Protein 8PIH (pdb70)

Organism: Apis mellifera (NCBI:txid7460)

Solvent-accessible surface area: 17097 Å² total; per-residue (Å²): 62,120,45,16,84,152,151,104,0,27,54,3,0,118,94,6,6,100,6,109,27,2,0,0,19,39,1,56,46,71,86,26,66,0,124,19,95,34,13,18,1,18,2,84,17,0,20,132,5,22,56,50,2,99,118,12,72,36,84,152,34,1,132,128,19,0,98,116,8,0,46,80,150,86,1,59,0,0,54,86,11,31,34,59,89,33,54,26,23,147,56,142,53,11,16,39,3,8,48,24,42,126,104,112,110,102,75,66,32,68,8,19,0,30,82,33,187,19,122,20,102,24,59,33,29,31,134,25,110,39,57,24,72,36,150,0,24,0,44,16,69,38,67,78,13,45,171,44,0,2,0,0,5,16,59,24,112,91,140,134,57,84,24,0,0,0,6,0,8,79,30,68,29,53,34,42,24,123,71,0,112,83,30,5,61,7,52,32,48,56,104,138,38,13,0,30,0,116,0,22,60,3,85,60,119,0,32,2,41,0,31,0,0,2,2,1,25,48,0,1,2,7,19,3,31,22,124,55,10,8,72,75,79,8,171,17,20,86,0,46,8,43,118,181,41,103,13,78,16,76,34,30,31,128,26,136,47,60,28,58,31,117,0,28,0,50,15,30,51,107,16,2,64,52,0,3,0,0,0,9,23,65,20,100,91,127,155,118,88,17,2,0,4,4,14,32,91,32,98,62,23,36,20,126,69,1,114,88,37,5,72,5,41,36,53,65,97,110,21,15,0,42,0,44,0,64,62,1,90,58,121,1,25,2,35,0,35,0,1,1,4,32,8,8,34,47,44,49,75,85,5,190,14,17,91,0,52,7,39,88,115

Secondary structure (DSSP, 8-state):
-TTT---HHHHHHHHHHT-S-EE-TT-EETTEE--SSS-EEBHHHHHHHHHHHHH-S-HHHHHHHHHHHHSSTT-EEEEEESPEEEEEEEETTEEEEEEE-TTS--EEEEEEBPP-/--EEEEE--EEEETT--EEEEEEEESS-GGGS-EEEEEE-TTS--EEEEEE-TTS--EEE-GGGTTTEEEEEETTTTEEEEEE-S--GGG-EEEEEEEEPP-SB-B-TT-GGGEEEE---EEEEEE-/---EEEE--EEEETT--EEEEEEE-TTTGGGSEEEEEEE-TTS--EEEEEE-TT--EEE-GGGTTTEEEEEEGGGTEEEEEE-S--GGG-EEEEEEEEETTTTEEEE---EEEEEE--

B-factor: mean 43.08, std 15.69, range [18.57, 119.97]

Foldseek 3Di:
DVQLCPPQLSVLSVQLVVQPAKAADQGDDQNDGHPDNGMAGAVVSVVSSLVSLVPGPVVVVSVVSQQVQQVPPPHKHKDWDAAWDAAPDDDPRFGPGTDHDPPHGTGMDMHHGDHD/DKAKDKDWADEEAAQAKIKMKIAMDDDQLLQWKKFKWWDAPPGDIFGAKIAHSPRPDIDGDPVQPPFWDWGDDSVRRMIMIIGGNHDQVPWTWMKMFIADDDDDDDDGRDPVRTDDIHPTHTHGYHD/DKAWAKDFADEAAAQAKTKIKIAMDLVCQLQWWKFKWWAAPPGDIGGAKTAGSVGDIDGDPVQPPFWDWGDDSVRNMIMIIGGRHDQRPFTWMKMWTARDPVRDIDIHPTGTHGYHHD

Nearest PDB structures (foldseek):
  8pih-assembly1_A  TM=1.009E+00  e=5.259E-27  Apis mellifera
  8pkc-assembly2_B  TM=9.851E-01  e=8.348E-22  Apis mellifera
  8pih-assembly1_C  TM=1.009E+00  e=1.546E-23  Lama glama
  6xc3-assembly1_B  TM=9.428E-01  e=6.110E-16  Homo sapiens
  4dvb-assembly2_H  TM=9.385E-01  e=1.041E-15  Mus musculus

GO terms:
  GO:0005509 calcium ion binding (F, IDA)

InterPro domains:
  IPR016090 Phospholipase A2-like, central domain [PF05826] (35-131)
  IPR016090 Phospholipase A2-like, central domain [SM00085] (17-147)
  IPR033113 Phospholipase A2, histidine active site [PS00118] (63-70)
  IPR036444 Phospholipase A2 domain superfamily [G3DSA:1.20.90.10] (34-167)
  IPR036444 Phospholipase A2 domain superfamily [SSF48619] (35-165)

Sequence (361 aa):
TLWCGFKHTDACCRTHDMCPDVMSAGESKHGLTNTASHTRLSCDCDDKFYDDCLKNSADTISSYFVGKMYFNLIDTKCYKLEHPVTGCGERTEGRCLHYTVDKSKPKVYQWFDLRKYQVQQLVESGGGLVQAGGSLRLSCCAASGRTFSRYAMGWFRQAPGKEREFVSAISGSGGFTDYADSVKGRFTISRDNAKSTVYLRMSSSLKPEDTAVYYCCAAEGSRGSSTRLDARGTYDYWGQGTQVTVSSQVQLVETGGGLVQAGGSLRLSCATSGTIFSRATMAWYRQTPGKQREWVTTITTSSGNTNYADSVKGRFTISRDNAESTLYLQMNSLKPEDTAVYYCNAQFLSSRTNYWGKGTQVTVSSG

Radius of gyration: 26.0 Å; Cα contacts (8 Å, |Δi|>4): 904; chains: 3; bounding box: 38×44×88 Å

Structure (mmCIF, N/CA/C/O backbone):
data_8PIH
#
_entry.id   8PIH
#
_cell.length_a   133.960
_cell.length_b   51.330
_cell.length_c   73.250
_cell.angle_alpha   90.000
_cell.angle_beta   120.780
_cell.angle_gamma   90.000
#
_symmetry.space_group_name_H-M   'C 1 2 1'
#
loop_
_entity.id
_entity.type
_entity.pdbx_description
1 polymer 'Phospholipase A2'
2 polymer 'nanobody AM1-4'
3 polymer 'nanobdoy AM1-1'
4 non-polymer 'CHLORIDE ION'
5 water water
#
loop_
_atom_site.group_PDB
_atom_site.id
_atom_site.type_symbol
_atom_site.label_atom_id
_atom_site.label_alt_id
_atom_site.label_comp_id
_atom_site.label_asym_id
_atom_site.label_entity_id
_atom_site.label_seq_id
_atom_site.pdbx_PDB_ins_code
_atom_site.Cartn_x
_atom_site.Cartn_y
_atom_site.Cartn_z
_atom_site.occupancy
_atom_site.B_iso_or_equiv
_atom_site.auth_seq_id
_atom_site.auth_comp_id
_atom_site.auth_asym_id
_atom_site.auth_atom_id
_atom_site.pdbx_PDB_model_num
ATOM 1 N N . THR A 1 5 ? -14.77945 -48.18469 6.82922 1.000 70.30912 6 THR A N 1
ATOM 2 C CA . THR A 1 5 ? -16.22979 -48.36224 6.85066 1.000 80.07481 6 THR A CA 1
ATOM 3 C C . THR A 1 5 ? -16.90027 -47.36390 5.88649 1.000 72.01970 6 THR A C 1
ATOM 4 O O . THR A 1 5 ? -16.21647 -46.60336 5.19667 1.000 66.68821 6 THR A O 1
ATOM 14 N N . LEU A 1 6 ? -18.23946 -47.38236 5.84262 1.000 65.86723 7 LEU A N 1
ATOM 15 C CA . LEU A 1 6 ? -18.99383 -46.51858 4.93963 1.000 69.70398 7 LEU A CA 1
ATOM 16 C C . LEU A 1 6 ? -18.71297 -45.03609 5.17393 1.000 72.21440 7 LEU A C 1
ATOM 17 O O . LEU A 1 6 ? -18.74926 -44.24367 4.22405 1.000 74.99814 7 LEU A O 1
ATOM 33 N N . TRP A 1 7 ? -18.41834 -44.64632 6.41560 1.000 66.01371 8 TRP A N 1
ATOM 34 C CA . TRP A 1 7 ? -18.19245 -43.26092 6.79213 1.000 58.41174 8 TRP A CA 1
ATOM 35 C C . TRP A 1 7 ? -16.72741 -42.93776 7.05301 1.000 60.73155 8 TRP A C 1
ATOM 36 O O . TRP A 1 7 ? -16.33594 -41.77145 6.93430 1.000 58.36500 8 TRP A O 1
ATOM 57 N N . CYS A 1 8 ? -15.91559 -43.94166 7.40017 1.000 58.72789 9 CYS A N 1
ATOM 58 C CA . CYS A 1 8 ? -14.48358 -43.77335 7.60831 1.000 52.75133 9 CYS A CA 1
ATOM 59 C C . CYS A 1 8 ? -13.63973 -44.14041 6.38969 1.000 63.52571 9 CYS A C 1
ATOM 60 O O . CYS A 1 8 ? -12.41015 -44.06920 6.47372 1.000 62.15662 9 CYS A O 1
ATOM 67 N N . GLY A 1 9 ? -14.25515 -44.55437 5.28237 1.000 66.45763 10 GLY A N 1
ATOM 68 C CA . GLY A 1 9 ? -13.52301 -44.85619 4.06150 1.000 66.69667 10 GLY A CA 1
ATOM 69 C C . GLY A 1 9 ? -13.13451 -46.31604 3.93403 1.000 68.83665 10 GLY A C 1
ATOM 70 O O . GLY A 1 9 ? -12.88071 -46.80623 2.83281 1.000 75.92760 10 GLY A O 1
ATOM 74 N N . PHE A 1 23 ? -17.43774 -51.87592 13.95956 1.000 76.71835 24 PHE A N 1
ATOM 75 C CA . PHE A 1 23 ? -18.01574 -51.69132 12.63435 1.000 82.24800 24 PHE A CA 1
ATOM 76 C C . PHE A 1 23 ? -19.12040 -50.63102 12.63793 1.000 85.45343 24 PHE A C 1
ATOM 77 O O . PHE A 1 23 ? -19.21024 -49.86304 11.69138 1.000 91.01521 24 PHE A O 1
ATOM 93 N N . LYS A 1 24 ? -19.94342 -50.57886 13.69093 1.000 80.07552 25 LYS A N 1
ATOM 94 C CA . LYS A 1 24 ? -21.04004 -49.61596 13.78466 1.000 71.45046 25 LYS A CA 1
ATOM 95 C C . LYS A 1 24 ? -20.68604 -48.38286 14.60835 1.000 60.32224 25 LYS A C 1
ATOM 96 O O . LYS A 1 24 ? -20.96611 -47.25676 14.18704 1.000 60.66144 25 LYS A O 1
ATOM 115 N N . HIS A 1 25 ? -20.09943 -48.57682 15.79075 1.000 62.86153 26 HIS A N 1
ATOM 116 C CA . HIS A 1 25 ? -19.78722 -47.44577 16.65694 1.000 61.11267 26 HIS A CA 1
ATOM 117 C C . HIS A 1 25 ? -18.70835 -46.56701 16.04025 1.000 57.25153 26 HIS A C 1
ATOM 118 O O . HIS A 1 25 ? -18.82136 -45.33467 16.04188 1.000 52.85033 26 HIS A O 1
ATOM 132 N N . THR A 1 26 ? -17.65510 -47.18822 15.50461 1.000 54.35626 27 THR A N 1
ATOM 133 C CA . THR A 1 26 ? -16.58543 -46.42942 14.86863 1.000 48.25205 27 THR A CA 1
ATOM 134 C C . THR A 1 26 ? -17.11450 -45.68912 13.65043 1.000 50.44934 27 THR A C 1
ATOM 135 O O . THR A 1 26 ? -16.77510 -44.52322 13.41825 1.000 45.53522 27 THR A O 1
ATOM 146 N N . ASP A 1 27 ? -17.97014 -46.35781 12.87699 1.000 53.67772 28 ASP A N 1
ATOM 147 C CA . ASP A 1 27 ? -18.56926 -45.75859 11.69032 1.000 52.47493 28 ASP A CA 1
ATOM 148 C C . ASP A 1 27 ? -19.38338 -44.52099 12.04673 1.000 49.96622 28 ASP A C 1
ATOM 149 O O . ASP A 1 27 ? -19.38831 -43.53529 11.30151 1.000 49.39665 28 ASP A O 1
ATOM 158 N N . ALA A 1 28 ? -20.04978 -44.53681 13.20767 1.000 50.03505 29 ALA A N 1
ATOM 159 C CA . ALA A 1 28 ? -20.84868 -43.38702 13.62008 1.000 51.01781 29 ALA A CA 1
ATOM 160 C C . ALA A 1 28 ? -19.97342 -42.22496 14.06994 1.000 44.47987 29 ALA A C 1
ATOM 161 O O . ALA A 1 28 ? -20.36156 -41.06078 13.91330 1.000 44.34795 29 ALA A O 1
ATOM 168 N N . CYS A 1 29 ? -18.80122 -42.51274 14.63749 1.000 43.69296 30 CYS A N 1
ATOM 169 C CA . CYS A 1 29 ? -17.86227 -41.43904 14.93726 1.000 44.09477 30 CYS A CA 1
ATOM 170 C C . CYS A 1 29 ? -17.46567 -40.69720 13.66748 1.000 36.33346 30 CYS A C 1
ATOM 171 O O . CYS A 1 29 ? -17.43346 -39.46095 13.64590 1.000 33.91349 30 CYS A O 1
ATOM 178 N N . CYS A 1 30 ? -17.17828 -41.43585 12.59200 1.000 36.46299 31 CYS A N 1
ATOM 179 C CA . CYS A 1 30 ? -16.75185 -40.78413 11.36055 1.000 36.62692 31 CYS A CA 1
ATOM 180 C C . CYS A 1 30 ? -17.89476 -40.02221 10.71488 1.000 36.95298 31 CYS A C 1
ATOM 181 O O . CYS A 1 30 ? -17.66264 -38.96482 10.11464 1.000 36.63210 31 CYS A O 1
ATOM 188 N N . ARG A 1 31 ? -19.12307 -40.53899 10.83983 1.000 38.25267 32 ARG A N 1
ATOM 189 C CA . ARG A 1 31 ? -20.29206 -39.84643 10.30737 1.000 38.61595 32 ARG A CA 1
ATOM 190 C C . ARG A 1 31 ? -20.38705 -38.44113 10.87607 1.000 38.52935 32 ARG A C 1
ATOM 191 O O . ARG A 1 31 ? -20.48556 -37.46866 10.12689 1.000 37.06659 32 ARG A O 1
ATOM 212 N N . THR A 1 32 ? -20.42990 -38.34012 12.20119 1.000 36.52367 33 THR A N 1
ATOM 213 C CA . THR A 1 32 ? -20.55812 -37.04481 12.85042 1.000 36.29442 33 THR A CA 1
ATOM 214 C C . THR A 1 32 ? -19.39610 -36.13897 12.48148 1.000 31.69583 33 THR A C 1
ATOM 215 O O . THR A 1 32 ? -19.59330 -34.95555 12.17727 1.000 30.24630 33 THR A O 1
ATOM 226 N N . HIS A 1 33 ? -18.18442 -36.68929 12.48150 1.000 31.52844 34 HIS A N 1
ATOM 227 C CA . HIS A 1 33 ? -17.00249 -35.92226 12.11398 1.000 29.55246 34 HIS A CA 1
ATOM 228 C C . HIS A 1 33 ? -17.13265 -35.36924 10.70301 1.000 30.42632 34 HIS A C 1
ATOM 229 O O . HIS A 1 33 ? -16.80540 -34.20320 10.44977 1.000 31.66186 34 HIS A O 1
ATOM 243 N N . ASP A 1 34 ? -17.67996 -36.16641 9.78813 1.000 30.97934 35 ASP A N 1
ATOM 244 C CA . ASP A 1 34 ? -17.84072 -35.70303 8.41917 1.000 31.50189 35 ASP A CA 1
ATOM 245 C C . ASP A 1 34 ? -18.88373 -34.59895 8.28586 1.000 37.27207 35 ASP A C 1
ATOM 246 O O . ASP A 1 34 ? -18.91093 -33.93233 7.24607 1.000 34.60525 35 ASP A O 1
ATOM 255 N N . MET A 1 35 ? -19.72632 -34.38351 9.30001 1.000 37.10285 36 MET A N 1
ATOM 256 C CA . MET A 1 35 ? -20.71041 -33.30584 9.28351 1.000 36.19296 36 MET A CA 1
ATOM 257 C C . MET A 1 35 ? -20.27710 -32.11607 10.13807 1.000 35.17644 36 MET A C 1
ATOM 258 O O . MET A 1 35 ? -21.13040 -31.33969 10.58065 1.000 36.77605 36 MET A O 1
ATOM 272 N N . CYS A 1 36 ? -18.97272 -31.96005 10.34966 1.000 31.53997 37 CYS A N 1
ATOM 273 C CA . CYS A 1 36 ? -18.42952 -30.81584 11.06909 1.000 30.49640 37 CYS A CA 1
ATOM 274 C C . CYS A 1 36 ? -18.92122 -29.51799 10.43445 1.000 31.45683 37 CYS A C 1
ATOM 275 O O . CYS A 1 36 ? -18.84218 -29.37333 9.20970 1.000 32.33104 37 CYS A O 1
ATOM 282 N N . PRO A 1 37 ? -19.46357 -28.56889 11.21145 1.000 33.59078 38 PRO A N 1
ATOM 283 C CA . PRO A 1 37 ? -20.03586 -27.37862 10.56846 1.000 36.04816 38 PRO A CA 1
ATOM 284 C C . PRO A 1 37 ? -19.00716 -26.44344 9.96051 1.000 36.71419 38 PRO A C 1
ATOM 285 O O . PRO A 1 37 ? -19.38836 -25.61724 9.12255 1.000 45.12729 38 PRO A O 1
ATOM 296 N N . ASP A 1 38 ? -17.72992 -26.55118 10.31041 1.000 26.62600 39 ASP A N 1
ATOM 297 C CA . ASP A 1 38 ? -16.75422 -25.52848 9.92873 1.000 28.75810 39 ASP A CA 1
ATOM 298 C C . ASP A 1 38 ? -15.51146 -26.25790 9.42861 1.000 28.60801 39 ASP A C 1
ATOM 299 O O . ASP A 1 38 ? -14.73729 -26.78719 10.23350 1.000 28.33857 39 ASP A O 1
ATOM 308 N N . VAL A 1 39 ? -15.33084 -26.28123 8.10597 1.000 29.00101 40 VAL A N 1
ATOM 309 C CA . VAL A 1 39 ? -14.19997 -26.94497 7.47645 1.000 26.85692 40 VAL A CA 1
ATOM 310 C C . VAL A 1 39 ? -13.54231 -25.97539 6.50734 1.000 24.30097 40 VAL A C 1
ATOM 311 O O . VAL A 1 39 ? -14.15135 -25.00823 6.04267 1.000 27.28837 40 VAL A O 1
ATOM 324 N N . MET A 1 40 ? -12.28561 -26.26242 6.19459 1.000 24.53172 41 MET A N 1
ATOM 325 C CA . MET A 1 40 ? -11.48491 -25.42605 5.31073 1.000 21.78049 41 MET A CA 1
ATOM 326 C C . MET A 1 40 ? -10.72518 -26.34408 4.36608 1.000 23.54402 41 MET A C 1
ATOM 327 O O . MET A 1 40 ? -9.83585 -27.08788 4.78988 1.000 22.74475 41 MET A O 1
ATOM 341 N N . SER A 1 41 ? -11.10648 -26.33310 3.09455 1.000 21.26414 42 SER A N 1
ATOM 342 C CA . SER A 1 41 ? -10.45904 -27.19208 2.12148 1.000 22.14051 42 SER A CA 1
ATOM 343 C C . SER A 1 41 ? -9.00712 -26.76028 1.90576 1.000 20.11337 42 SER A C 1
ATOM 344 O O . SER A 1 41 ? -8.57883 -25.67593 2.31279 1.000 21.14380 42 SER A O 1
ATOM 352 N N . ALA A 1 42 ? -8.25016 -27.63220 1.24319 1.000 25.95632 43 ALA A N 1
ATOM 353 C CA . ALA A 1 42 ? -6.89423 -27.29654 0.82892 1.000 24.44244 43 ALA A CA 1
ATOM 354 C C . ALA A 1 42 ? -6.87908 -26.01689 0.00579 1.000 23.19138 43 ALA A C 1
ATOM 355 O O . ALA A 1 42 ? -7.58159 -25.90417 -1.00135 1.000 25.48410 43 ALA A O 1
ATOM 362 N N . GLY A 1 43 ? -6.04727 -25.06820 0.42573 1.000 22.84777 44 GLY A N 1
ATOM 363 C CA . GLY A 1 43 ? -5.90921 -23.81116 -0.26808 1.000 24.08114 44 GLY A CA 1
ATOM 364 C C . GLY A 1 43 ? -7.01280 -22.81801 0.00325 1.000 24.84352 44 GLY A C 1
ATOM 365 O O . GLY A 1 43 ? -6.99727 -21.72938 -0.58396 1.000 25.82615 44 GLY A O 1
ATOM 369 N N . GLU A 1 44 ? -7.96983 -23.1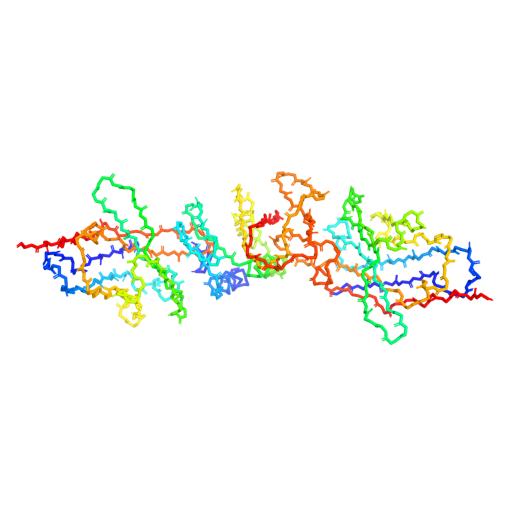5431 0.87084 1.000 23.84149 45 GLU A N 1
ATOM 370 C CA . GLU A 1 44 ? -9.09446 -22.27012 1.15097 1.000 22.79927 45 GLU A CA 1
ATOM 371 C C . GLU A 1 44 ? -8.69902 -21.21694 2.17666 1.000 25.45672 45 GLU A C 1
ATOM 372 O O . GLU A 1 44 ? -7.97348 -21.50635 3.13234 1.000 28.61878 45 GLU A O 1
ATOM 384 N N . SER A 1 45 ? -9.20624 -19.99724 1.97364 1.000 28.30631 46 SER A N 1
ATOM 385 C CA . SER A 1 45 ? -9.08187 -18.91415 2.94264 1.000 26.30986 46 SER A CA 1
ATOM 386 C C . SER A 1 45 ? -10.41271 -18.68612 3.64756 1.000 26.90960 46 SER A C 1
ATOM 387 O O . SER A 1 45 ? -11.45827 -18.56992 2.99903 1.000 26.83798 46 SER A O 1
ATOM 395 N N . LYS A 1 46 ? -10.36471 -18.58684 4.96909 1.000 24.98666 47 LYS A N 1
ATOM 396 C CA . LYS A 1 46 ? -11.56354 -18.43760 5.78018 1.000 26.07928 47 LYS A CA 1
ATOM 397 C C . LYS A 1 46 ? -11.09110 -17.99751 7.14835 1.000 25.23333 47 LYS A C 1
ATOM 398 O O . LYS A 1 46 ? -10.02145 -18.41976 7.58434 1.000 24.77748 47 LYS A O 1
ATOM 417 N N . HIS A 1 47 ? -11.83944 -17.11301 7.79707 1.000 26.64869 48 HIS A N 1
ATOM 418 C CA . HIS A 1 47 ? -11.50937 -16.62816 9.13691 1.000 29.10616 48 HIS A CA 1
ATOM 419 C C . HIS A 1 47 ? -10.15639 -15.91980 9.22364 1.000 33.19015 48 HIS A C 1
ATOM 420 O O . HIS A 1 47 ? -9.55265 -15.86051 10.30231 1.000 30.39073 48 HIS A O 1
ATOM 434 N N . GLY A 1 48 ? -9.65969 -15.36082 8.12890 1.000 28.19127 49 GLY A N 1
ATOM 435 C CA . GLY A 1 48 ? -8.34515 -14.75791 8.13819 1.000 29.07172 49 GLY A CA 1
ATOM 436 C C . GLY A 1 48 ? -7.18857 -15.73040 8.04206 1.000 31.68657 49 GLY A C 1
ATOM 437 O O . GLY A 1 48 ? -6.03277 -15.29396 8.09227 1.000 32.44348 49 GLY A O 1
ATOM 441 N N . LEU A 1 49 ? -7.45817 -17.02232 7.90294 1.000 25.51351 50 LEU A N 1
ATOM 442 C CA . LEU A 1 49 ? -6.46023 -18.05953 7.71379 1.000 27.27264 50 LEU A CA 1
ATOM 443 C C . LEU A 1 49 ? -6.49163 -18.53859 6.27712 1.000 26.12784 50 LEU A C 1
ATOM 444 O O . LEU A 1 49 ? -7.43848 -18.26335 5.54783 1.000 26.71972 50 LEU A O 1
ATOM 460 N N . THR A 1 50 ? -5.47748 -19.31810 5.90719 1.000 25.05562 51 THR A N 1
ATOM 461 C CA . THR A 1 50 ? -5.44244 -20.02104 4.62818 1.000 25.42549 51 THR A CA 1
ATOM 462 C C . THR A 1 50 ? -4.85426 -21.39858 4.88993 1.000 28.44386 51 THR A C 1
ATOM 463 O O . THR A 1 50 ? -3.74361 -21.49672 5.41795 1.000 29.53497 51 THR A O 1
ATOM 474 N N . ASN A 1 51 ? -5.57594 -22.45540 4.52423 1.000 23.70942 52 ASN A N 1
ATOM 475 C CA . ASN A 1 51 ? -5.08951 -23.81933 4.72892 1.000 24.83533 52 ASN A CA 1
ATOM 476 C C . ASN A 1 51 ? -4.06721 -24.15651 3.64785 1.000 23.33743 52 ASN A C 1
ATOM 477 O O . ASN A 1 51 ? -4.41093 -24.32406 2.47082 1.000 24.47300 52 ASN A O 1
ATOM 488 N N . THR A 1 52 ? -2.80712 -24.27310 4.05108 1.000 24.83510 53 THR A N 1
ATOM 489 C CA . THR A 1 52 ? -1.73517 -24.58901 3.12266 1.000 26.52379 53 THR A CA 1
ATOM 490 C C . THR A 1 52 ? -1.46225 -26.08421 3.00173 1.000 29.26627 53 THR A C 1
ATOM 491 O O . THR A 1 52 ? -0.56422 -26.46842 2.24828 1.000 29.73376 53 THR A O 1
ATOM 502 N N . ALA A 1 53 ? -2.18785 -26.92819 3.73283 1.000 24.94425 54 ALA A N 1
ATOM 503 C CA . ALA A 1 53 ? -2.07509 -28.37030 3.56618 1.000 27.69141 54 ALA A CA 1
ATOM 504 C C . ALA A 1 53 ? -2.77158 -28.80571 2.27912 1.000 30.48348 54 ALA A C 1
ATOM 505 O O . ALA A 1 53 ? -3.51436 -28.04080 1.65981 1.000 28.41924 54 ALA A O 1
ATOM 512 N N . SER A 1 54 ? -2.54153 -30.06008 1.88435 1.000 27.90501 55 SER A N 1
ATOM 513 C CA . SER A 1 54 ? -3.14847 -30.62536 0.68329 1.000 29.64399 55 SER A CA 1
ATOM 514 C C . SER A 1 54 ? -4.47758 -31.33654 0.95619 1.000 30.17127 55 SER A C 1
ATOM 515 O O . SER A 1 54 ? -5.01885 -31.99202 0.05614 1.000 27.39823 55 SER A O 1
ATOM 523 N N . HIS A 1 55 ? -5.01996 -31.20277 2.16204 1.000 30.02290 56 HIS A N 1
ATOM 524 C CA . HIS A 1 55 ? -6.29466 -31.81536 2.50064 1.000 31.18125 56 HIS A CA 1
ATOM 525 C C . HIS A 1 55 ? -7.03570 -30.89800 3.46223 1.000 25.73734 56 HIS A C 1
ATOM 526 O O . HIS A 1 55 ? -6.46555 -29.96840 4.03843 1.000 26.53159 56 HIS A O 1
ATOM 540 N N . THR A 1 56 ? -8.31335 -31.19537 3.65007 1.000 25.82193 57 THR A N 1
ATOM 541 C CA . THR A 1 56 ? -9.18469 -30.34532 4.44661 1.000 23.16342 57 THR A CA 1
ATOM 542 C C . THR A 1 56 ? -8.79887 -30.40465 5.91487 1.000 27.46177 57 THR A C 1
ATOM 543 O O . THR A 1 56 ? -8.42669 -31.45525 6.44172 1.000 28.81241 57 THR A O 1
ATOM 554 N N . ARG A 1 57 ? -8.86431 -29.25335 6.57227 1.000 23.30976 58 ARG A N 1
ATOM 555 C CA . ARG A 1 57 ? -8.72402 -29.15592 8.01156 1.000 23.70364 58 ARG A CA 1
ATOM 556 C C . ARG A 1 57 ? -10.03788 -28.68717 8.62002 1.000 24.43977 58 ARG A C 1
ATOM 557 O O . ARG A 1 57 ? -10.85693 -28.05080 7.94778 1.000 23.70710 58 ARG A O 1
ATOM 578 N N . LEU A 1 58 ? -10.23251 -29.03208 9.88870 1.000 19.92108 59 LEU A N 1
ATOM 579 C CA . LEU A 1 58 ? -11.50033 -28.82814 10.56595 1.000 22.32977 59 LEU A CA 1
ATOM 580 C C . LEU A 1 58 ? -11.31730 -27.96683 11.81084 1.000 23.65591 59 LEU A C 1
ATOM 581 O O . LEU A 1 58 ? -10.20123 -27.73961 12.29504 1.000 24.98855 59 LEU A O 1
ATOM 597 N N . SER A 1 59 ? -12.44854 -27.47862 12.31703 1.000 25.67393 60 SER A N 1
ATOM 598 C CA . SER A 1 59 ? -12.46290 -26.81730 13.61392 1.000 23.40240 60 SER A CA 1
ATOM 599 C C . SER A 1 59 ? -12.00351 -27.79334 14.69488 1.000 26.29903 60 SER A C 1
ATOM 600 O O . SER A 1 59 ? -12.30311 -28.98957 14.64366 1.000 28.89205 60 SER A O 1
ATOM 608 N N . CYS A 1 60 ? -11.24446 -27.27882 15.66520 1.000 26.91413 61 CYS A N 1
ATOM 609 C CA . CYS A 1 60 ? -10.74449 -28.12455 16.74689 1.000 25.32858 61 CYS A CA 1
ATOM 610 C C . CYS A 1 60 ? -11.86525 -28.82365 17.51916 1.000 26.18632 61 CYS A C 1
ATOM 611 O O . CYS A 1 60 ? -11.68425 -29.96513 17.96190 1.000 28.16871 61 CYS A O 1
ATOM 618 N N . ASP A 1 61 ? -13.03265 -28.19082 17.67521 1.000 27.68128 62 ASP A N 1
ATOM 619 C CA . ASP A 1 61 ? -14.08379 -28.84069 18.45488 1.000 32.33778 62 ASP A CA 1
ATOM 620 C C . ASP A 1 61 ? -14.56620 -30.11779 17.77142 1.000 31.78464 62 ASP A C 1
ATOM 621 O O . ASP A 1 61 ? -14.82269 -31.12250 18.44201 1.000 31.89634 62 ASP A O 1
ATOM 630 N N . CYS A 1 62 ? -14.63863 -30.11887 16.43635 1.000 30.44134 63 CYS A N 1
ATOM 631 C CA . CYS A 1 62 ? -14.98888 -31.34247 15.71685 1.000 24.46634 63 CYS A CA 1
ATOM 632 C C . CYS A 1 62 ? -13.92079 -32.41522 15.89385 1.000 25.88010 63 CYS A C 1
ATOM 633 O O . CYS A 1 62 ? -14.24212 -33.59025 16.10291 1.000 29.76032 63 CYS A O 1
ATOM 640 N N . ASP A 1 63 ? -12.64179 -32.04186 15.76014 1.000 25.49482 64 ASP A N 1
ATOM 641 C CA . ASP A 1 63 ? -11.57080 -33.01991 15.93635 1.000 24.83916 64 ASP A CA 1
ATOM 642 C C . ASP A 1 63 ? -11.52822 -33.53350 17.37549 1.000 30.08364 64 ASP A C 1
ATOM 643 O O . ASP A 1 63 ? -11.26807 -34.72004 17.61227 1.000 24.90721 64 ASP A O 1
ATOM 652 N N . ASP A 1 64 ? -11.79617 -32.65260 18.35148 1.000 25.83137 65 ASP A N 1
ATOM 653 C CA . ASP A 1 64 ? -11.85462 -33.05534 19.75698 1.000 28.08191 65 ASP A CA 1
ATOM 654 C C . ASP A 1 64 ? -12.95212 -34.09058 19.98682 1.000 27.85005 65 ASP A C 1
ATOM 655 O O . ASP A 1 64 ? -12.73436 -35.12591 20.62691 1.000 30.74477 65 ASP A O 1
ATOM 664 N N . LYS A 1 65 ? -14.15090 -33.81678 19.47419 1.000 28.81783 66 LYS A N 1
ATOM 665 C CA . LYS A 1 65 ? -15.26172 -34.74547 19.64566 1.000 29.40464 66 LYS A CA 1
ATOM 666 C C . LYS A 1 65 ? -15.02436 -36.05937 18.90716 1.000 31.34032 66 LYS A C 1
ATOM 667 O O . LYS A 1 65 ? -15.46049 -37.11562 19.37786 1.000 30.83475 66 LYS A O 1
ATOM 686 N N . PHE A 1 66 ? -14.32999 -36.01915 17.77141 1.000 27.87213 67 PHE A N 1
ATOM 687 C CA . PHE A 1 66 ? -13.99950 -37.23857 17.03365 1.000 26.51280 67 PHE A CA 1
ATOM 688 C C . PHE A 1 66 ? -13.03544 -38.10016 17.83025 1.000 27.67985 67 PHE A C 1
ATOM 689 O O . PHE A 1 66 ? -13.22111 -39.31771 17.94401 1.000 30.59339 67 PHE A O 1
ATOM 706 N N . TYR A 1 67 ? -11.99972 -37.46630 18.39269 1.000 31.09145 68 TYR A N 1
ATOM 707 C CA . TYR A 1 67 ? -11.00556 -38.15797 19.20611 1.000 29.12414 68 TYR A CA 1
ATOM 708 C C . TYR A 1 67 ? -11.66999 -38.85503 20.38167 1.000 34.26843 68 TYR A C 1
ATOM 709 O O . TYR A 1 67 ? -11.43797 -40.04370 20.63424 1.000 35.47680 68 TYR A O 1
ATOM 727 N N A ASP A 1 68 ? -12.52419 -38.12470 21.10404 0.530 32.81250 69 ASP A N 1
ATOM 728 N N B ASP A 1 68 ? -12.52286 -38.12920 21.10675 0.470 32.83153 69 ASP A N 1
ATOM 729 C CA A ASP A 1 68 ? -13.20424 -38.68028 22.27114 0.530 36.93209 69 ASP A CA 1
ATOM 730 C CA B ASP A 1 68 ? -13.19561 -38.70968 22.26292 0.470 36.92784 69 ASP A CA 1
ATOM 731 C C A ASP A 1 68 ? -14.17347 -39.79204 21.87591 0.530 38.63899 69 ASP A C 1
ATOM 732 C C B ASP A 1 68 ? -14.14621 -39.82401 21.85222 0.470 38.62752 69 ASP A C 1
ATOM 733 O O A ASP A 1 68 ? -14.27785 -40.80635 22.57614 0.530 41.88823 69 ASP A O 1
ATOM 734 O O B ASP A 1 68 ? -14.22907 -40.85615 22.52897 0.470 41.84978 69 ASP A O 1
ATOM 751 N N . CYS A 1 69 ? -14.87745 -39.62622 20.75031 1.000 36.31091 70 CYS A N 1
ATOM 752 C CA . CYS A 1 69 ? -15.81576 -40.64660 20.28278 1.000 40.23398 70 CYS A CA 1
ATOM 753 C C . CYS A 1 69 ? -15.10253 -41.95157 19.95308 1.000 41.57167 70 CYS A C 1
ATOM 754 O O . CYS A 1 69 ? -15.59767 -43.03927 20.27319 1.000 41.15593 70 CYS A O 1
ATOM 762 N N . LEU A 1 70 ? -13.95023 -41.86450 19.28661 1.000 37.17685 71 LEU A N 1
ATOM 763 C CA . LEU A 1 70 ? -13.20898 -43.07497 18.95592 1.000 37.84010 71 LEU A CA 1
ATOM 764 C C . LEU A 1 70 ? -12.67451 -43.74225 20.21458 1.000 36.94799 71 LEU A C 1
ATOM 765 O O . LEU A 1 70 ? -12.70269 -44.97293 20.32962 1.000 43.00577 71 LEU A O 1
ATOM 781 N N . LYS A 1 71 ? -12.17523 -42.94286 21.16464 1.000 36.04414 72 LYS A N 1
ATOM 782 C CA . LYS A 1 71 ? -11.59454 -43.50557 22.37837 1.000 44.86608 72 LYS A CA 1
ATOM 783 C C . LYS A 1 71 ? -12.63437 -44.25698 23.19135 1.000 43.40152 72 LYS A C 1
ATOM 784 O O . LYS A 1 71 ? -12.30426 -45.24405 23.85733 1.000 45.14829 72 LYS A O 1
ATOM 803 N N . ASN A 1 72 ? -13.88881 -43.81139 23.13404 1.000 45.91183 73 ASN A N 1
ATOM 804 C CA . ASN A 1 72 ? -14.99200 -44.39721 23.87912 1.000 46.98501 73 ASN A CA 1
ATOM 805 C C . ASN A 1 72 ? -15.79976 -45.40910 23.07227 1.000 51.04757 73 ASN A C 1
ATOM 806 O O . ASN A 1 72 ? -16.73899 -45.99843 23.61226 1.000 47.17479 73 ASN A O 1
ATOM 817 N N . SER A 1 73 ? -15.46333 -45.63005 21.80519 1.000 52.81699 74 SER A N 1
ATOM 818 C CA . SER A 1 73 ? -16.22707 -46.56193 20.98463 1.000 50.70372 74 SER A CA 1
ATOM 819 C C . SER A 1 73 ? -16.00585 -47.99870 21.44312 1.000 59.61853 74 SER A C 1
ATOM 820 O O . SER A 1 73 ? -14.90828 -48.3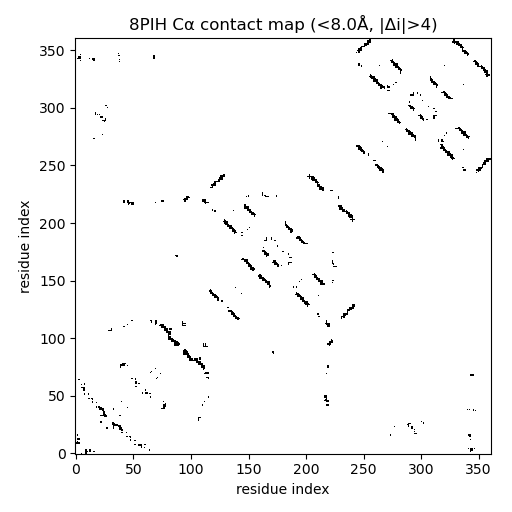7016 21.86794 1.000 63.72447 74 SER A O 1
ATOM 828 N N . ALA A 1 74 ? -17.06363 -48.81285 21.34624 1.000 64.40862 75 ALA A N 1
ATOM 829 C CA . ALA A 1 74 ? -16.97115 -50.21662 21.73525 1.000 66.96701 75 ALA A CA 1
ATOM 830 C C . ALA A 1 74 ? -16.26304 -51.06979 20.68596 1.000 71.81220 75 ALA A C 1
ATOM 831 O O . ALA A 1 74 ? -15.68814 -52.10795 21.03241 1.000 74.53967 75 ALA A O 1
ATOM 838 N N . ASP A 1 75 ? -16.29541 -50.66748 19.41088 1.000 66.10011 76 ASP A N 1
ATOM 839 C CA . ASP A 1 75 ? -15.56206 -51.37161 18.35355 1.000 67.20220 76 ASP A CA 1
ATOM 840 C C . ASP A 1 75 ? -14.10547 -50.91957 18.43012 1.000 66.26601 76 ASP A C 1
ATOM 841 O O . ASP A 1 75 ? -13.61765 -50.10875 17.63800 1.000 60.83055 76 ASP A O 1
ATOM 850 N N . THR A 1 76 ? -13.39452 -51.48357 19.40767 1.000 62.63582 77 THR A N 1
ATOM 851 C CA . THR A 1 76 ? -12.12824 -50.90048 19.83016 1.000 59.45856 77 THR A CA 1
ATOM 852 C C . THR A 1 76 ? -11.03091 -51.07649 18.78885 1.000 58.07867 77 THR A C 1
ATOM 853 O O . THR A 1 76 ? -10.11743 -50.24721 18.71634 1.000 59.79664 77 THR A O 1
ATOM 864 N N . ILE A 1 77 ? -11.09394 -52.13319 17.98083 1.000 57.95161 78 ILE A N 1
ATOM 865 C CA . ILE A 1 77 ? -10.01730 -52.37523 17.02505 1.000 60.92212 78 ILE A CA 1
ATOM 866 C C . ILE A 1 77 ? -10.15453 -51.44003 15.82738 1.000 57.23205 78 ILE A C 1
ATOM 867 O O . ILE A 1 77 ? -9.16560 -50.85641 15.36915 1.000 56.16159 78 ILE A O 1
ATOM 883 N N . SER A 1 78 ? -11.37499 -51.27802 15.30615 1.000 53.76508 79 SER A N 1
ATOM 884 C CA . SER A 1 78 ? -11.58751 -50.34368 14.20490 1.000 53.92180 79 SER A CA 1
ATOM 885 C C . SER A 1 78 ? -11.29432 -48.91543 14.63745 1.000 53.20069 79 SER A C 1
ATOM 886 O O . SER A 1 78 ? -10.69240 -48.14082 13.88521 1.000 48.06380 79 SER A O 1
ATOM 894 N N . SER A 1 79 ? -11.72282 -48.54826 15.84832 1.000 46.64494 80 SER A N 1
ATOM 895 C CA . SER A 1 79 ? -11.49068 -47.19546 16.34261 1.000 48.10264 80 SER A CA 1
ATOM 896 C C . SER A 1 79 ? -10.00484 -46.91643 16.49695 1.000 46.40353 80 SER A C 1
ATOM 897 O O . SER A 1 79 ? -9.53942 -45.80096 16.23537 1.000 39.65284 80 SER A O 1
ATOM 905 N N . TYR A 1 80 ? -9.24583 -47.92334 16.92163 1.000 45.02600 81 TYR A N 1
ATOM 906 C CA . TYR A 1 80 ? -7.80853 -47.75369 17.08113 1.000 47.05003 81 TYR A CA 1
ATOM 907 C C . TYR A 1 80 ? -7.13633 -47.46542 15.74339 1.000 43.92084 81 TYR A C 1
ATOM 908 O O . TYR A 1 80 ? -6.30659 -46.55334 15.64439 1.000 41.15162 81 TYR A O 1
ATOM 926 N N . PHE A 1 81 ? -7.50137 -48.21498 14.69842 1.000 43.40392 82 PHE A N 1
ATOM 927 C CA . PHE A 1 81 ? -6.93951 -47.97835 13.36679 1.000 47.43922 82 PHE A CA 1
ATOM 928 C C . PHE A 1 81 ? -7.33186 -46.59150 12.86487 1.000 42.84439 82 PHE A C 1
ATOM 929 O O . PHE A 1 81 ? -6.48752 -45.84811 12.35009 1.000 40.37672 82 PHE A O 1
ATOM 946 N N . VAL A 1 82 ? -8.60983 -46.22929 12.99905 1.000 45.38947 83 VAL A N 1
ATOM 947 C CA . VAL A 1 82 ? -9.08262 -44.95329 12.46754 1.000 39.28979 83 VAL A CA 1
ATOM 948 C C . VAL A 1 82 ? -8.42706 -43.79359 13.20672 1.000 37.30655 83 VAL A C 1
ATOM 949 O O . VAL A 1 82 ? -7.99005 -42.81582 12.58765 1.000 35.08684 83 VAL A O 1
ATOM 962 N N . GLY A 1 83 ? -8.39095 -43.86906 14.54078 1.000 34.51148 84 GLY A N 1
ATOM 963 C CA . GLY A 1 83 ? -7.79151 -42.79807 15.32305 1.000 33.30378 84 GLY A CA 1
ATOM 964 C C . GLY A 1 83 ? -6.32613 -42.58942 14.99852 1.000 34.92180 84 GLY A C 1
ATOM 965 O O . GLY A 1 83 ? -5.88553 -41.46278 14.75815 1.000 32.62592 84 GLY A O 1
ATOM 969 N N . LYS A 1 84 ? -5.55293 -43.67800 14.97595 1.000 36.63341 85 LYS A N 1
ATOM 970 C CA . LYS A 1 84 ? -4.13687 -43.58772 14.63889 1.000 37.51352 85 LYS A CA 1
ATOM 971 C C . LYS A 1 84 ? -3.93057 -42.96758 13.26559 1.000 37.49314 85 LYS A C 1
ATOM 972 O O . LYS A 1 84 ? -3.13005 -42.04214 13.10093 1.000 34.55325 85 LYS A O 1
ATOM 991 N N . MET A 1 85 ? -4.65472 -43.47981 12.26863 1.000 35.22288 86 MET A N 1
ATOM 992 C CA . MET A 1 85 ? -4.57349 -42.96572 10.90901 1.000 36.66653 86 MET A CA 1
ATOM 993 C C . MET A 1 85 ? -4.85530 -41.47419 10.82906 1.000 34.50810 86 MET A C 1
ATOM 994 O O . MET A 1 85 ? -4.16467 -40.73980 10.11690 1.000 35.35786 86 MET A O 1
ATOM 1008 N N . TYR A 1 86 ? -5.91304 -41.02173 11.49750 1.000 28.18081 87 TYR A N 1
ATOM 1009 C CA . TYR A 1 86 ? -6.29443 -39.62193 11.36837 1.000 26.90158 87 TYR A CA 1
ATOM 1010 C C . TYR A 1 86 ? -5.35107 -38.71898 12.14397 1.000 28.12334 87 TYR A C 1
ATOM 1011 O O . TYR A 1 86 ? -4.85768 -37.71386 11.61813 1.000 30.93415 87 TYR A O 1
ATOM 1029 N N . PHE A 1 87 ? -5.09683 -39.05451 13.40303 1.000 29.60312 88 PHE A N 1
ATOM 1030 C CA . PHE A 1 87 ? -4.45537 -38.12634 14.31927 1.000 28.32071 88 PHE A CA 1
ATOM 1031 C C . PHE A 1 87 ? -2.93991 -38.17994 14.27499 1.000 27.70444 88 PHE A C 1
ATOM 1032 O O . PHE A 1 87 ? -2.29256 -37.15619 14.52214 1.000 32.08728 88 PHE A O 1
ATOM 1049 N N . ASN A 1 88 ? -2.35166 -39.32969 13.96874 1.000 30.92916 89 ASN A N 1
ATOM 1050 C CA . ASN A 1 88 ? -0.90587 -39.48030 14.06881 1.000 32.50191 89 ASN A CA 1
ATOM 1051 C C . ASN A 1 88 ? -0.18286 -39.20217 12.75725 1.000 35.16542 89 ASN A C 1
ATOM 1052 O O . ASN A 1 88 ? 1.04388 -39.32035 12.70554 1.000 37.49941 89 ASN A O 1
ATOM 1063 N N . LEU A 1 89 ? -0.90502 -38.82059 11.71083 1.000 36.06819 90 LEU A N 1
ATOM 1064 C CA . LEU A 1 89 ? -0.27037 -38.31869 10.50052 1.000 38.92866 90 LEU A CA 1
ATOM 1065 C C . LEU A 1 89 ? 0.53062 -37.06537 10.83011 1.000 37.68959 90 LEU A C 1
ATOM 1066 O O . LEU A 1 89 ? 0.12452 -36.25181 11.66480 1.000 36.81971 90 LEU A O 1
ATOM 1082 N N . ILE A 1 90 ? 1.70199 -36.94085 10.20184 1.000 36.77163 91 ILE A N 1
ATOM 1083 C CA . ILE A 1 90 ? 2.58029 -35.80617 10.46351 1.000 38.05879 91 ILE A CA 1
ATOM 1084 C C . ILE A 1 90 ? 1.86730 -34.50200 10.11152 1.000 34.54315 91 ILE A C 1
ATOM 1085 O O . ILE A 1 90 ? 1.08812 -34.43595 9.15159 1.000 36.55428 91 ILE A O 1
ATOM 1101 N N . ASP A 1 91 ? 2.10567 -33.46325 10.92633 1.000 32.43495 92 ASP A N 1
ATOM 1102 C CA . ASP A 1 91 ? 1.71129 -32.07734 10.63688 1.000 33.34692 92 ASP A CA 1
ATOM 1103 C C . ASP A 1 91 ? 0.19207 -31.87554 10.70830 1.000 36.62211 92 ASP A C 1
ATOM 1104 O O . ASP A 1 91 ? -0.35819 -30.95238 10.10248 1.000 39.55464 92 ASP A O 1
ATOM 1113 N N . THR A 1 92 ? -0.52026 -32.68308 11.48482 1.000 27.71563 93 THR A N 1
ATOM 1114 C CA . THR A 1 92 ? -1.96857 -32.51982 11.53528 1.000 26.14781 93 THR A CA 1
ATOM 1115 C C . THR A 1 92 ? -2.34367 -31.33815 12.42202 1.000 32.19552 93 THR A C 1
ATOM 1116 O O . THR A 1 92 ? -1.75065 -31.11950 13.48335 1.000 31.22429 93 THR A O 1
ATOM 1127 N N . LYS A 1 93 ? -3.34020 -30.56917 11.96435 1.000 25.37605 94 LYS A N 1
ATOM 1128 C CA . LYS A 1 93 ? -3.74301 -29.34209 12.64019 1.000 21.44071 94 LYS A CA 1
ATOM 1129 C C . LYS A 1 93 ? -5.23777 -29.09674 12.51930 1.000 25.24304 94 LYS A C 1
ATOM 1130 O O . LYS A 1 93 ? -5.90403 -29.61739 11.62289 1.000 26.31114 94 LYS A O 1
ATOM 1149 N N . CYS A 1 94 ? -5.75093 -28.28549 13.44748 1.000 22.00684 95 CYS A N 1
ATOM 1150 C CA . CYS A 1 94 ? -7.12276 -27.79219 13.44416 1.000 19.57444 95 CYS A CA 1
ATOM 1151 C C . CYS A 1 94 ? -7.06519 -26.29783 13.70981 1.000 20.10441 95 CYS A C 1
ATOM 1152 O O . CYS A 1 94 ? -5.99977 -25.76698 14.03131 1.000 25.33624 95 CYS A O 1
ATOM 1159 N N . TYR A 1 95 ? -8.19688 -25.61235 13.53453 1.000 21.78152 96 TYR A N 1
ATOM 1160 C CA . TYR A 1 95 ? -8.27136 -24.18593 13.81491 1.000 23.75741 96 TYR A CA 1
ATOM 1161 C C . TYR A 1 95 ? -9.39596 -23.86416 14.78839 1.000 25.19527 96 TYR A C 1
ATOM 1162 O O . TYR A 1 95 ? -10.40415 -24.56875 14.87730 1.000 24.54151 96 TYR A O 1
ATOM 1180 N N . LYS A 1 96 ? -9.20736 -22.76979 15.51630 1.000 25.06593 97 LYS A N 1
ATOM 1181 C CA . LYS A 1 96 ? -10.22262 -22.29816 16.44067 1.000 28.76919 97 LYS A CA 1
ATOM 1182 C C . LYS A 1 96 ? -9.91133 -20.85993 16.82362 1.000 25.02894 97 LYS A C 1
ATOM 1183 O O . LYS A 1 96 ? -8.79568 -20.36980 16.63613 1.000 23.82257 97 LYS A O 1
ATOM 1202 N N . LEU A 1 97 ? -10.91545 -20.22073 17.40165 1.000 25.85339 98 LEU A N 1
ATOM 1203 C CA . LEU A 1 97 ? -10.79970 -18.87137 17.92591 1.000 26.89155 98 LEU A CA 1
ATOM 1204 C C . LEU A 1 97 ? -10.17359 -18.91252 19.31006 1.000 28.98784 98 LEU A C 1
ATOM 1205 O O . LEU A 1 97 ? -10.67367 -19.60227 20.20269 1.000 32.03485 98 LEU A O 1
ATOM 122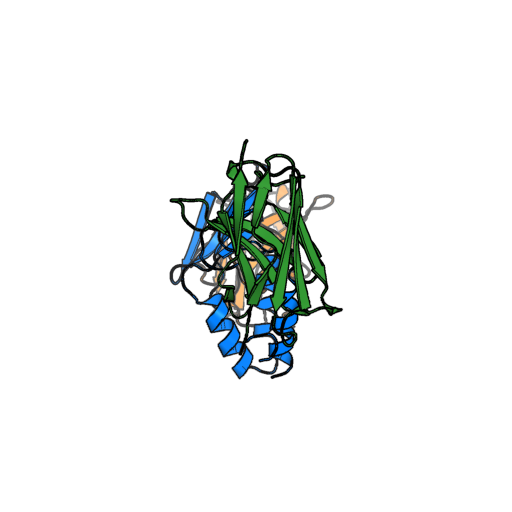1 N N . GLU A 1 98 ? -9.10362 -18.14591 19.49942 1.000 28.36445 99 GLU A N 1
ATOM 1222 C CA . GLU A 1 98 ? -8.35859 -18.16422 20.75238 1.000 27.72291 99 GLU A CA 1
ATOM 1223 C C . GLU A 1 98 ? -7.58525 -16.85572 20.85809 1.000 28.34836 99 GLU A C 1
ATOM 1224 O O . GLU A 1 98 ? -7.32025 -16.19212 19.85346 1.000 28.86552 99 GLU A O 1
ATOM 1236 N N . HIS A 1 99 ? -7.24522 -16.47534 22.09517 1.000 30.18999 100 HIS A N 1
ATOM 1237 C CA . HIS A 1 99 ? -6.33906 -15.35052 22.29625 1.000 28.07516 100 HIS A CA 1
ATOM 1238 C C . HIS A 1 99 ? -5.01220 -15.63128 21.58292 1.000 28.41261 100 HIS A C 1
ATOM 1239 O O . HIS A 1 99 ? -4.67310 -16.79027 21.34302 1.000 28.89015 100 HIS A O 1
ATOM 1253 N N . PRO A 1 100 ? -4.24821 -14.59107 21.21913 1.000 29.57386 101 PRO A N 1
ATOM 1254 C CA . PRO A 1 100 ? -3.01600 -14.82296 20.44943 1.000 32.51293 101 PRO A CA 1
ATOM 1255 C C . PRO A 1 100 ? -2.04307 -15.75414 21.16142 1.000 32.12251 101 PRO A C 1
ATOM 1256 O O . PRO A 1 100 ? -1.70377 -15.55086 22.32657 1.000 31.32245 101 PRO A O 1
ATOM 1267 N N . VAL A 1 101 ? -1.64857 -16.81653 20.46391 1.000 28.06360 102 VAL A N 1
ATOM 1268 C CA . VAL A 1 101 ? -0.77515 -17.82399 21.05368 1.000 27.36283 102 VAL A CA 1
ATOM 1269 C C . VAL A 1 101 ? 0.62982 -17.25465 21.18957 1.000 30.30909 102 VAL A C 1
ATOM 1270 O O . VAL A 1 101 ? 1.15675 -16.63990 20.25286 1.000 31.65975 102 VAL A O 1
ATOM 1283 N N . THR A 1 102 ? 1.25081 -17.47156 22.35406 1.000 35.32824 103 THR A N 1
ATOM 1284 C CA . THR A 1 102 ? 2.57128 -16.93508 22.64719 1.000 34.43083 103 THR A CA 1
ATOM 1285 C C . THR A 1 102 ? 3.67217 -17.98675 22.73097 1.000 44.57529 103 THR A C 1
ATOM 1286 O O . THR A 1 102 ? 4.84824 -17.62629 22.62272 1.000 47.58886 103 THR A O 1
ATOM 1297 N N . GLY A 1 103 ? 3.33303 -19.26100 22.90547 1.000 37.12033 104 GLY A N 1
ATOM 1298 C CA . GLY A 1 103 ? 4.35307 -20.28847 23.04014 1.000 44.99346 104 GLY A CA 1
ATOM 1299 C C . GLY A 1 103 ? 3.73000 -21.64930 23.27158 1.000 40.49927 104 GLY A C 1
ATOM 1300 O O . GLY A 1 103 ? 2.50504 -21.79141 23.35204 1.000 36.02397 104 GLY A O 1
ATOM 1304 N N . CYS A 1 104 ? 4.59992 -22.65821 23.36155 1.000 38.51304 105 CYS A N 1
ATOM 1305 C CA . CYS A 1 104 ? 4.21468 -23.99768 23.78780 1.000 39.76517 105 CYS A CA 1
ATOM 1306 C C . CYS A 1 104 ? 4.83704 -24.26937 25.14685 1.000 42.25800 105 CYS A C 1
ATOM 1307 O O . CYS A 1 104 ? 6.03816 -24.05106 25.33992 1.000 38.87102 105 CYS A O 1
ATOM 1314 N N . GLY A 1 105 ? 4.01705 -24.74010 26.07558 1.000 35.11828 106 GLY A N 1
ATOM 1315 C CA . GLY A 1 105 ? 4.48922 -25.07046 27.40036 1.000 35.56421 106 GLY A CA 1
ATOM 1316 C C . GLY A 1 105 ? 5.03485 -26.47891 27.48187 1.000 37.15185 106 GLY A C 1
ATOM 1317 O O . GLY A 1 105 ? 5.88948 -26.75843 28.32592 1.000 35.02437 106 GLY A O 1
ATOM 1321 N N . GLU A 1 106 ? 4.54941 -27.37799 26.62868 1.000 32.64683 107 GLU A N 1
ATOM 1322 C CA . GLU A 1 106 ? 5.04563 -28.74705 26.62286 1.000 35.46774 107 GLU A CA 1
ATOM 1323 C C . GLU A 1 106 ? 4.86261 -29.33154 25.23628 1.000 32.80218 107 GLU A C 1
ATOM 1324 O O . GLU A 1 106 ? 3.75518 -29.28643 24.69016 1.000 32.08380 107 GLU A O 1
ATOM 1336 N N . ARG A 1 107 ? 5.94689 -29.86486 24.67884 1.000 32.25039 108 ARG A N 1
ATOM 1337 C CA . ARG A 1 107 ? 5.91971 -30.59693 23.42246 1.000 34.88714 108 ARG A CA 1
ATOM 1338 C C . ARG A 1 107 ? 6.40078 -32.01280 23.67938 1.000 43.59468 108 ARG A C 1
ATOM 1339 O O . ARG A 1 107 ? 7.33335 -32.22006 24.45835 1.000 41.76947 108 ARG A O 1
ATOM 1360 N N . THR A 1 108 ? 5.75251 -32.98758 23.04903 1.000 37.09703 109 THR A N 1
ATOM 1361 C CA . THR A 1 108 ? 6.18447 -34.37664 23.11824 1.000 42.76558 109 THR A CA 1
ATOM 1362 C C . THR A 1 108 ? 5.92252 -35.03054 21.76842 1.000 40.20864 109 THR A C 1
ATOM 1363 O O . THR A 1 108 ? 4.86440 -34.81045 21.17044 1.000 39.94248 109 THR A O 1
ATOM 1374 N N . GLU A 1 109 ? 6.89264 -35.81917 21.29289 1.000 43.04618 110 GLU A N 1
ATOM 1375 C CA . GLU A 1 109 ? 6.80388 -36.51561 20.00370 1.000 46.06055 110 GLU A CA 1
ATOM 1376 C C . GLU A 1 109 ? 6.43194 -35.56088 18.86945 1.000 42.69827 110 GLU A C 1
ATOM 1377 O O . GLU A 1 109 ? 5.60228 -35.86451 18.01085 1.000 44.75868 110 GLU A O 1
ATOM 1389 N N . GLY A 1 110 ? 7.02671 -34.37621 18.88541 1.000 39.00075 111 GLY A N 1
ATOM 1390 C CA . GLY A 1 110 ? 6.81822 -33.44953 17.79657 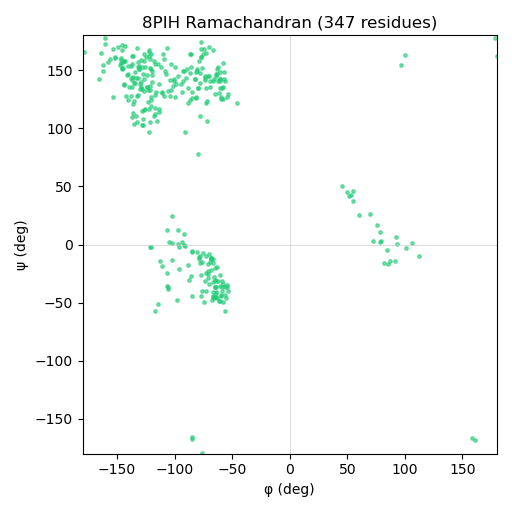1.000 37.65452 111 GLY A CA 1
ATOM 1391 C C . GLY A 1 110 ? 5.48845 -32.73550 17.78268 1.000 43.09520 111 GLY A C 1
ATOM 1392 O O . GLY A 1 110 ? 5.12619 -32.17838 16.74066 1.000 43.35026 111 GLY A O 1
ATOM 1396 N N . ARG A 1 111 ? 4.75059 -32.72468 18.89946 1.000 35.74163 112 ARG A N 1
ATOM 1397 C CA . ARG A 1 111 ? 3.44103 -32.08853 18.95970 1.000 36.69031 112 ARG A CA 1
ATOM 1398 C C . ARG A 1 111 ? 3.31110 -31.25035 20.22098 1.000 37.84714 112 ARG A C 1
ATOM 1399 O O . ARG A 1 111 ? 3.71509 -31.68495 21.30249 1.000 37.19290 112 ARG A O 1
ATOM 1420 N N . CYS A 1 112 ? 2.70082 -30.07292 20.08203 1.000 31.76193 113 CYS A N 1
ATOM 1421 C CA . CYS A 1 112 ? 2.36720 -29.23804 21.22955 1.000 31.60899 113 CYS A CA 1
ATOM 1422 C C . CYS A 1 112 ? 1.19955 -29.83745 22.00202 1.000 35.19462 113 CYS A C 1
ATOM 1423 O O . CYS A 1 112 ? 0.10828 -30.01809 21.45139 1.000 32.55283 113 CYS A O 1
ATOM 1430 N N . LEU A 1 113 ? 1.42881 -30.12436 23.27900 1.000 29.70479 114 LEU A N 1
ATOM 1431 C CA . LEU A 1 113 ? 0.37885 -30.56294 24.18072 1.000 27.12945 114 LEU A CA 1
ATOM 1432 C C . LEU A 1 113 ? -0.36525 -29.38696 24.77560 1.000 28.89362 114 LEU A C 1
ATOM 1433 O O . LEU A 1 113 ? -1.59660 -29.41439 24.86333 1.000 30.67011 114 LEU A O 1
ATOM 1449 N N . HIS A 1 114 ? 0.38293 -28.36973 25.20350 1.000 30.01791 115 HIS A N 1
ATOM 1450 C CA . HIS A 1 114 ? -0.17519 -27.22362 25.90631 1.000 26.30408 115 HIS A CA 1
ATOM 1451 C C . HIS A 1 114 ? 0.48674 -25.94839 25.41910 1.000 34.59757 115 HIS A C 1
ATOM 1452 O O . HIS A 1 114 ? 1.71470 -25.88924 25.28282 1.000 33.51521 115 HIS A O 1
ATOM 1467 N N . TYR A 1 115 ? -0.33699 -24.93609 25.17270 1.000 32.05697 116 TYR A N 1
ATOM 1468 C CA . TYR A 1 115 ? 0.10787 -23.64457 24.68436 1.000 31.54239 116 TYR A CA 1
ATOM 1469 C C . TYR A 1 115 ? -0.29681 -22.55718 25.67384 1.000 29.41874 116 TYR A C 1
ATOM 1470 O O . TYR A 1 115 ? -1.14693 -22.75759 26.54869 1.000 27.92605 116 TYR A O 1
ATOM 1488 N N . THR A 1 116 ? 0.33784 -21.40142 25.51728 1.000 29.76298 117 THR A N 1
ATOM 1489 C CA . THR A 1 116 ? 0.06495 -20.21640 26.31213 1.000 32.21080 117 THR A CA 1
ATOM 1490 C C . THR A 1 116 ? -0.42485 -19.11791 25.38080 1.000 31.82333 117 THR A C 1
ATOM 1491 O O . THR A 1 116 ? -0.16955 -19.15429 24.17351 1.000 31.63447 117 THR A O 1
ATOM 1502 N N . VAL A 1 117 ? -1.13954 -18.14440 25.95456 1.000 33.05378 118 VAL A N 1
ATOM 1503 C CA . VAL A 1 117 ? -1.73258 -17.05488 25.18946 1.000 33.65837 118 VAL A CA 1
ATOM 1504 C C . VAL A 1 117 ? -1.53115 -15.72829 25.90917 1.000 35.38159 118 VAL A C 1
ATOM 1505 O O . VAL A 1 117 ? -1.25349 -15.67371 27.10996 1.000 37.50518 118 VAL A O 1
ATOM 1518 N N . ASP A 1 118 ? -1.69230 -14.65251 25.14315 1.000 37.17845 119 ASP A N 1
ATOM 1519 C CA . ASP A 1 118 ? -1.78509 -13.29669 25.67524 1.000 38.74926 119 ASP A CA 1
ATOM 1520 C C . ASP A 1 118 ? -3.26631 -13.04467 25.90582 1.000 42.36284 119 ASP A C 1
ATOM 1521 O O . ASP A 1 118 ? -3.99884 -12.66392 24.98938 1.000 38.57349 119 ASP A O 1
ATOM 1530 N N . LYS A 1 119 ? -3.70253 -13.23896 27.14646 1.000 39.63591 120 LYS A N 1
ATOM 1531 C CA . LYS A 1 119 ? -5.11036 -13.13754 27.50076 1.000 40.09264 120 LYS A CA 1
ATOM 1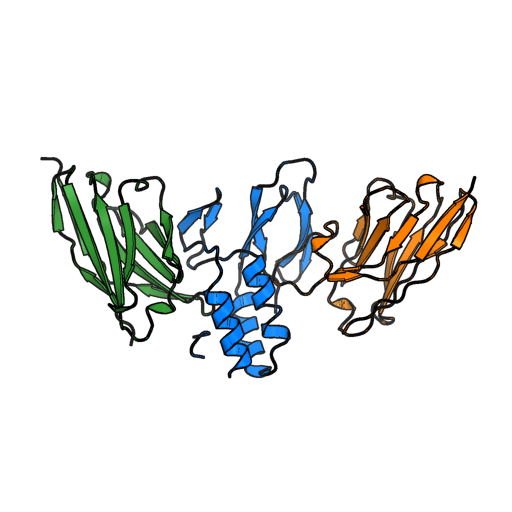532 C C . LYS A 1 119 ? -5.65834 -11.71939 27.37480 1.000 45.78452 120 LYS A C 1
ATOM 1533 O O . LYS A 1 119 ? -6.88114 -11.54303 27.40929 1.000 46.60387 120 LYS A O 1
ATOM 1552 N N . SER A 1 120 ? -4.79385 -10.71733 27.22703 1.000 45.54468 121 SER A N 1
ATOM 1553 C CA . SER A 1 120 ? -5.18823 -9.31861 27.16312 1.000 47.00372 121 SER A CA 1
ATOM 1554 C C . SER A 1 120 ? -5.44706 -8.81296 25.75020 1.000 45.81107 121 SER A C 1
ATOM 1555 O O . SER A 1 120 ? -5.76973 -7.62912 25.60035 1.000 54.88141 121 SER A O 1
ATOM 1563 N N . LYS A 1 121 ? -5.27904 -9.66295 24.70589 1.000 43.01075 122 LYS A N 1
ATOM 1564 C CA . LYS A 1 121 ? -5.54648 -9.25392 23.32806 1.000 44.19982 122 LYS A CA 1
ATOM 1565 C C . LYS A 1 121 ? -6.76722 -9.98978 22.78123 1.000 45.73572 122 LYS A C 1
ATOM 1566 O O . LYS A 1 121 ? -7.06411 -11.10392 23.22573 1.000 41.39108 122 LYS A O 1
ATOM 1585 N N . PRO A 1 122 ? -7.49730 -9.40124 21.82065 1.000 40.89443 123 PRO A N 1
ATOM 1586 C CA . PRO A 1 122 ? -8.72289 -10.04971 21.33954 1.000 43.76464 123 PRO A CA 1
ATOM 1587 C C . PRO A 1 122 ? -8.44147 -11.39410 20.69237 1.000 35.81616 123 PRO A C 1
ATOM 1588 O O . PRO A 1 122 ? -7.35860 -11.64095 20.15842 1.000 39.83132 123 PRO A O 1
ATOM 1599 N N . LYS A 1 123 ? -9.43944 -12.26361 20.73955 1.000 36.01957 124 LYS A N 1
ATOM 1600 C CA . LYS A 1 123 ? -9.28191 -13.59362 20.17595 1.000 32.72149 124 LYS A CA 1
ATOM 1601 C C . LYS A 1 123 ? -9.30890 -13.51490 18.65946 1.000 38.17020 124 LYS A C 1
ATOM 1602 O O . LYS A 1 123 ? -10.02296 -12.69310 18.07664 1.000 35.08728 124 LYS A O 1
ATOM 1621 N N . VAL A 1 124 ? -8.51417 -14.37498 18.02698 1.000 31.28465 125 VAL A N 1
ATOM 1622 C CA . VAL A 1 124 ? -8.43090 -14.47887 16.57873 1.000 30.74261 125 VAL A CA 1
ATOM 1623 C C . VAL A 1 124 ? -8.31593 -15.95415 16.22684 1.000 28.30214 125 VAL A C 1
ATOM 1624 O O . VAL A 1 124 ? -7.81659 -16.75889 17.01954 1.000 27.17678 125 VAL A O 1
ATOM 1637 N N . TYR A 1 125 ? -8.76113 -16.30669 15.02951 1.000 27.13307 126 TYR A N 1
ATOM 1638 C CA . TYR A 1 125 ? -8.62394 -17.68451 14.58622 1.000 23.93235 126 TYR A CA 1
ATOM 1639 C C . TYR A 1 125 ? -7.16135 -18.01388 14.33524 1.000 26.18199 126 TYR A C 1
ATOM 1640 O O . TYR A 1 125 ? -6.41917 -17.21328 13.75766 1.000 27.07772 126 TYR A O 1
ATOM 1658 N N . GLN A 1 126 ? -6.74235 -19.18495 14.81754 1.000 25.05896 127 GLN A N 1
ATOM 1659 C CA . GLN A 1 126 ? -5.35323 -19.61623 14.74618 1.000 24.81166 127 GLN A CA 1
ATOM 1660 C C . GLN A 1 126 ? -5.32965 -21.12366 14.54561 1.000 20.37980 127 GLN A C 1
ATOM 1661 O O . GLN A 1 126 ? -6.35502 -21.79492 14.66705 1.000 21.81229 127 GLN A O 1
ATOM 1675 N N . TRP A 1 127 ? -4.12972 -21.64959 14.29230 1.000 23.61409 128 TRP A N 1
ATOM 1676 C CA . TRP A 1 127 ? -3.90206 -23.06687 14.04501 1.000 24.03371 128 TRP A CA 1
ATOM 1677 C C . TRP A 1 127 ? -3.29511 -23.74016 15.26481 1.000 24.78649 128 TRP A C 1
ATOM 1678 O O . TRP A 1 127 ? -2.39620 -23.18200 15.90143 1.000 23.90309 128 TRP A O 1
ATOM 1699 N N . PHE A 1 128 ? -3.72940 -24.98269 15.52557 1.000 23.81022 129 PHE A N 1
ATOM 1700 C CA . PHE A 1 128 ? -3.31736 -25.76889 16.68374 1.000 25.24329 129 PHE A CA 1
ATOM 1701 C C . PHE A 1 128 ? -3.01833 -27.20647 16.27723 1.000 26.16767 129 PHE A C 1
ATOM 1702 O O . PHE A 1 128 ? -3.67494 -27.76929 15.39852 1.000 27.88989 129 PHE A O 1
ATOM 1719 N N . ASP A 1 129 ? -2.01176 -27.78433 16.92934 1.000 24.85888 130 ASP A N 1
ATOM 1720 C CA . ASP A 1 129 ? -1.64807 -29.17602 16.72088 1.000 23.26278 130 ASP A CA 1
ATOM 1721 C C . ASP A 1 129 ? -2.75868 -30.11284 17.18763 1.000 24.93144 130 ASP A C 1
ATOM 1722 O O . ASP A 1 129 ? -3.37648 -29.88622 18.23393 1.000 25.97532 130 ASP A O 1
ATOM 1731 N N . LEU A 1 130 ? -2.96646 -31.19777 16.44026 1.000 24.77859 131 LEU A N 1
ATOM 1732 C CA . LEU A 1 130 ? -3.77510 -32.29820 16.94324 1.000 26.37655 131 LEU A CA 1
ATOM 1733 C C . LEU A 1 130 ? -2.94823 -33.14165 17.90829 1.000 29.92608 131 LEU A C 1
ATOM 1734 O O . LEU A 1 130 ? -1.71824 -33.13589 17.86989 1.000 31.09291 131 LEU A O 1
ATOM 1750 N N . ARG A 1 131 ? -3.63968 -33.87919 18.77061 1.000 28.90641 132 ARG A N 1
ATOM 1751 C CA . ARG A 1 131 ? -2.97768 -34.77303 19.71073 1.000 34.46146 132 ARG A CA 1
ATOM 1752 C C . ARG A 1 131 ? -2.78853 -36.13967 19.08396 1.000 40.38955 132 ARG A C 1
ATOM 1753 O O . ARG A 1 131 ? -3.58263 -36.56461 18.24600 1.000 37.79283 132 ARG A O 1
ATOM 1774 N N . LYS A 1 132 ? -1.74616 -36.83733 19.51840 1.000 32.82284 133 LYS A N 1
ATOM 1775 C CA . LYS A 1 132 ? -1.57076 -38.21929 19.09309 1.000 36.57825 133 LYS A CA 1
ATOM 1776 C C . LYS A 1 132 ? -2.62586 -39.10344 19.74958 1.000 33.95007 133 LYS A C 1
ATOM 1777 O O . LYS A 1 132 ? -3.02492 -38.88577 20.89655 1.000 36.46964 133 LYS A O 1
ATOM 1796 N N . TYR A 1 133 ? -3.07530 -40.10318 19.00407 1.000 31.95118 134 TYR A N 1
ATOM 1797 C CA . TYR A 1 133 ? -4.10401 -41.03321 19.44479 1.000 33.71263 134 TYR A CA 1
ATOM 1798 C C . TYR A 1 133 ? -3.47040 -42.22878 20.13667 1.000 42.12986 134 TYR A C 1
ATOM 1799 O O . TYR A 1 133 ? -2.73042 -42.97526 19.49538 1.000 56.11549 134 TYR A O 1
ATOM 1817 N N . GLN B 2 1 ? -16.95358 -41.42729 34.21388 1.000 66.78486 2 GLN B N 1
ATOM 1818 C CA . GLN B 2 1 ? -17.07705 -42.09730 35.50700 1.000 56.45534 2 GLN B CA 1
ATOM 1819 C C . GLN B 2 1 ? -16.05043 -41.61001 36.52981 1.000 62.89713 2 GLN B C 1
ATOM 1820 O O . GLN B 2 1 ? -15.88534 -42.23649 37.58273 1.000 59.45381 2 GLN B O 1
ATOM 1833 N N . VAL B 2 2 ? -15.32893 -40.55703 36.21960 1.000 49.23629 3 VAL B N 1
ATOM 1834 C CA . VAL B 2 2 ? -14.18025 -40.20914 37.04422 1.000 56.42843 3 VAL B CA 1
ATOM 1835 C C . VAL B 2 2 ? -14.70323 -39.46613 38.26552 1.000 52.18251 3 VAL B C 1
ATOM 1836 O O . VAL B 2 2 ? -15.68204 -38.70867 38.17564 1.000 52.65336 3 VAL B O 1
ATOM 1849 N N . GLN B 2 3 ? -13.99514 -39.61667 39.37119 1.000 40.71080 4 GLN B N 1
ATOM 1850 C CA A GLN B 2 3 ? -14.33291 -38.93727 40.60913 0.560 42.82363 4 GLN B CA 1
ATOM 1851 C CA B GLN B 2 3 ? -14.32431 -38.97052 40.63131 0.440 42.85252 4 GLN B CA 1
ATOM 1852 C C . GLN B 2 3 ? -13.08150 -38.27680 41.15533 1.000 40.84586 4 GLN B C 1
ATOM 1853 O O . GLN B 2 3 ? -11.98303 -38.83097 41.07317 1.000 37.16042 4 GLN B O 1
ATOM 1880 N N . LEU B 2 4 ? -13.26915 -37.06880 41.66992 1.000 33.06481 5 LEU B N 1
ATOM 1881 C CA . LEU B 2 4 ? -12.22952 -36.25138 42.26956 1.000 36.65326 5 LEU B CA 1
ATOM 1882 C C . LEU B 2 4 ? -12.58169 -36.05893 43.73652 1.000 38.80833 5 LEU B C 1
ATOM 1883 O O . LEU B 2 4 ? -13.72694 -35.73044 44.06275 1.000 38.99398 5 LEU B O 1
ATOM 1899 N N . VAL B 2 5 ? -11.60936 -36.29436 44.61329 1.000 30.73922 6 VAL B N 1
ATOM 1900 C CA . VAL B 2 5 ? -11.78815 -36.20319 46.05931 1.000 33.66437 6 VAL B CA 1
ATOM 1901 C C . VAL B 2 5 ? -10.72463 -35.25138 46.57355 1.000 37.59753 6 VAL B C 1
ATOM 1902 O O . VAL B 2 5 ? -9.53416 -35.56816 46.48647 1.000 38.39152 6 VAL B O 1
ATOM 1915 N N . GLU B 2 6 ? -11.15057 -34.12691 47.14696 1.000 32.90700 7 GLU B N 1
ATOM 1916 C CA . GLU B 2 6 ? -10.24699 -33.09887 47.63729 1.000 33.37796 7 GLU B CA 1
ATOM 1917 C C . GLU B 2 6 ? -10.12818 -33.15373 49.14830 1.000 36.55887 7 GLU B C 1
ATOM 1918 O O . GLU B 2 6 ? -11.05994 -33.55867 49.84537 1.000 35.97226 7 GLU B O 1
ATOM 1930 N N . SER B 2 7 ? -9.00758 -32.66153 49.65776 1.000 34.53338 8 SER B N 1
ATOM 1931 C CA . SER B 2 7 ? -8.90177 -32.46805 51.09442 1.000 37.14491 8 SER B CA 1
ATOM 1932 C C . SER B 2 7 ? -7.77863 -31.48585 51.37315 1.000 32.63682 8 SER B C 1
ATOM 1933 O O . SER B 2 7 ? -7.04851 -31.07258 50.46885 1.000 31.66573 8 SER B O 1
ATOM 1941 N N . GLY B 2 8 ? -7.67318 -31.09277 52.64141 1.000 31.28386 9 GLY B N 1
ATOM 1942 C CA . GLY B 2 8 ? -6.58843 -30.25143 53.10176 1.000 36.02980 9 GLY B CA 1
ATOM 1943 C C . GLY B 2 8 ? -6.96028 -28.81261 53.38251 1.000 39.00419 9 GLY B C 1
ATOM 1944 O O . GLY B 2 8 ? -6.08502 -28.03166 53.77834 1.000 37.51701 9 GLY B O 1
ATOM 1948 N N . GLY B 2 9 ? -8.22491 -28.43703 53.21951 1.000 35.50397 10 GLY B N 1
ATOM 1949 C CA . GLY B 2 9 ? -8.64941 -27.09260 53.52736 1.000 32.22149 10 GLY B CA 1
ATOM 1950 C C . GLY B 2 9 ? -8.76925 -26.89212 55.01756 1.000 32.74244 10 GLY B C 1
ATOM 1951 O O . GLY B 2 9 ? -8.51349 -27.79034 55.81946 1.000 35.20861 10 GLY B O 1
ATOM 1955 N N . GLY B 2 10 ? -9.16318 -25.68448 55.39139 1.000 35.09187 11 GLY B N 1
ATOM 1956 C CA . GLY B 2 10 ? -9.35004 -25.36884 56.78947 1.000 36.93059 11 GLY B CA 1
ATOM 1957 C C . GLY B 2 10 ? -9.28181 -23.87343 57.02833 1.000 34.65018 11 GLY B C 1
ATOM 1958 O O . GLY B 2 10 ? -9.34358 -23.06789 56.10178 1.000 35.01411 11 GLY B O 1
ATOM 1962 N N . LEU B 2 11 ? -9.15774 -23.53497 58.30451 1.000 31.32925 12 LEU B N 1
ATOM 1963 C CA . LEU B 2 11 ? -9.11303 -22.16233 58.78705 1.000 33.22769 12 LEU B CA 1
ATOM 1964 C C . LEU B 2 11 ? -7.72199 -21.92661 59.34659 1.000 36.26937 12 LEU B C 1
ATOM 1965 O O . LEU B 2 11 ? -7.34441 -22.55787 60.33908 1.000 39.98420 12 LEU B O 1
ATOM 1981 N N . VAL B 2 12 ? -6.97472 -21.01109 58.73430 1.000 35.80562 13 VAL B N 1
ATOM 1982 C CA . VAL B 2 12 ? -5.57008 -20.80098 59.05787 1.000 38.23826 13 VAL B CA 1
ATOM 1983 C C . VAL B 2 12 ? -5.32492 -19.31487 59.27643 1.000 41.72254 13 VAL B C 1
ATOM 1984 O O . VAL B 2 12 ? -6.02409 -18.46792 58.71837 1.000 36.66450 13 VAL B O 1
ATOM 1997 N N . GLN B 2 13 ? -4.35007 -18.99139 60.11554 1.000 41.94541 14 GLN B N 1
ATOM 1998 C CA . GLN B 2 13 ? -4.01776 -17.58773 60.30583 1.000 36.88131 14 GLN B CA 1
ATOM 1999 C C . GLN B 2 13 ? -3.18733 -17.09452 59.12368 1.000 43.23099 14 GLN B C 1
ATOM 2000 O O . GLN B 2 13 ? -2.43496 -17.85224 58.50332 1.000 40.34011 14 GLN B O 1
ATOM 2014 N N . ALA B 2 14 ? -3.36596 -15.81539 58.79324 1.000 41.45615 15 ALA B N 1
ATOM 2015 C CA . ALA B 2 14 ? -2.60183 -15.18352 57.73175 1.000 42.16509 15 ALA B CA 1
ATOM 2016 C C . ALA B 2 14 ? -1.10484 -15.30522 57.99180 1.000 39.25701 15 ALA B C 1
ATOM 2017 O O . ALA B 2 14 ? -0.63986 -15.17588 59.12840 1.000 41.94830 15 ALA B O 1
ATOM 2024 N N . GLY B 2 15 ? -0.35533 -15.55341 56.91758 1.000 36.32053 16 GLY B N 1
ATOM 2025 C CA . GLY B 2 15 ? 1.03797 -15.92077 57.00231 1.000 44.73020 16 GLY B CA 1
ATOM 2026 C C . GLY B 2 15 ? 1.28761 -17.40984 57.06002 1.000 43.06364 16 GLY B C 1
ATOM 2027 O O . GLY B 2 15 ? 2.42977 -17.83945 56.85598 1.000 45.09222 16 GLY B O 1
ATOM 2031 N N . GLY B 2 16 ? 0.25679 -18.21071 57.32101 1.000 41.05284 17 GLY B N 1
ATOM 2032 C CA . GLY B 2 16 ? 0.41257 -19.63553 57.50124 1.000 44.99766 17 GLY B CA 1
ATOM 2033 C C . GLY B 2 16 ? 0.40024 -20.38081 56.18490 1.000 44.05082 17 GLY B C 1
ATOM 2034 O O . GLY B 2 16 ? 0.51600 -19.80075 55.10236 1.000 36.72112 17 GLY B O 1
ATOM 2038 N N . SER B 2 17 ? 0.23505 -21.69539 56.29221 1.000 39.61424 18 SER B N 1
ATOM 2039 C CA . SER B 2 17 ? 0.34893 -22.55803 55.12918 1.000 38.55336 18 SER B CA 1
ATOM 2040 C C . SER B 2 17 ? -0.60627 -23.73748 55.25016 1.000 41.53440 18 SER B C 1
ATOM 2041 O O . SER B 2 17 ? -1.03710 -24.11485 56.34313 1.000 42.48205 18 SER B O 1
ATOM 2049 N N . LEU B 2 18 ? -0.94461 -24.29669 54.08771 1.000 35.20300 19 LEU B N 1
ATOM 2050 C CA . LEU B 2 18 ? -1.80236 -25.46460 53.95457 1.000 34.30889 19 LEU B CA 1
ATOM 2051 C C . LEU B 2 18 ? -1.31478 -26.26081 52.75332 1.000 39.24745 19 LEU B C 1
ATOM 2052 O O . LEU B 2 18 ? -0.63272 -25.71645 51.88092 1.000 37.72316 19 LEU B O 1
ATOM 2068 N N . ARG B 2 19 ? -1.68963 -27.53885 52.68964 1.000 34.32299 20 ARG B N 1
ATOM 2069 C CA . ARG B 2 19 ? -1.45923 -28.35092 51.49660 1.000 36.02725 20 ARG B CA 1
ATOM 2070 C C . ARG B 2 19 ? -2.77725 -28.99595 51.09938 1.000 31.77110 20 ARG B C 1
ATOM 2071 O O . ARG B 2 19 ? -3.30215 -29.84028 51.83166 1.000 34.26846 20 ARG B O 1
ATOM 2092 N N . LEU B 2 20 ? -3.28786 -28.62374 49.93631 1.000 27.59947 21 LEU B N 1
ATOM 2093 C CA . LEU B 2 20 ? -4.44787 -29.28148 49.36896 1.000 28.15208 21 LEU B CA 1
ATOM 2094 C C . LEU B 2 20 ? -4.00470 -30.48163 48.56574 1.000 34.02323 21 LEU B C 1
ATOM 2095 O O . LEU B 2 20 ? -2.92897 -30.47968 47.96373 1.000 31.79342 21 LEU B O 1
ATOM 2111 N N . SER B 2 21 ? -4.84386 -31.50210 48.56614 1.000 28.42931 22 SER B N 1
ATOM 2112 C CA . SER B 2 21 ? -4.64556 -32.66824 47.73358 1.000 26.74023 22 SER B CA 1
ATOM 2113 C C . SER B 2 21 ? -5.95196 -32.97785 47.02921 1.000 34.46157 22 SER B C 1
ATOM 2114 O O . SER B 2 21 ? -7.03630 -32.64299 47.51054 1.000 32.52656 22 SER B O 1
ATOM 2122 N N . CYS B 2 22 ? -5.81903 -33.59421 45.86600 1.000 29.86774 23 CYS B N 1
ATOM 2123 C CA A CYS B 2 22 ? -6.95287 -34.02080 45.05853 0.210 30.87357 23 CYS B CA 1
ATOM 2124 C CA B CYS B 2 22 ? -6.96588 -34.03716 45.08572 0.790 30.74537 23 CYS B CA 1
ATOM 2125 C C . CYS B 2 22 ? -6.57874 -35.35437 44.43921 1.000 32.75875 23 CYS B C 1
ATOM 2126 O O . CYS B 2 22 ? -5.61278 -35.41736 43.67858 1.000 32.36914 23 CYS B O 1
ATOM 2139 N N . ALA B 2 23 ? -7.30388 -36.40698 44.79960 1.000 33.52555 24 ALA B N 1
ATOM 2140 C CA . ALA B 2 23 ? -7.11957 -37.73839 44.24529 1.000 34.27815 24 ALA B CA 1
ATOM 2141 C C . ALA B 2 23 ? -8.19982 -38.00787 43.21102 1.000 40.05459 24 ALA B C 1
ATOM 2142 O O . ALA B 2 23 ? -9.37811 -37.72769 43.44921 1.000 38.19289 24 ALA B O 1
ATOM 2149 N N . ALA B 2 24 ? -7.79458 -38.58872 42.08085 1.000 38.04806 25 ALA B N 1
ATOM 2150 C CA . ALA B 2 24 ? -8.67309 -38.78462 40.93678 1.000 37.32158 25 ALA B CA 1
ATOM 2151 C C . ALA B 2 24 ? -8.66342 -40.24651 40.52554 1.000 44.56238 25 ALA B C 1
ATOM 2152 O O . ALA B 2 24 ? -7.59440 -40.84635 40.38509 1.000 47.40007 25 ALA B O 1
ATOM 2159 N N . SER B 2 25 ? -9.84925 -40.80714 40.32555 1.000 37.89809 26 SER B N 1
ATOM 2160 C CA . SER B 2 25 ? -10.01416 -42.18383 39.89909 1.000 37.10686 26 SER B CA 1
ATOM 2161 C C . SER B 2 25 ? -10.85268 -42.20216 38.63406 1.000 44.29808 26 SER B C 1
ATOM 2162 O O . SER B 2 25 ? -11.55535 -41.23819 38.33358 1.000 41.10223 26 SER B O 1
ATOM 2170 N N . GLY B 2 26 ? -10.77083 -43.31280 37.90426 1.000 40.00217 27 GLY B N 1
ATOM 2171 C CA . GLY B 2 26 ? -11.64927 -43.59000 36.78586 1.000 48.79573 27 GLY B CA 1
ATOM 2172 C C . GLY B 2 26 ? -10.98176 -43.58550 35.42965 1.000 47.51815 27 GLY B C 1
ATOM 2173 O O . GLY B 2 26 ? -11.61607 -43.98576 34.44677 1.000 48.66582 27 GLY B O 1
ATOM 2177 N N . ARG B 2 27 ? -9.73596 -43.14309 35.33329 1.000 42.10667 28 ARG B N 1
ATOM 2178 C CA . ARG B 2 27 ? -9.01094 -43.18872 34.07032 1.000 47.85523 28 ARG B CA 1
ATOM 2179 C C . ARG B 2 27 ? -7.52483 -43.09250 34.39352 1.000 44.32979 28 ARG B C 1
ATOM 2180 O O . ARG B 2 27 ? -7.13223 -42.97986 35.55810 1.000 39.37183 28 ARG B O 1
ATOM 2201 N N . THR B 2 28 ? -6.69627 -43.16277 33.35207 1.000 38.36126 29 THR B N 1
ATOM 2202 C CA . THR B 2 28 ? -5.24696 -43.12764 33.52963 1.000 38.77437 29 THR B CA 1
ATOM 2203 C C . THR B 2 28 ? -4.83400 -41.71782 33.93083 1.000 40.78540 29 THR B C 1
ATOM 2204 O O . THR B 2 28 ? -4.82169 -40.80416 33.10029 1.000 37.41709 29 THR B O 1
ATOM 2215 N N . PHE B 2 29 ? -4.48602 -41.55474 35.20857 1.000 36.23400 30 PHE B N 1
ATOM 2216 C CA . PHE B 2 29 ? -4.24566 -40.23466 35.78597 1.000 35.11504 30 PHE B CA 1
ATOM 2217 C C . PHE B 2 29 ? -3.17260 -39.44526 35.04040 1.000 31.67916 30 PHE B C 1
ATOM 2218 O O . PHE B 2 29 ? -3.34224 -38.24844 34.78350 1.000 31.92322 30 PHE B O 1
ATOM 2235 N N . SER B 2 30 ? -2.06711 -40.09382 34.67402 1.000 32.28677 31 SER B N 1
ATOM 2236 C CA . SER B 2 30 ? -0.93645 -39.39344 34.06865 1.000 36.75142 31 SER B CA 1
ATOM 2237 C C . SER B 2 30 ? -1.20154 -38.85071 32.66237 1.000 34.38228 31 SER B C 1
ATOM 2238 O O . SER B 2 30 ? -0.37433 -38.08482 32.15332 1.000 34.30134 31 SER B O 1
ATOM 2246 N N . ARG B 2 31 ? -2.29852 -39.23393 32.01214 1.000 34.33394 32 ARG B N 1
ATOM 2247 C CA . ARG B 2 31 ? -2.58290 -38.74254 30.66981 1.000 36.65831 32 ARG B CA 1
ATOM 2248 C C . ARG B 2 31 ? -3.15745 -37.32982 30.64025 1.000 33.97200 32 ARG B C 1
ATOM 2249 O O . ARG B 2 31 ? -3.23418 -36.74486 29.55413 1.000 32.24235 32 ARG B O 1
ATOM 2270 N N . TYR B 2 32 ? -3.54530 -36.77100 31.78985 1.000 27.99533 33 TYR B N 1
ATOM 2271 C CA . TYR B 2 32 ? -4.34681 -35.55738 31.83884 1.000 28.64724 33 TYR B CA 1
ATOM 2272 C C . TYR B 2 32 ? -3.76806 -34.51423 32.77419 1.000 30.22773 33 TYR B C 1
ATOM 2273 O O . TYR B 2 32 ? -3.34471 -34.81890 33.89384 1.000 29.60000 33 TYR B O 1
ATOM 2291 N N . ALA B 2 33 ? -3.80658 -33.27336 32.30290 1.000 28.44392 34 ALA B N 1
ATOM 2292 C CA . ALA B 2 33 ? -3.48662 -32.13798 33.14803 1.000 25.02714 34 ALA B CA 1
ATOM 2293 C C . ALA B 2 33 ? -4.48025 -32.03262 34.29920 1.000 28.77975 34 ALA B C 1
ATOM 2294 O O . ALA B 2 33 ? -5.63873 -32.44459 34.19868 1.000 26.69607 34 ALA B O 1
ATOM 2301 N N . MET B 2 34 ? -4.00069 -31.48307 35.41363 1.000 28.85747 35 MET B N 1
ATOM 2302 C CA . MET B 2 34 ? -4.80868 -31.21657 36.59358 1.000 25.04327 35 MET B CA 1
ATOM 2303 C C . MET B 2 34 ? -4.63559 -29.75632 36.97763 1.000 25.67822 35 MET B C 1
ATOM 2304 O O . MET B 2 34 ? -3.54031 -29.20206 36.85375 1.000 26.12765 35 MET B O 1
ATOM 2318 N N . GLY B 2 35 ? -5.72233 -29.14469 37.43112 1.000 28.05753 36 GLY B N 1
ATOM 2319 C CA . GLY B 2 35 ? -5.70623 -27.74011 37.75724 1.000 32.69640 36 GLY B CA 1
ATOM 2320 C C . GLY B 2 35 ? -6.41857 -27.48065 39.06644 1.000 33.74461 36 GLY B C 1
ATOM 2321 O O . GLY B 2 35 ? -7.18223 -28.30851 39.57536 1.000 29.19286 36 GLY B O 1
ATOM 2325 N N . TRP B 2 36 ? -6.12294 -26.30529 39.60749 1.000 24.96437 37 TRP B N 1
ATOM 2326 C CA . TRP B 2 36 ? -6.78608 -25.75182 40.77095 1.000 28.67028 37 TRP B CA 1
ATOM 2327 C C . TRP B 2 36 ? -7.38730 -24.41324 40.38919 1.000 26.00794 37 TRP B C 1
ATOM 2328 O O . TRP B 2 36 ? -6.71142 -23.56991 39.78908 1.000 26.76484 37 TRP B O 1
ATOM 2349 N N . PHE B 2 37 ? -8.63664 -24.22327 40.77454 1.000 25.24856 38 PHE B N 1
ATOM 2350 C CA . PHE B 2 37 ? -9.36976 -22.98798 40.58908 1.000 25.11028 38 PHE B CA 1
ATOM 2351 C C . PHE B 2 37 ? -9.90066 -22.60786 41.95720 1.000 26.44878 38 PHE B C 1
ATOM 2352 O O . PHE B 2 37 ? -9.93963 -23.44793 42.85841 1.000 28.37065 38 PHE B O 1
ATOM 2369 N N . ARG B 2 38 ? -10.31590 -21.35204 42.11291 1.000 22.51791 39 ARG B N 1
ATOM 2370 C CA . ARG B 2 38 ? -10.90592 -20.92556 43.37525 1.000 27.95009 39 ARG B CA 1
ATOM 2371 C C . ARG B 2 38 ? -12.00233 -19.90340 43.11753 1.000 29.36048 39 ARG B C 1
ATOM 2372 O O . ARG B 2 38 ? -11.97907 -19.17551 42.12167 1.000 30.62692 39 ARG B O 1
ATOM 2393 N N . GLN B 2 39 ? -12.96438 -19.86989 44.03440 1.000 28.68105 40 GLN B N 1
ATOM 2394 C CA . GLN B 2 39 ? -14.07743 -18.93105 43.96442 1.000 31.58036 40 GLN B CA 1
ATOM 2395 C C . GLN B 2 39 ? -14.29229 -18.34783 45.35224 1.000 35.11269 40 GLN B C 1
ATOM 2396 O O . GLN B 2 39 ? -14.66574 -19.06998 46.28165 1.000 31.63917 40 GLN B O 1
ATOM 2410 N N . ALA B 2 40 ? -14.02942 -17.06241 45.48804 1.000 36.51514 41 ALA B N 1
ATOM 2411 C CA . ALA B 2 40 ? -14.25564 -16.32409 46.71805 1.000 46.10091 41 ALA B CA 1
ATOM 2412 C C . ALA B 2 40 ? -15.69875 -15.84764 46.75917 1.000 44.89113 41 ALA B C 1
ATOM 2413 O O . ALA B 2 40 ? -16.38481 -15.86807 45.73281 1.000 46.83767 41 ALA B O 1
ATOM 2420 N N . PRO B 2 41 ? -16.20412 -15.43111 47.92607 1.000 50.28431 42 PRO B N 1
ATOM 2421 C CA . PRO B 2 41 ? -17.61658 -15.02321 48.00629 1.000 50.59595 42 PRO B CA 1
ATOM 2422 C C . PRO B 2 41 ? -17.92045 -13.83807 47.10046 1.000 53.58620 42 PRO B C 1
ATOM 2423 O O . PRO B 2 41 ? -17.19942 -12.83823 47.09226 1.000 54.86582 42 PRO B O 1
ATOM 2434 N N . GLY B 2 42 ? -18.98150 -13.97781 46.30658 1.000 56.19240 43 GLY B N 1
ATOM 2435 C CA . GLY B 2 42 ? -19.42805 -12.92787 45.41567 1.000 62.40913 43 GLY B CA 1
ATOM 2436 C C . GLY B 2 42 ? -18.56473 -12.67482 44.19846 1.000 64.30309 43 GLY B C 1
ATOM 2437 O O . GLY B 2 42 ? -18.87897 -11.75879 43.42878 1.000 65.62691 43 GLY B O 1
ATOM 2441 N N . LYS B 2 43 ? -17.50240 -13.45121 43.99147 1.000 59.14595 44 LYS B N 1
ATOM 2442 C CA . LYS B 2 43 ? -16.58744 -13.28501 42.87259 1.000 52.65402 44 LYS B CA 1
ATOM 2443 C C . LYS B 2 43 ? -16.73486 -14.44213 41.89180 1.000 47.84977 44 LYS B C 1
ATOM 2444 O O . LYS B 2 43 ? -17.31461 -15.48613 42.20550 1.000 51.08932 44 LYS B O 1
ATOM 2463 N N . GLU B 2 44 ? -16.20341 -14.23983 40.69106 1.000 48.38423 45 GLU B N 1
ATOM 2464 C CA . GLU B 2 44 ? -16.16545 -15.29975 39.69690 1.000 44.19763 45 GLU B CA 1
ATOM 2465 C C . GLU B 2 44 ? -15.05888 -16.29325 40.03506 1.000 44.34425 45 GLU B C 1
ATOM 2466 O O . GLU B 2 44 ? -14.06183 -15.95968 40.68115 1.000 39.53140 45 GLU B O 1
ATOM 2478 N N . ARG B 2 45 ? -15.26148 -17.53004 39.60994 1.000 42.84362 46 ARG B N 1
ATOM 2479 C CA . ARG B 2 45 ? -14.24798 -18.55892 39.78120 1.000 42.39741 46 ARG B CA 1
ATOM 2480 C C . ARG B 2 45 ? -13.04344 -18.19785 38.92462 1.000 41.30070 46 ARG B C 1
ATOM 2481 O O . ARG B 2 45 ? -13.20354 -17.67994 37.81618 1.000 42.29649 46 ARG B O 1
ATOM 2502 N N . GLU B 2 46 ? -11.83763 -18.43057 39.45168 1.000 31.72873 47 GLU B N 1
ATOM 2503 C CA . GLU B 2 46 ? -10.62079 -17.99145 38.78592 1.000 33.97516 47 GLU B CA 1
ATOM 2504 C C . GLU B 2 46 ? -9.56055 -19.07660 38.86164 1.000 31.56773 47 GLU B C 1
ATOM 2505 O O . GLU B 2 46 ? -9.53757 -19.89452 39.78713 1.000 28.82012 47 GLU B O 1
ATOM 2517 N N . PHE B 2 47 ? -8.66552 -19.04431 37.88753 1.000 27.19910 48 PHE B N 1
ATOM 2518 C CA . PHE B 2 47 ? -7.59046 -20.01899 37.82583 1.000 23.72748 48 PHE B CA 1
ATOM 2519 C C . PHE B 2 47 ? -6.54790 -19.71656 38.89618 1.000 30.86984 48 PHE B C 1
ATOM 2520 O O . PHE B 2 47 ? -6.27360 -18.55328 39.21196 1.000 29.06166 48 PHE B O 1
ATOM 2537 N N . VAL B 2 48 ? -5.98741 -20.78284 39.47298 1.000 26.48874 49 VAL B N 1
ATOM 2538 C CA . VAL B 2 48 ? -4.94570 -20.67432 40.48705 1.000 28.05039 49 VAL B CA 1
ATOM 2539 C C . VAL B 2 48 ? -3.66772 -21.31782 39.96178 1.000 25.05771 49 VAL B C 1
ATOM 2540 O O . VAL B 2 48 ? -2.60945 -20.68118 39.92952 1.000 26.08637 49 VAL B O 1
ATOM 2553 N N . SER B 2 49 ? -3.73918 -22.59260 39.58337 1.000 25.58717 50 SER B N 1
ATOM 2554 C CA . SER B 2 49 ? -2.53008 -23.28922 39.16471 1.000 26.07744 50 SER B CA 1
ATOM 2555 C C . SER B 2 49 ? -2.89470 -24.53663 38.37289 1.000 25.54998 50 SER B C 1
ATOM 2556 O O . SER B 2 49 ? -3.97285 -25.10116 38.56249 1.000 28.05798 50 SER B O 1
ATOM 2564 N N . ALA B 2 50 ? -1.98574 -24.98238 37.50458 1.000 24.58831 51 ALA B N 1
ATOM 2565 C CA . ALA B 2 50 ? -2.22429 -26.23807 36.80250 1.000 24.75025 51 ALA B CA 1
ATOM 2566 C C . ALA B 2 50 ? -0.90843 -26.90528 36.44518 1.000 26.37450 51 ALA B C 1
ATOM 2567 O O . ALA B 2 50 ? 0.14988 -26.27664 36.44753 1.000 25.89959 51 ALA B O 1
ATOM 2574 N N . ILE B 2 51 ? -0.99336 -28.20487 36.17366 1.000 24.30979 52 ILE B N 1
ATOM 2575 C CA . ILE B 2 51 ? 0.18185 -29.03616 35.93625 1.000 25.10550 52 ILE B CA 1
ATOM 2576 C C . ILE B 2 51 ? -0.14945 -30.07183 34.86510 1.000 30.13630 52 ILE B C 1
ATOM 2577 O O . ILE B 2 51 ? -1.23367 -30.66413 34.86889 1.000 27.65805 52 ILE B O 1
ATOM 2593 N N . SER B 2 52 ? 0.79149 -30.28779 33.94681 1.000 27.61502 53 SER B N 1
ATOM 2594 C CA . SER B 2 52 ? 0.56887 -31.21636 32.84986 1.000 26.57155 53 SER B CA 1
ATOM 2595 C C . SER B 2 52 ? 0.60467 -32.65036 33.36485 1.000 31.67510 53 SER B C 1
ATOM 2596 O O . SER B 2 52 ? 1.06593 -32.92254 34.47828 1.000 30.55537 53 SER B O 1
ATOM 2604 N N . GLY B 2 53 ? 0.10376 -33.56799 32.52560 1.000 28.81560 54 GLY B N 1
ATOM 2605 C CA . GLY B 2 53 ? 0.07257 -34.98012 32.89002 1.000 33.84612 54 GLY B CA 1
ATOM 2606 C C . GLY B 2 53 ? 1.42410 -35.52974 33.30408 1.000 37.17592 54 GLY B C 1
ATOM 2607 O O . GLY B 2 53 ? 1.52665 -36.29540 34.26519 1.000 37.18893 54 GLY B O 1
ATOM 2611 N N . SER B 2 54 ? 2.48069 -35.12744 32.60311 1.000 36.19697 55 SER B N 1
ATOM 2612 C CA . SER B 2 54 ? 3.83405 -35.56731 32.91505 1.000 33.53151 55 SER B CA 1
ATOM 2613 C C . SER B 2 54 ? 4.44639 -34.84871 34.11198 1.000 37.67703 55 SER B C 1
ATOM 2614 O O . SER B 2 54 ? 5.45896 -35.31614 34.64677 1.000 40.96556 55 SER B O 1
ATOM 2622 N N . GLY B 2 55 ? 3.87215 -33.72307 34.52809 1.000 33.63342 56 GLY B N 1
ATOM 2623 C CA . GLY B 2 55 ? 4.47334 -32.88771 35.54154 1.000 35.08507 56 GLY B CA 1
ATOM 2624 C C . GLY B 2 55 ? 5.50212 -31.90569 35.03016 1.000 36.11093 56 GLY B C 1
ATOM 2625 O O . GLY B 2 55 ? 5.99544 -31.09049 35.81983 1.000 40.34026 56 GLY B O 1
ATOM 2629 N N . GLY B 2 56 ? 5.83786 -31.95249 33.74056 1.000 35.41429 57 GLY B N 1
ATOM 2630 C CA . GLY B 2 56 ? 6.90578 -31.13399 33.20997 1.000 38.71936 57 GLY B CA 1
ATOM 2631 C C . GLY B 2 56 ? 6.55770 -29.69161 32.95596 1.000 38.98181 57 GLY B C 1
ATOM 2632 O O . GLY B 2 56 ? 7.46799 -28.89425 32.71468 1.000 38.81257 5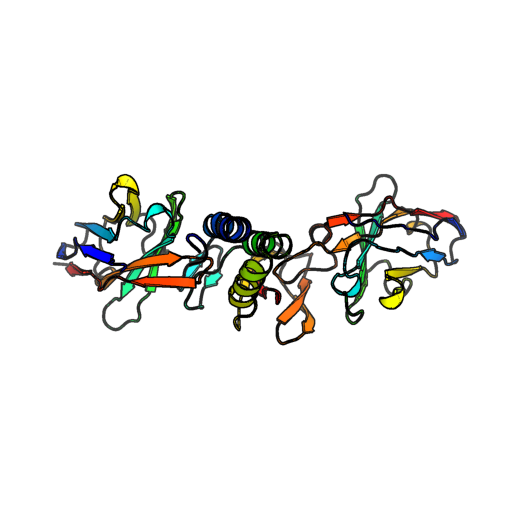7 GLY B O 1
ATOM 2636 N N . PHE B 2 57 ? 5.27805 -29.33921 32.98636 1.000 30.32170 58 PHE B N 1
ATOM 2637 C CA . PHE B 2 57 ? 4.83008 -27.98700 32.69558 1.000 31.02775 58 PHE B CA 1
ATOM 2638 C C . PHE B 2 57 ? 3.84816 -27.56930 33.77071 1.000 30.98543 58 PHE B C 1
ATOM 2639 O O . PHE B 2 57 ? 2.88368 -28.29521 34.04321 1.000 29.42483 58 PHE B O 1
ATOM 2656 N N . THR B 2 58 ? 4.09320 -26.40762 34.37451 1.000 30.75365 59 THR B N 1
ATOM 2657 C CA . THR B 2 58 ? 3.21608 -25.85686 35.39514 1.000 28.13154 59 THR B CA 1
ATOM 2658 C C . THR B 2 58 ? 2.91019 -24.40331 35.06229 1.000 35.06145 59 THR B C 1
ATOM 2659 O O . THR B 2 58 ? 3.67630 -23.73270 34.36586 1.000 34.30493 59 THR B O 1
ATOM 2670 N N . ASP B 2 59 ? 1.76025 -23.94082 35.53501 1.000 30.13580 60 ASP B N 1
ATOM 2671 C CA . ASP B 2 59 ? 1.32846 -22.56905 35.32104 1.000 28.72784 60 ASP B CA 1
ATOM 2672 C C . ASP B 2 59 ? 0.68214 -22.07245 36.60292 1.000 31.77447 60 ASP B C 1
ATOM 2673 O O . ASP B 2 59 ? 0.07895 -22.85198 37.34289 1.000 30.07535 60 ASP B O 1
ATOM 2682 N N . TYR B 2 60 ? 0.84210 -20.77247 36.87072 1.000 31.59324 61 TYR B N 1
ATOM 2683 C CA . TYR B 2 60 ? 0.31985 -20.14682 38.07659 1.000 32.54443 61 TYR B CA 1
ATOM 2684 C C . TYR B 2 60 ? -0.31697 -18.80567 37.73970 1.000 32.59025 61 TYR B C 1
ATOM 2685 O O . TYR B 2 60 ? 0.19242 -18.06878 36.89191 1.000 34.65751 61 TYR B O 1
ATOM 2703 N N . ALA B 2 61 ? -1.42800 -18.49621 38.40352 1.000 31.39932 62 ALA B N 1
ATOM 2704 C CA . ALA B 2 61 ? -1.94768 -17.13593 38.38976 1.000 31.67067 62 ALA B CA 1
ATOM 2705 C C . ALA B 2 61 ? -0.90655 -16.19222 38.97727 1.000 33.57667 62 ALA B C 1
ATOM 2706 O O . ALA B 2 61 ? -0.13811 -16.57386 39.85999 1.000 34.66558 62 ALA B O 1
ATOM 2713 N N . ASP B 2 62 ? -0.89453 -14.94794 38.48149 1.000 33.38210 63 ASP B N 1
ATOM 2714 C CA . ASP B 2 62 ? 0.10071 -13.97106 38.92058 1.000 35.72047 63 ASP B CA 1
ATOM 2715 C C . ASP B 2 62 ? 0.03659 -13.73380 40.42301 1.000 37.73811 63 ASP B C 1
ATOM 2716 O O . ASP B 2 62 ? 1.07123 -13.53458 41.06980 1.000 35.81616 63 ASP B O 1
ATOM 2725 N N . SER B 2 63 ? -1.16597 -13.74939 40.99950 1.000 36.37982 64 SER B N 1
ATOM 2726 C CA . SER B 2 63 ? -1.32169 -13.39531 42.40161 1.000 36.97094 64 SER B CA 1
ATOM 2727 C C . SER B 2 63 ? -0.85028 -14.47675 43.36632 1.000 41.04731 64 SER B C 1
ATOM 2728 O O . SER B 2 63 ? -0.82861 -14.21016 44.57352 1.000 37.17735 64 SER B O 1
ATOM 2736 N N . VAL B 2 64 ? -0.49288 -15.66965 42.88027 1.000 32.55178 65 VAL B N 1
ATOM 2737 C CA . VAL B 2 64 ? 0.01313 -16.73959 43.73140 1.000 31.93600 65 VAL B CA 1
ATOM 2738 C C . VAL B 2 64 ? 1.41569 -17.20586 43.35737 1.000 37.94948 65 VAL B C 1
ATOM 2739 O O . VAL B 2 64 ? 1.95346 -18.08694 44.03787 1.000 31.65167 65 VAL B O 1
ATOM 2752 N N . LYS B 2 65 ? 2.02562 -16.65709 42.30198 1.000 36.11596 66 LYS B N 1
ATOM 2753 C CA . LYS B 2 65 ? 3.39168 -17.04642 41.95764 1.000 40.37585 66 LYS B CA 1
ATOM 2754 C C . LYS B 2 65 ? 4.34637 -16.79038 43.11469 1.000 37.57961 66 LYS B C 1
ATOM 2755 O O . LYS B 2 65 ? 4.28618 -15.75403 43.78074 1.000 45.70639 66 LYS B O 1
ATOM 2774 N N . GLY B 2 66 ? 5.20988 -17.76571 43.36555 1.000 43.42141 67 GLY B N 1
ATOM 2775 C CA . GLY B 2 66 ? 6.18697 -17.66629 44.41220 1.000 45.86866 67 GLY B CA 1
ATOM 2776 C C . GLY B 2 66 ? 5.69197 -18.07044 45.78154 1.000 42.47574 67 GLY B C 1
ATOM 2777 O O . GLY B 2 66 ? 6.51808 -18.31338 46.66476 1.000 44.50287 67 GLY B O 1
ATOM 2781 N N . ARG B 2 67 ? 4.37531 -18.13996 45.98479 1.000 35.99822 68 ARG B N 1
ATOM 2782 C CA . ARG B 2 67 ? 3.78342 -18.57568 47.24459 1.000 36.24280 68 ARG B CA 1
ATOM 2783 C C . ARG B 2 67 ? 3.18229 -19.96423 47.16107 1.000 35.70415 68 ARG B C 1
ATOM 2784 O O . ARG B 2 67 ? 3.21526 -20.70191 48.14637 1.000 33.11795 68 ARG B O 1
ATOM 2805 N N . PHE B 2 68 ? 2.60367 -20.32079 46.01985 1.000 35.25780 69 PHE B N 1
ATOM 2806 C CA . PHE B 2 68 ? 1.93989 -21.60140 45.84793 1.000 30.64816 69 PHE B CA 1
ATOM 2807 C C . PHE B 2 68 ? 2.81231 -22.47401 44.95078 1.000 32.44611 69 PHE B C 1
ATOM 2808 O O . PHE B 2 68 ? 3.49011 -21.97166 44.04816 1.000 34.91699 69 PHE B O 1
ATOM 2825 N N . THR B 2 69 ? 2.78949 -23.78244 45.19787 1.000 29.09444 70 THR B N 1
ATOM 2826 C CA . THR B 2 69 ? 3.52156 -24.74178 44.37725 1.000 34.84176 70 THR B CA 1
ATOM 2827 C C . THR B 2 69 ? 2.60369 -25.91406 44.09519 1.000 32.22720 70 THR B C 1
ATOM 2828 O O . THR B 2 69 ? 2.10537 -26.54455 45.03280 1.000 29.06536 70 THR B O 1
ATOM 2839 N N . ILE B 2 70 ? 2.40082 -26.21052 42.82563 1.000 31.20848 71 ILE B N 1
ATOM 2840 C CA . ILE B 2 70 ? 1.62143 -27.36714 42.41680 1.000 28.85723 71 ILE B CA 1
ATOM 2841 C C . ILE B 2 70 ? 2.57154 -28.51120 42.09691 1.000 32.95137 71 ILE B C 1
ATOM 2842 O O . ILE B 2 70 ? 3.68275 -28.31504 41.58989 1.000 32.20523 71 ILE B O 1
ATOM 2858 N N . SER B 2 71 ? 2.12713 -29.72259 42.40487 1.000 28.45910 72 SER B N 1
ATOM 2859 C CA . SER B 2 71 ? 2.89413 -30.91902 42.10286 1.000 26.93826 72 SER B CA 1
ATOM 2860 C C . SER B 2 71 ? 1.90786 -32.06121 41.94567 1.000 27.37108 72 SER B C 1
ATOM 2861 O O . SER B 2 71 ? 0.73021 -31.93530 42.28639 1.000 30.16406 72 SER B O 1
ATOM 2869 N N . ARG B 2 72 ? 2.39771 -33.18420 41.43185 1.000 29.37518 73 ARG B N 1
ATOM 2870 C CA . ARG B 2 72 ? 1.54728 -34.34963 41.27489 1.000 25.95233 73 ARG B CA 1
ATOM 2871 C C . ARG B 2 72 ? 2.37731 -35.60600 41.46215 1.000 33.50215 73 ARG B C 1
ATOM 2872 O O . ARG B 2 72 ? 3.59303 -35.60857 41.25314 1.000 34.23016 73 ARG B O 1
ATOM 2893 N N . ASP B 2 73 ? 1.69612 -36.66856 41.86197 1.000 31.91918 74 ASP B N 1
ATOM 2894 C CA . ASP B 2 73 ? 2.29395 -37.98362 42.04199 1.000 33.74593 74 ASP B CA 1
ATOM 2895 C C . ASP B 2 73 ? 1.43407 -38.94138 41.23148 1.000 37.33884 74 ASP B C 1
ATOM 2896 O O . ASP B 2 73 ? 0.35649 -39.34636 41.67891 1.000 34.65399 74 ASP B O 1
ATOM 2905 N N . ASN B 2 74 ? 1.92923 -39.34102 40.06621 1.000 34.43408 75 ASN B N 1
ATOM 2906 C CA . ASN B 2 74 ? 1.11523 -40.17054 39.19235 1.000 36.20329 75 ASN B CA 1
ATOM 2907 C C . ASN B 2 74 ? 0.93764 -41.58083 39.74159 1.000 38.23367 75 ASN B C 1
ATOM 2908 O O . ASN B 2 74 ? -0.05870 -42.23197 39.41475 1.000 41.10113 75 ASN B O 1
ATOM 2919 N N . ALA B 2 75 ? 1.84463 -42.04742 40.60685 1.000 36.41797 76 ALA B N 1
ATOM 2920 C CA . ALA B 2 75 ? 1.67405 -43.36508 41.21485 1.000 40.48277 76 ALA B CA 1
ATOM 2921 C C . ALA B 2 75 ? 0.54413 -43.39641 42.24137 1.000 42.61635 76 ALA B C 1
ATOM 2922 O O . ALA B 2 75 ? -0.00796 -44.47100 42.51034 1.000 43.08254 76 ALA B O 1
ATOM 2929 N N . LYS B 2 76 ? 0.21088 -42.25250 42.84313 1.000 38.96505 77 LYS B N 1
ATOM 2930 C CA . LYS B 2 76 ? -0.89285 -42.14865 43.79186 1.000 33.66003 77 LYS B CA 1
ATOM 2931 C C . LYS B 2 76 ? -2.14760 -41.52599 43.19231 1.000 36.97831 77 LYS B C 1
ATOM 2932 O O . LYS B 2 76 ? -3.14171 -41.36563 43.90548 1.000 32.10067 77 LYS B O 1
ATOM 2951 N N . SER B 2 77 ? -2.12308 -41.17718 41.90974 1.000 34.46409 78 SER B N 1
ATOM 2952 C CA . SER B 2 77 ? -3.25064 -40.52027 41.24559 1.000 33.11222 78 SER B CA 1
ATOM 2953 C C . SER B 2 77 ? -3.69611 -39.26561 41.99502 1.000 31.76491 78 SER B C 1
ATOM 2954 O O . SER B 2 77 ? -4.89111 -39.02306 42.16848 1.000 33.08886 78 SER B O 1
ATOM 2962 N N . THR B 2 78 ? -2.72267 -38.46869 42.45271 1.000 29.39392 79 THR B N 1
ATOM 2963 C CA . THR B 2 78 ? -2.98962 -37.31868 43.30929 1.000 27.92126 79 THR B CA 1
ATOM 2964 C C . THR B 2 78 ? -2.22941 -36.09454 42.82255 1.000 30.70145 79 THR B C 1
ATOM 2965 O O . THR B 2 78 ? -1.09335 -36.19767 42.35331 1.000 30.89021 79 THR B O 1
ATOM 2976 N N . VAL B 2 79 ? -2.87645 -34.93671 42.94059 1.000 26.69288 80 VAL B N 1
ATOM 2977 C CA . VAL B 2 79 ? -2.27588 -33.63808 42.65844 1.000 26.14111 80 VAL B CA 1
ATOM 2978 C C . VAL B 2 79 ? -2.33490 -32.83862 43.95237 1.000 30.82161 80 VAL B C 1
ATOM 2979 O O . VAL B 2 79 ? -3.25375 -33.00517 44.76060 1.000 28.96374 80 VAL B O 1
ATOM 2992 N N . TYR B 2 80 ? -1.31897 -32.00472 44.16060 1.000 27.15098 81 TYR B N 1
ATOM 2993 C CA . TYR B 2 80 ? -1.14149 -31.28360 45.41009 1.000 28.13815 81 TYR B CA 1
ATOM 2994 C C . TYR B 2 80 ? -0.98980 -29.80570 45.11780 1.000 33.97612 81 TYR B C 1
ATOM 2995 O O . TYR B 2 80 ? -0.39366 -29.42992 44.10719 1.000 32.26407 81 TYR B O 1
ATOM 3013 N N . LEU B 2 81 ? -1.48539 -28.97537 46.03216 1.000 29.13679 82 LEU B N 1
ATOM 3014 C CA . LEU B 2 81 ? -1.22201 -27.54121 45.99816 1.000 25.18690 82 LEU B CA 1
ATOM 3015 C C . LEU B 2 81 ? -0.68146 -27.14779 47.36500 1.000 30.70605 82 LEU B C 1
ATOM 3016 O O . LEU B 2 81 ? -1.41154 -27.15807 48.36114 1.000 28.70927 82 LEU B O 1
ATOM 3032 N N . ARG B 2 82 ? 0.60159 -26.84452 47.42150 1.000 31.60174 83 ARG B N 1
ATOM 3033 C CA . ARG B 2 82 ? 1.21202 -26.37111 48.64895 1.000 34.27317 83 ARG B CA 1
ATOM 3034 C C . ARG B 2 82 ? 0.98927 -24.86970 48.64010 1.000 35.41719 83 ARG B C 1
ATOM 3035 O O . ARG B 2 82 ? 1.46833 -24.18961 47.72779 1.000 37.05709 83 ARG B O 1
ATOM 3056 N N . MET B 2 83 ? 0.37346 -24.35312 49.68067 1.000 30.90365 84 MET B N 1
ATOM 3057 C CA . MET B 2 83 ? -0.00379 -22.95212 49.77362 1.000 32.34162 84 MET B CA 1
ATOM 3058 C C . MET B 2 83 ? 0.77541 -22.38139 50.93939 1.000 41.67749 84 MET B C 1
ATOM 3059 O O . MET B 2 83 ? 0.50142 -22.77363 52.07418 1.000 40.24559 84 MET B O 1
ATOM 3073 N N . SER B 2 84 ? 1.73393 -21.48268 50.69369 1.000 37.94885 85 SER B N 1
ATOM 3074 C CA A SER B 2 84 ? 2.49777 -20.83487 51.75221 0.560 39.17288 85 SER B CA 1
ATOM 3075 C CA B SER B 2 84 ? 2.50886 -20.83293 51.74235 0.440 39.18919 85 SER B CA 1
ATOM 3076 C C . SER B 2 84 ? 2.19149 -19.34202 51.77892 1.000 38.70446 85 SER B C 1
ATOM 3077 O O . SER B 2 84 ? 1.60454 -18.79418 50.84009 1.000 37.27763 85 SER B O 1
ATOM 3092 N N . SER B 2 85 ? 2.59542 -18.70041 52.88453 1.000 37.43012 86 SER B N 1
ATOM 3093 C CA . SER B 2 85 ? 2.42525 -17.26019 53.13271 1.000 38.59454 86 SER B CA 1
ATOM 3094 C C . SER B 2 85 ? 1.01711 -16.79221 52.77564 1.000 37.86326 86 SER B C 1
ATOM 3095 O O . SER B 2 85 ? 0.81837 -15.83515 52.02452 1.000 38.30861 86 SER B O 1
ATOM 3103 N N . LEU B 2 86 ? 0.03215 -17.51347 53.29861 1.000 35.72090 87 LEU B N 1
ATOM 3104 C CA . LEU B 2 86 ? -1.35031 -17.27813 52.92012 1.000 35.53814 87 LEU B CA 1
ATOM 3105 C C . LEU B 2 86 ? -1.80692 -15.89324 53.35115 1.000 37.58442 87 LEU B C 1
ATOM 3106 O O . LEU B 2 86 ? -1.39361 -15.37354 54.39207 1.000 38.76422 87 LEU B O 1
ATOM 3122 N N . LYS B 2 87 ? -2.65483 -15.30100 52.52307 1.000 31.39429 88 LYS B N 1
ATOM 3123 C CA . LYS B 2 87 ? -3.18400 -13.95913 52.67749 1.000 39.35686 88 LYS B CA 1
ATOM 3124 C C . LYS B 2 87 ? -4.69287 -14.02099 52.86254 1.000 34.19159 88 LYS B C 1
ATOM 3125 O O . LYS B 2 87 ? -5.33217 -14.98626 52.42762 1.000 33.13774 88 LYS B O 1
ATOM 3144 N N . PRO B 2 88 ? -5.30268 -13.00301 53.50218 1.000 36.30816 89 PRO B N 1
ATOM 3145 C CA . PRO B 2 88 ? -6.77490 -12.96632 53.56511 1.000 40.28180 89 PRO B CA 1
ATOM 3146 C C . PRO B 2 88 ? -7.44384 -13.05273 52.20543 1.000 37.32826 89 PRO B C 1
ATOM 3147 O O . PRO B 2 88 ? -8.47129 -13.72507 52.06720 1.000 38.97343 89 PRO B O 1
ATOM 3158 N N . GLU B 2 89 ? -6.85004 -12.44065 51.17663 1.000 38.05930 90 GLU B N 1
ATOM 3159 C CA . GLU B 2 89 ? -7.40220 -12.50795 49.82772 1.000 42.53259 90 GLU B CA 1
ATOM 3160 C C . GLU B 2 89 ? -7.29255 -13.89102 49.18313 1.000 37.49043 90 GLU B C 1
ATOM 3161 O O . GLU B 2 89 ? -7.86830 -14.09207 48.10954 1.000 36.21249 90 GLU B O 1
ATOM 3173 N N . ASP B 2 90 ? -6.58179 -14.84076 49.79656 1.000 31.10982 91 ASP B N 1
ATOM 3174 C CA . ASP B 2 90 ? -6.64539 -16.23467 49.36793 1.000 28.32071 91 ASP B CA 1
ATOM 3175 C C . ASP B 2 90 ? -7.87288 -16.98285 49.89617 1.000 29.83091 91 ASP B C 1
ATOM 3176 O O . ASP B 2 90 ? -8.08002 -18.13544 49.50075 1.000 31.18189 91 ASP B O 1
ATOM 3185 N N . THR B 2 91 ? -8.68267 -16.37823 50.76634 1.000 30.31110 92 THR B N 1
ATOM 3186 C CA . THR B 2 91 ? -9.89511 -17.04217 51.24146 1.000 29.06568 92 THR B CA 1
ATOM 3187 C C . THR B 2 91 ? -10.82616 -17.36420 50.07510 1.000 32.32032 92 THR B C 1
ATOM 3188 O O . THR B 2 91 ? -11.18782 -16.47665 49.29875 1.000 31.29160 92 THR B O 1
ATOM 3199 N N . ALA B 2 92 ? -11.21325 -18.63595 49.95124 1.000 27.95772 93 ALA B N 1
ATOM 3200 C CA . ALA B 2 92 ? -12.05803 -19.08468 48.84677 1.000 29.93084 93 ALA B CA 1
ATOM 3201 C C . ALA B 2 92 ? -12.35139 -20.57150 49.00099 1.000 30.90950 93 ALA B C 1
ATOM 3202 O O . ALA B 2 92 ? -11.70139 -21.27445 49.78119 1.000 30.94382 93 ALA B O 1
ATOM 3209 N N . VAL B 2 93 ? -13.33855 -21.04029 48.23442 1.000 27.91254 94 VAL B N 1
ATOM 3210 C CA . VAL B 2 93 ? -13.47206 -22.46289 47.93893 1.000 27.15471 94 VAL B CA 1
ATOM 3211 C C . VAL B 2 93 ? -12.51932 -22.79949 46.80427 1.000 28.93380 94 VAL B C 1
ATOM 3212 O O . VAL B 2 93 ? -12.55286 -22.15059 45.75869 1.000 26.89710 94 VAL B O 1
ATOM 3225 N N . TYR B 2 94 ? -11.68219 -23.81536 47.01878 1.000 25.65473 95 TYR B N 1
ATOM 3226 C CA . TYR B 2 94 ? -10.68496 -24.26926 46.05634 1.000 27.60096 95 TYR B CA 1
ATOM 3227 C C . TYR B 2 94 ? -11.18051 -25.55602 45.42046 1.000 29.80236 95 TYR B C 1
ATOM 3228 O O . TYR B 2 94 ? -11.54601 -26.49066 46.13351 1.000 27.82757 95 TYR B O 1
ATOM 3246 N N . TYR B 2 95 ? -11.19529 -25.58969 44.09317 1.000 25.80168 96 TYR B N 1
ATOM 3247 C CA . TYR B 2 95 ? -11.71257 -26.71271 43.33212 1.000 28.22202 96 TYR B CA 1
ATOM 3248 C C . TYR B 2 95 ? -10.58515 -27.32656 42.52431 1.000 30.99119 96 TYR B C 1
ATOM 3249 O O . TYR B 2 95 ? -9.88551 -26.60668 41.80368 1.000 31.99518 96 TYR B O 1
ATOM 3267 N N . CYS B 2 96 ? -10.41808 -28.64035 42.63236 1.000 26.73422 97 CYS B N 1
ATOM 3268 C CA A CYS B 2 96 ? -9.56077 -29.40048 41.73780 0.550 29.78603 97 CYS B CA 1
ATOM 3269 C CA B CYS B 2 96 ? -9.53145 -29.32687 41.70800 0.450 29.76627 97 CYS B CA 1
ATOM 3270 C C . CYS B 2 96 ? -10.31224 -29.66875 40.44731 1.000 27.85619 97 CYS B C 1
ATOM 3271 O O . CYS B 2 96 ? -11.53524 -29.84432 40.46142 1.000 25.62173 97 CYS B O 1
ATOM 3284 N N . ALA B 2 97 ? -9.58560 -29.70927 39.33937 1.000 24.77208 98 ALA B N 1
ATOM 3285 C CA . ALA B 2 97 ? -10.18347 -29.89903 38.02948 1.000 24.88974 98 ALA B CA 1
ATOM 3286 C C . ALA B 2 97 ? -9.28198 -30.80764 37.21344 1.000 23.97895 98 ALA B C 1
ATOM 3287 O O . ALA B 2 97 ? -8.05495 -30.75502 37.34515 1.000 26.60681 98 ALA B O 1
ATOM 3294 N N . ALA B 2 98 ? -9.89748 -31.63171 36.36865 1.000 26.84969 99 ALA B N 1
ATOM 3295 C CA . ALA B 2 98 ? -9.17984 -32.62971 35.58864 1.000 24.42413 99 ALA B CA 1
ATOM 3296 C C . ALA B 2 98 ? -9.47691 -32.39528 34.12018 1.000 26.58893 99 ALA B C 1
ATOM 3297 O O . ALA B 2 98 ? -10.63717 -32.18217 33.74464 1.000 26.93121 99 ALA B O 1
ATOM 3304 N N . GLU B 2 99 ? -8.41926 -32.40312 33.30812 1.000 23.38795 100 GLU B N 1
ATOM 3305 C CA . GLU B 2 99 ? -8.51872 -32.02744 31.90667 1.000 23.29341 100 GLU B CA 1
ATOM 3306 C C . GLU B 2 99 ? -9.44515 -32.99227 31.17753 1.000 29.02044 100 GLU B C 1
ATOM 3307 O O . GLU B 2 99 ? -9.43862 -34.20030 31.42806 1.000 27.99329 100 GLU B O 1
ATOM 3319 N N . GLY B 2 100 ? -10.24644 -32.44955 30.27057 1.000 28.92352 101 GLY B N 1
ATOM 3320 C CA . GLY B 2 100 ? -11.11098 -33.28910 29.47968 1.000 27.84856 101 GLY B CA 1
ATOM 3321 C C . GLY B 2 100 ? -10.34366 -34.02038 28.39986 1.000 30.02360 101 GLY B C 1
ATOM 3322 O O . GLY B 2 100 ? -9.21156 -33.68639 28.07415 1.000 30.78501 101 GLY B O 1
ATOM 3326 N N . SER B 2 101 ? -10.96872 -35.05176 27.84677 1.000 31.23570 102 SER B N 1
ATOM 3327 C CA . SER B 2 101 ? -10.39221 -35.75099 26.70745 1.000 35.45271 102 SER B CA 1
ATOM 3328 C C . SER B 2 101 ? -10.49889 -34.85329 25.48326 1.000 37.46970 102 SER B C 1
ATOM 3329 O O . SER B 2 101 ? -11.59402 -34.39192 25.14300 1.000 36.13279 102 SER B O 1
ATOM 3337 N N . ARG B 2 102 ? -9.35923 -34.56599 24.85154 1.000 34.93143 103 ARG B N 1
ATOM 3338 C CA . ARG B 2 102 ? -9.29707 -33.63755 23.73371 1.000 31.43745 103 ARG B CA 1
ATOM 3339 C C . ARG B 2 102 ? -8.39313 -34.21634 22.65928 1.000 30.33514 103 ARG B C 1
ATOM 3340 O O . ARG B 2 102 ? -7.47974 -34.99915 22.93864 1.000 36.06097 103 ARG B O 1
ATOM 3361 N N . GLY B 2 103 ? -8.63193 -33.76391 21.42751 1.000 30.89567 104 GLY B N 1
ATOM 3362 C CA . GLY B 2 103 ? -7.86339 -34.17410 20.27226 1.000 33.49467 104 GLY B CA 1
ATOM 3363 C C . GLY B 2 103 ? -6.91312 -33.12801 19.74020 1.000 30.74609 104 GLY B C 1
ATOM 3364 O O . GLY B 2 103 ? -6.39725 -33.28950 18.62537 1.000 31.57373 104 GLY B O 1
ATOM 3368 N N . SER B 2 104 ? -6.67031 -32.05163 20.48707 1.000 30.31880 105 SER B N 1
ATOM 3369 C CA . SER B 2 104 ? -5.80075 -30.96211 20.07161 1.000 32.61099 105 SER B CA 1
ATOM 3370 C C . SER B 2 104 ? -5.15380 -30.37404 21.31889 1.000 28.88474 105 SER B C 1
ATOM 3371 O O . SER B 2 104 ? -5.51626 -30.71620 22.44923 1.000 31.57912 105 SER B O 1
ATOM 3379 N N . SER B 2 105 ? -4.17261 -29.49758 21.09498 1.000 29.01159 106 SER B N 1
ATOM 3380 C CA . SER B 2 105 ? -3.50252 -28.80467 22.18945 1.000 29.41818 106 SER B CA 1
ATOM 3381 C C . SER B 2 105 ? -4.50806 -28.04318 23.04068 1.000 28.34708 106 SER B C 1
ATOM 3382 O O . SER B 2 105 ? -5.51251 -27.53801 22.53618 1.000 29.27924 106 SER B O 1
ATOM 3390 N N . THR B 2 106 ? -4.20300 -27.93241 24.34016 1.000 27.44354 107 THR B N 1
ATOM 3391 C CA . THR B 2 106 ? -5.07010 -27.27924 25.31072 1.000 32.66080 107 THR B CA 1
ATOM 3392 C C . THR B 2 106 ? -4.31422 -26.22730 26.10828 1.000 34.27222 107 THR B C 1
ATOM 3393 O O . THR B 2 106 ? -3.12926 -26.35571 26.36077 1.000 31.82496 107 THR B O 1
ATOM 3404 N N . ARG B 2 107 ? -5.03274 -25.22208 26.57690 1.000 28.94893 108 ARG B N 1
ATOM 3405 C CA . ARG B 2 107 ? -4.45397 -24.18895 27.42115 1.000 26.08327 108 ARG B CA 1
ATOM 3406 C C . ARG B 2 107 ? -4.78513 -24.49895 28.87471 1.000 26.87610 108 ARG B C 1
ATOM 3407 O O . ARG B 2 107 ? -5.95462 -24.70430 29.21744 1.000 29.54394 108 ARG B O 1
ATOM 3428 N N . LEU B 2 108 ? -3.76044 -24.54252 29.73248 1.000 27.94008 109 LEU B N 1
ATOM 3429 C CA . LEU B 2 108 ? -3.98952 -25.02022 31.09063 1.000 30.01843 109 LEU B CA 1
ATOM 3430 C C . LEU B 2 108 ? -4.75515 -24.03127 31.96341 1.000 29.14556 109 LEU B C 1
ATOM 3431 O O . LEU B 2 108 ? -5.36461 -24.47394 32.94460 1.000 31.30667 109 LEU B O 1
ATOM 3447 N N . ASP B 2 109 ? -4.72430 -22.72594 31.66229 1.000 29.33802 110 ASP B N 1
ATOM 3448 C CA . ASP B 2 109 ? -5.42800 -21.76965 32.51118 1.000 34.51076 110 ASP B CA 1
ATOM 3449 C C . ASP B 2 109 ? -6.81341 -21.39777 31.98575 1.000 35.52752 110 ASP B C 1
ATOM 3450 O O . ASP B 2 109 ? -7.42974 -20.46968 32.51795 1.000 38.38183 110 ASP B O 1
ATOM 3459 N N . ALA B 2 110 ? -7.33392 -22.13301 31.00150 1.000 29.75480 111 ALA B N 1
ATOM 3460 C CA . ALA B 2 110 ? -8.70285 -21.96210 30.52858 1.000 28.18407 111 ALA B CA 1
ATOM 3461 C C . ALA B 2 110 ? -9.62012 -22.93352 31.25958 1.000 28.97001 111 ALA B C 1
ATOM 3462 O O . ALA B 2 110 ? -9.31749 -24.12759 31.34657 1.000 29.34974 111 ALA B O 1
ATOM 3469 N N . ARG B 2 111 ? -10.73934 -22.42710 31.78375 1.000 34.23438 112 ARG B N 1
ATOM 3470 C CA . ARG B 2 111 ? -11.67962 -23.31782 32.45708 1.000 31.12805 112 ARG B CA 1
ATOM 3471 C C . ARG B 2 111 ? -12.25001 -24.36201 31.49872 1.000 31.80966 112 ARG B C 1
ATOM 3472 O O . ARG B 2 111 ? -12.51802 -25.49520 31.91150 1.000 30.81519 112 ARG B O 1
ATOM 3493 N N . GLY B 2 112 ? -12.39387 -24.02624 30.21564 1.000 30.08123 113 GLY B N 1
ATOM 3494 C CA . GLY B 2 112 ? -12.95589 -24.96602 29.25193 1.000 34.73666 113 GLY B CA 1
ATOM 3495 C C . GLY B 2 112 ? -12.07861 -26.16773 28.94118 1.000 30.50886 113 GLY B C 1
ATOM 3496 O O . GLY B 2 112 ? -12.55512 -27.11523 28.30698 1.000 32.52291 113 GLY B O 1
ATOM 3500 N N . THR B 2 113 ? -10.81486 -26.14808 29.36042 1.000 30.50484 114 THR B N 1
ATOM 3501 C CA . THR B 2 113 ? -9.94421 -27.31202 29.22567 1.000 27.63164 114 THR B CA 1
ATOM 3502 C C . THR B 2 113 ? -10.35707 -28.46622 30.12980 1.000 30.94551 114 THR B C 1
ATOM 3503 O O . THR B 2 113 ? -10.01185 -29.61838 29.83254 1.000 26.53287 114 THR B O 1
ATOM 3514 N N . TYR B 2 114 ? -11.09557 -28.18861 31.20283 1.000 29.63929 115 TYR B N 1
ATOM 3515 C CA . TYR B 2 114 ? -11.38103 -29.15908 32.25412 1.000 28.63372 115 TYR B CA 1
ATOM 3516 C C . TYR B 2 114 ? -12.84494 -29.57255 32.21405 1.000 30.20351 115 TYR B C 1
ATOM 3517 O O . TYR B 2 114 ? -13.73944 -28.71781 32.22767 1.000 32.82264 115 TYR B O 1
ATOM 3535 N N . ASP B 2 115 ? -13.08073 -30.88836 32.17351 1.000 27.29322 116 ASP B N 1
ATOM 3536 C CA . ASP B 2 115 ? -14.42365 -31.44276 32.14736 1.000 26.63368 116 ASP B CA 1
ATOM 3537 C C . ASP B 2 115 ? -14.88525 -31.99724 33.48376 1.000 32.31872 116 ASP B C 1
ATOM 3538 O O . ASP B 2 115 ? -16.07951 -32.28168 33.61792 1.000 30.01102 116 ASP B O 1
ATOM 3547 N N . TYR B 2 116 ? -13.98691 -32.18166 34.45295 1.000 28.30983 117 TYR B N 1
ATOM 3548 C CA . TYR B 2 116 ? -14.35528 -32.79759 35.71945 1.000 31.12013 117 TYR B CA 1
ATOM 3549 C C . TYR B 2 116 ? -13.86855 -31.93116 36.86178 1.000 31.88978 117 TYR B C 1
ATOM 3550 O O . TYR B 2 116 ? -12.73755 -31.44986 36.83827 1.000 26.74425 117 TYR B O 1
ATOM 3568 N N . TRP B 2 117 ? -14.73567 -31.73651 37.84979 1.000 29.59012 118 TRP B N 1
ATOM 3569 C CA . TRP B 2 117 ? -14.53054 -30.76875 38.91473 1.000 30.50614 118 TRP B CA 1
ATOM 3570 C C . TRP B 2 117 ? -14.87394 -31.39960 40.25291 1.000 28.20180 118 TRP B C 1
ATOM 3571 O O . TRP B 2 117 ? -15.84179 -32.15754 40.36219 1.000 29.50572 118 TRP B O 1
ATOM 3592 N N . GLY B 2 118 ? -14.05896 -31.11800 41.26121 1.000 28.95111 119 GLY B N 1
ATOM 3593 C CA . GLY B 2 118 ? -14.37151 -31.54872 42.60401 1.000 33.24972 119 GLY B CA 1
ATOM 3594 C C . GLY B 2 118 ? -15.42741 -30.66434 43.22047 1.000 35.94654 119 GLY B C 1
ATOM 3595 O O . GLY B 2 118 ? -15.77085 -29.61182 42.68054 1.000 28.95977 119 GLY B O 1
ATOM 3599 N N . GLN B 2 119 ? -15.97068 -31.11016 44.35743 1.000 34.13184 120 GLN B N 1
ATOM 3600 C CA . GLN B 2 119 ? -16.95071 -30.28032 45.04878 1.000 31.22338 120 GLN B CA 1
ATOM 3601 C C . GLN B 2 119 ? -16.29794 -29.13077 45.79940 1.000 33.76062 120 GLN B C 1
ATOM 3602 O O . GLN B 2 119 ? -16.99451 -28.19269 46.19345 1.000 33.00916 120 GLN B O 1
ATOM 3616 N N . GLY B 2 120 ? -14.98864 -29.18483 45.99457 1.000 31.43501 121 GLY B N 1
ATOM 3617 C CA . GLY B 2 120 ? -14.24424 -28.07157 46.53837 1.000 32.01422 121 GLY B CA 1
ATOM 3618 C C . GLY B 2 120 ? -13.94527 -28.23667 48.01761 1.000 30.29661 121 GLY B C 1
ATOM 3619 O O . GLY B 2 120 ? -14.53229 -29.06142 48.72278 1.000 31.87932 121 GLY B O 1
ATOM 3623 N N . THR B 2 121 ? -12.98804 -27.44256 48.48307 1.000 29.78804 122 THR B N 1
ATOM 3624 C CA . THR B 2 121 ? -12.58845 -27.41041 49.87999 1.000 28.71189 122 THR B CA 1
ATOM 3625 C C . THR B 2 121 ? -12.41389 -25.95095 50.26849 1.000 27.24023 122 THR B C 1
ATOM 3626 O O . THR B 2 121 ? -11.84680 -25.15826 49.50964 1.000 31.45758 122 THR B O 1
ATOM 3637 N N . GLN B 2 122 ? -12.93481 -25.60182 51.43684 1.000 26.87879 123 GLN B N 1
ATOM 3638 C CA . GLN B 2 122 ? -12.95643 -24.22162 51.88574 1.000 30.21391 123 GLN B CA 1
ATOM 3639 C C . GLN B 2 122 ? -11.62587 -23.91457 52.55327 1.000 33.46782 123 GLN B C 1
ATOM 3640 O O . GLN B 2 122 ? -11.19586 -24.63188 53.46231 1.000 31.24420 123 GLN B O 1
ATOM 3654 N N . VAL B 2 123 ? -11.03770 -22.79636 52.14972 1.000 30.51536 124 VAL B N 1
ATOM 3655 C CA . VAL B 2 123 ? -9.82578 -22.25870 52.74072 1.000 28.23426 124 VAL B CA 1
ATOM 3656 C C . VAL B 2 123 ? -10.17430 -20.87366 53.25078 1.000 27.12235 124 VAL B C 1
ATOM 3657 O O . VAL B 2 123 ? -10.58541 -20.01484 52.46286 1.000 32.26566 124 VAL B O 1
ATOM 3670 N N . THR B 2 124 ? -10.04359 -20.66619 54.55383 1.000 30.78607 125 THR B N 1
ATOM 3671 C CA . THR B 2 124 ? -10.32170 -19.37872 55.17327 1.000 30.86468 125 THR B CA 1
ATOM 3672 C C . THR B 2 124 ? -9.05567 -18.89484 55.85152 1.000 35.69936 125 THR B C 1
ATOM 3673 O O . THR B 2 124 ? -8.50490 -19.59736 56.70745 1.000 35.52991 125 THR B O 1
ATOM 3684 N N . VAL B 2 125 ? -8.61603 -17.69347 55.49316 1.000 33.82356 126 VAL B N 1
ATOM 3685 C CA . VAL B 2 125 ? -7.41928 -17.07888 56.05154 1.000 33.76816 126 VAL B CA 1
ATOM 3686 C C . VAL B 2 125 ? -7.86200 -15.86139 56.85286 1.000 34.03111 126 VAL B C 1
ATOM 3687 O O . VAL B 2 125 ? -8.36680 -14.88467 56.28574 1.000 44.06204 126 VAL B O 1
ATOM 3700 N N . SER B 2 126 ? -7.66306 -15.91123 58.16703 1.000 41.92921 127 SER B N 1
ATOM 3701 C CA . SER B 2 126 ? -8.10055 -14.85651 59.06743 1.000 42.35550 127 SER B CA 1
ATOM 3702 C C . SER B 2 126 ? -6.93685 -13.94329 59.42431 1.000 47.68530 127 SER B C 1
ATOM 3703 O O . SER B 2 126 ? -5.77444 -14.35721 59.41082 1.000 51.24690 127 SER B O 1
ATOM 3711 N N . SER B 2 127 ? -7.27034 -12.69346 59.74616 1.000 57.73316 128 SER B N 1
ATOM 3712 C CA . SER B 2 127 ? -6.30771 -11.70399 60.22791 1.000 59.73934 128 SER B CA 1
ATOM 3713 C C . SER B 2 127 ? -6.77259 -11.12355 61.56251 1.000 57.24083 128 SER B C 1
ATOM 3714 O O . SER B 2 127 ? -6.92134 -11.84576 62.54765 1.000 70.04831 128 SER B O 1
ATOM 3722 N N . GLN C 3 1 ? -16.20660 -47.73334 -8.98781 1.000 77.03539 2 GLN C N 1
ATOM 3723 C CA . GLN C 3 1 ? -15.24114 -46.66654 -8.74095 1.000 80.03248 2 GLN C CA 1
ATOM 3724 C C . GLN C 3 1 ? -15.96934 -45.32719 -8.63833 1.000 74.57759 2 GLN C C 1
ATOM 3725 O O . GLN C 3 1 ? -17.17890 -45.25557 -8.85460 1.000 84.36104 2 GLN C O 1
ATOM 3738 N N . VAL C 3 2 ? -15.21207 -44.27019 -8.35533 1.000 70.37725 3 VAL C N 1
ATOM 3739 C CA . VAL C 3 2 ? -15.73849 -42.91433 -8.25850 1.000 63.85499 3 VAL C CA 1
ATOM 3740 C C . VAL C 3 2 ? -15.41513 -42.20488 -9.56192 1.000 65.81796 3 VAL C C 1
ATOM 3741 O O . VAL C 3 2 ? -14.33661 -42.39517 -10.13720 1.000 61.48892 3 VAL C O 1
ATOM 3754 N N . GLN C 3 3 ? -16.34437 -41.37478 -10.02038 1.000 54.75082 4 GLN C N 1
ATOM 3755 C CA . GLN C 3 3 ? -16.20166 -40.64458 -11.26879 1.000 52.08392 4 GLN C CA 1
ATOM 3756 C C . GLN C 3 3 ? -16.80735 -39.26934 -11.06751 1.000 49.42065 4 GLN C C 1
ATOM 3757 O O . GLN C 3 3 ? -17.94318 -39.16679 -10.60627 1.000 46.61766 4 GLN C O 1
ATOM 3771 N N . LEU C 3 4 ? -16.04557 -38.23083 -11.39614 1.000 38.47997 5 LEU C N 1
ATOM 3772 C CA . LEU C 3 4 ? -16.46266 -36.83689 -11.30811 1.000 32.41518 5 LEU C CA 1
ATOM 3773 C C . LEU C 3 4 ? -16.32149 -36.25243 -12.70865 1.000 39.38835 5 LEU C C 1
ATOM 3774 O O . LEU C 3 4 ? -15.20743 -36.21179 -13.23924 1.000 37.80799 5 LEU C O 1
ATOM 3790 N N . VAL C 3 5 ? -17.43784 -35.83274 -13.31957 1.000 32.96175 6 VAL C N 1
ATOM 3791 C CA . VAL C 3 5 ? -17.47536 -35.40377 -14.72479 1.000 34.94764 6 VAL C CA 1
ATOM 3792 C C . VAL C 3 5 ? -17.98053 -33.96641 -14.78928 1.000 40.11109 6 VAL C C 1
ATOM 3793 O O . VAL C 3 5 ? -19.18383 -33.71971 -14.62557 1.000 38.36721 6 VAL C O 1
ATOM 3806 N N . GLU C 3 6 ? -17.06994 -33.02189 -15.05010 1.000 35.69020 7 GLU C N 1
ATOM 3807 C CA . GLU C 3 6 ? -17.48359 -31.63631 -15.23259 1.000 38.28794 7 GLU C CA 1
ATOM 3808 C C . GLU C 3 6 ? -17.97992 -31.38677 -16.65135 1.000 46.44443 7 GLU C C 1
ATOM 3809 O O . GLU C 3 6 ? -17.41843 -31.89404 -17.62850 1.000 38.90624 7 GLU C O 1
ATOM 3821 N N . THR C 3 7 ? -19.01916 -30.56096 -16.75502 1.000 35.69961 8 THR C N 1
ATOM 3822 C CA . THR C 3 7 ? -19.49712 -30.07139 -18.03633 1.000 38.45203 8 THR C CA 1
ATOM 3823 C C . THR C 3 7 ? -19.95171 -28.62920 -17.86987 1.000 40.28367 8 THR C C 1
ATOM 3824 O O . THR C 3 7 ? -20.04415 -28.10310 -16.75365 1.000 33.79560 8 THR C O 1
ATOM 3835 N N . GLY C 3 8 ? -20.24049 -28.00064 -19.00780 1.000 35.69564 9 GLY C N 1
ATOM 3836 C CA . GLY C 3 8 ? -20.73312 -26.64736 -19.04979 1.000 38.07684 9 GLY C CA 1
ATOM 3837 C C . GLY C 3 8 ? -19.70199 -25.60266 -19.39767 1.000 41.62351 9 GLY C C 1
ATOM 3838 O O . GLY C 3 8 ? -20.05358 -24.44023 -19.50450 1.000 46.63809 9 GLY C O 1
ATOM 3842 N N . GLY C 3 9 ? -18.44547 -25.97195 -19.57297 1.000 41.39386 10 GLY C N 1
ATOM 3843 C CA . GLY C 3 9 ? -17.44998 -24.99448 -19.95552 1.000 37.62610 10 GLY C CA 1
ATOM 3844 C C . GLY C 3 9 ? -17.65194 -24.52717 -21.38316 1.000 42.96685 10 GLY C C 1
ATOM 3845 O O . GLY C 3 9 ? -18.44768 -25.07208 -22.14634 1.000 42.68319 10 GLY C O 1
ATOM 3849 N N . GLY C 3 10 ? -16.92116 -23.48475 -21.74617 1.000 40.10599 11 GLY C N 1
ATOM 3850 C CA . GLY C 3 10 ? -16.98439 -22.96386 -23.09386 1.000 46.00786 11 GLY C CA 1
ATOM 3851 C C . GLY C 3 10 ? -16.45097 -21.54586 -23.14490 1.000 44.32353 11 GLY C C 1
ATOM 3852 O O . GLY C 3 10 ? -15.83190 -21.05584 -22.20171 1.000 41.13839 11 GLY C O 1
ATOM 3856 N N . LEU C 3 11 ? -16.69413 -20.91287 -24.28475 1.000 40.22464 12 LEU C N 1
ATOM 3857 C CA . LEU C 3 11 ? -16.32747 -19.52227 -24.50731 1.000 39.18967 12 LEU C CA 1
ATOM 3858 C C . LEU C 3 11 ? -17.51515 -18.62031 -24.18561 1.000 44.87572 12 LEU C C 1
ATOM 3859 O O . LEU C 3 11 ? -18.64752 -18.90371 -24.58429 1.000 47.27650 12 LEU C O 1
ATOM 3875 N N . VAL C 3 12 ? -17.23772 -17.50226 -23.50829 1.000 41.95127 13 VAL C N 1
ATOM 3876 C CA . VAL C 3 12 ? -18.25774 -16.50248 -23.20115 1.000 38.73545 13 VAL C CA 1
ATOM 3877 C C . VAL C 3 12 ? -17.61222 -15.12497 -23.23579 1.000 42.95809 13 VAL C C 1
ATOM 3878 O O . VAL C 3 12 ? -16.41293 -14.97865 -23.01520 1.000 44.79779 13 VAL C O 1
ATOM 3891 N N . GLN C 3 13 ? -18.41152 -14.11608 -23.55840 1.000 42.40779 14 GLN C N 1
ATOM 3892 C CA . GLN C 3 13 ? -17.92347 -12.74797 -23.54819 1.000 47.25019 14 GLN C CA 1
ATOM 3893 C C . GLN C 3 13 ? -17.92567 -12.23362 -22.12071 1.000 46.17752 14 GLN C C 1
ATOM 3894 O O . GLN C 3 13 ? -18.73800 -12.66542 -21.29709 1.000 46.14329 14 GLN C O 1
ATOM 3908 N N . ALA C 3 14 ? -17.00581 -11.31312 -21.83178 1.000 46.06457 15 ALA C N 1
ATOM 3909 C CA . ALA C 3 14 ? -16.94662 -10.69596 -20.51234 1.000 49.20340 15 ALA C CA 1
ATOM 3910 C C . ALA C 3 14 ? -18.28227 -10.04450 -20.17648 1.000 47.53342 15 ALA C C 1
ATOM 3911 O O . ALA C 3 14 ? -18.95893 -9.50002 -21.05250 1.000 47.02554 15 ALA C O 1
ATOM 3918 N N . GLY C 3 15 ? -18.67653 -10.13037 -18.90472 1.000 48.68598 16 GLY C N 1
ATOM 3919 C CA . GLY C 3 15 ? -20.00092 -9.72766 -18.47711 1.000 41.79047 16 GLY C CA 1
ATOM 3920 C C . GLY C 3 15 ? -21.06301 -10.80293 -18.59134 1.000 47.09457 16 GLY C C 1
ATOM 3921 O O . GLY C 3 15 ? -22.15024 -10.64760 -18.01521 1.000 49.33515 16 GLY C O 1
ATOM 3925 N N . GLY C 3 16 ? -20.78359 -11.88249 -19.31375 1.000 43.96648 17 GLY C N 1
ATOM 3926 C CA . GLY C 3 16 ? -21.71765 -12.97363 -19.45548 1.000 42.00713 17 GLY C CA 1
ATOM 3927 C C . GLY C 3 16 ? -21.61839 -13.94857 -18.30134 1.000 40.39771 17 GLY C C 1
ATOM 3928 O O . GLY C 3 16 ? -20.98264 -13.69582 -17.27529 1.000 38.84210 17 GLY C O 1
ATOM 3932 N N . SER C 3 17 ? -22.25686 -15.10132 -18.49751 1.000 37.20128 18 SER C N 1
ATOM 3933 C CA . SER C 3 17 ? -22.42728 -16.07840 -17.43562 1.000 35.71063 18 SER C CA 1
ATOM 3934 C C . SER C 3 17 ? -22.31819 -17.48302 -17.99966 1.000 37.73338 18 SER C C 1
ATOM 3935 O O . SER C 3 17 ? -22.54826 -17.72065 -19.18507 1.000 35.67273 18 SER C O 1
ATOM 3943 N N . LEU C 3 18 ? -21.99595 -18.41405 -17.11617 1.000 35.14133 19 LEU C N 1
ATOM 3944 C CA . LEU C 3 18 ? -21.95873 -19.82906 -17.42943 1.000 33.26765 19 LEU C CA 1
ATOM 3945 C C . LEU C 3 18 ? -22.43645 -20.57767 -16.20345 1.000 37.94259 19 LEU C C 1
ATOM 3946 O O . LEU C 3 18 ? -22.33482 -20.06714 -15.08427 1.000 36.14904 19 LEU C O 1
ATOM 3962 N N . ARG C 3 19 ? -22.90754 -21.80645 -16.39778 1.000 33.14018 20 ARG C N 1
ATOM 3963 C CA . ARG C 3 19 ? -23.24714 -22.68470 -15.28474 1.000 32.66132 20 ARG C CA 1
ATOM 3964 C C . ARG C 3 19 ? -22.51301 -24.00231 -15.47682 1.000 31.57428 20 ARG C C 1
ATOM 3965 O O . ARG C 3 19 ? -22.75153 -24.70520 -16.46516 1.000 35.21775 20 ARG C O 1
ATOM 3986 N N . LEU C 3 20 ? -21.60439 -24.31768 -14.55802 1.000 26.72205 21 LEU C N 1
ATOM 3987 C CA . LEU C 3 20 ? -20.89320 -25.58265 -14.60548 1.000 27.23578 21 LEU C CA 1
ATOM 3988 C C . LEU C 3 20 ? -21.61937 -26.62411 -13.78839 1.000 29.43736 21 LEU C C 1
ATOM 3989 O O . LEU C 3 20 ? -22.24776 -26.31656 -12.77972 1.000 30.46876 21 LEU C O 1
ATOM 4005 N N . SER C 3 21 ? -21.48627 -27.86259 -14.22218 1.000 30.24214 22 SER C N 1
ATOM 4006 C CA . SER C 3 21 ? -22.12636 -29.01268 -13.61816 1.000 35.42659 22 SER C CA 1
ATOM 4007 C C . SER C 3 21 ? -21.05918 -30.05579 -13.38808 1.000 34.81450 22 SER C C 1
ATOM 4008 O O . SER C 3 21 ? -20.18564 -30.22987 -14.23442 1.000 36.50441 22 SER C O 1
ATOM 4016 N N . CYS C 3 22 ? -21.12453 -30.73977 -12.25487 1.000 30.77278 23 CYS C N 1
ATOM 4017 C CA . CYS C 3 22 ? -20.22916 -31.85379 -11.98085 1.000 33.19364 23 CYS C CA 1
ATOM 4018 C C . CYS C 3 22 ? -21.09433 -32.99495 -11.47570 1.000 39.33138 23 CYS C C 1
ATOM 4019 O O . CYS C 3 22 ? -21.60454 -32.94376 -10.35216 1.000 36.68215 23 CYS C O 1
ATOM 4026 N N . ALA C 3 23 ? -21.29838 -33.98640 -12.33350 1.000 36.07539 24 ALA C N 1
ATOM 4027 C CA . ALA C 3 23 ? -22.06184 -35.17113 -11.99002 1.000 37.52810 24 ALA C CA 1
ATOM 4028 C C . ALA C 3 23 ? -21.11595 -36.19602 -11.39008 1.000 41.01439 24 ALA C C 1
ATOM 4029 O O . ALA C 3 23 ? -20.02741 -36.43546 -11.92472 1.000 41.81143 24 ALA C O 1
ATOM 4036 N N . THR C 3 24 ? -21.54156 -36.80238 -10.29364 1.000 34.35186 25 THR C N 1
ATOM 4037 C CA . THR C 3 24 ? -20.74501 -37.77664 -9.57592 1.000 38.83422 25 THR C CA 1
ATOM 4038 C C . THR C 3 24 ? -21.50560 -39.09524 -9.51958 1.000 52.81808 25 THR C C 1
ATOM 4039 O O . THR C 3 24 ? -22.72220 -39.13604 -9.72464 1.000 53.66018 25 THR C O 1
ATOM 4050 N N . SER C 3 25 ? -20.75596 -40.17306 -9.27795 1.000 49.20733 26 SER C N 1
ATOM 4051 C CA . SER C 3 25 ? -21.33420 -41.41466 -8.77465 1.000 56.67796 26 SER C CA 1
ATOM 4052 C C . SER C 3 25 ? -22.29258 -41.11074 -7.63162 1.000 64.62867 26 SER C C 1
ATOM 4053 O O . SER C 3 25 ? -21.90648 -40.50003 -6.63040 1.000 54.56161 26 SER C O 1
ATOM 4061 N N . GLY C 3 26 ? -23.55152 -41.51827 -7.78989 1.000 64.82534 27 GLY C N 1
ATOM 4062 C CA . GLY C 3 26 ? -24.54152 -41.22916 -6.76906 1.000 63.44042 27 GLY C CA 1
ATOM 4063 C C . GLY C 3 26 ? -24.29488 -41.93907 -5.45354 1.000 67.50975 27 GLY C C 1
ATOM 4064 O O . GLY C 3 26 ? -24.87534 -41.54095 -4.43882 1.000 62.14938 27 GLY C O 1
ATOM 4068 N N . THR C 3 27 ? -23.43811 -42.97260 -5.45450 1.000 77.05798 28 THR C N 1
ATOM 4069 C CA . THR C 3 27 ? -23.13041 -43.73865 -4.24535 1.000 73.84151 28 THR C CA 1
ATOM 4070 C C . THR C 3 27 ? -22.65977 -42.84063 -3.10745 1.000 74.80895 28 THR C C 1
ATOM 4071 O O . THR C 3 27 ? -23.00537 -43.08804 -1.94116 1.000 74.37481 28 THR C O 1
ATOM 4082 N N . ILE C 3 28 ? -21.92712 -41.78082 -3.43382 1.000 63.07451 29 ILE C N 1
ATOM 4083 C CA . ILE C 3 28 ? -21.11999 -41.04840 -2.45516 1.000 63.04304 29 ILE C CA 1
ATOM 4084 C C . ILE C 3 28 ? -21.60505 -39.63478 -2.17059 1.000 62.21294 29 ILE C C 1
ATOM 4085 O O . ILE C 3 28 ? -21.14646 -39.03218 -1.18009 1.000 52.92364 29 ILE C O 1
ATOM 4101 N N . PHE C 3 29 ? -22.49117 -39.07237 -2.99542 1.000 51.64101 30 PHE C N 1
ATOM 4102 C CA . PHE C 3 29 ? -22.52139 -37.61957 -3.15520 1.000 44.69130 30 PHE C CA 1
ATOM 4103 C C . PHE C 3 29 ? -22.97581 -36.89477 -1.89348 1.000 37.63838 30 PHE C C 1
ATOM 4104 O O . PHE C 3 29 ? -22.35661 -35.90939 -1.47711 1.000 35.51148 30 PHE C O 1
ATOM 4121 N N . SER C 3 30 ? -24.06554 -37.35159 -1.28010 1.000 36.83008 31 SER C N 1
ATOM 4122 C CA . SER C 3 30 ? -24.62112 -36.63965 -0.12860 1.000 39.25786 31 SER C CA 1
ATOM 4123 C C . SER C 3 30 ? -23.66795 -36.59578 1.06557 1.000 40.49497 31 SER C C 1
ATOM 4124 O O . SER C 3 30 ? -23.80763 -35.72930 1.93783 1.000 37.98364 31 SER C O 1
ATOM 4132 N N . ARG C 3 31 ? -22.68638 -37.48852 1.09354 1.000 36.89325 32 ARG C N 1
ATOM 4133 C CA . ARG C 3 31 ? -21.71189 -37.64572 2.15729 1.000 40.24892 32 ARG C CA 1
ATOM 4134 C C . ARG C 3 31 ? -20.47787 -36.77051 1.97722 1.000 37.39522 32 ARG C C 1
ATOM 4135 O O . ARG C 3 31 ? -19.74446 -36.53545 2.94305 1.000 38.79596 32 ARG C O 1
ATOM 4156 N N . ALA C 3 32 ? -20.24060 -36.27203 0.77058 1.000 34.31713 33 ALA C N 1
ATOM 4157 C CA . ALA C 3 32 ? -18.98791 -35.61643 0.43525 1.000 34.34430 33 ALA C CA 1
ATOM 4158 C C . ALA C 3 32 ? -19.06511 -34.11338 0.65766 1.000 32.89964 33 ALA C C 1
ATOM 4159 O O . ALA C 3 32 ? -20.09185 -33.48249 0.39423 1.000 33.17145 33 ALA C O 1
ATOM 4166 N N . THR C 3 33 ? -17.97523 -33.55201 1.16907 1.000 26.37504 34 THR C N 1
ATOM 4167 C CA . THR C 3 33 ? -17.74170 -32.11719 1.08588 1.000 25.73960 34 THR C CA 1
ATOM 4168 C C . THR C 3 33 ? -17.22318 -31.83556 -0.31602 1.000 24.79265 34 THR C C 1
ATOM 4169 O O . THR C 3 33 ? -16.35826 -32.56129 -0.81330 1.000 28.44016 34 THR C O 1
ATOM 4180 N N . MET C 3 34 ? -17.75507 -30.80246 -0.95752 1.000 20.92608 35 MET C N 1
ATOM 4181 C CA . MET C 3 34 ? -17.57212 -30.56224 -2.37818 1.000 26.08837 35 MET C CA 1
ATOM 4182 C C . MET C 3 34 ? -16.89959 -29.20520 -2.55226 1.000 25.35722 35 MET C C 1
ATOM 4183 O O . MET C 3 34 ? -17.08239 -28.29946 -1.73267 1.000 24.15266 35 MET C O 1
ATOM 4197 N N . ALA C 3 35 ? -16.13403 -29.05323 -3.62459 1.000 24.59533 36 ALA C N 1
ATOM 4198 C CA . ALA C 3 35 ? -15.48484 -27.77644 -3.86815 1.000 21.70649 36 ALA C CA 1
ATOM 4199 C C . ALA C 3 35 ? -15.18863 -27.62959 -5.34826 1.000 23.57374 36 ALA C C 1
ATOM 4200 O O . ALA C 3 35 ? -15.12823 -28.61320 -6.09486 1.000 25.65746 36 ALA C O 1
ATOM 4207 N N . TRP C 3 36 ? -15.00289 -26.38247 -5.76198 1.000 22.40945 37 TRP C N 1
ATOM 4208 C CA . TRP C 3 36 ? -14.48465 -26.06089 -7.07696 1.000 21.00432 37 TRP C CA 1
ATOM 4209 C C . TRP C 3 36 ? -13.12173 -25.40923 -6.93118 1.000 23.20645 37 TRP C C 1
ATOM 4210 O O . TRP C 3 36 ? -12.92129 -24.54777 -6.06784 1.000 23.13886 37 TRP C O 1
ATOM 4231 N N . TYR C 3 37 ? -12.21298 -25.80648 -7.80761 1.000 22.42469 38 TYR C N 1
ATOM 4232 C CA . TYR C 3 37 ? -10.88593 -25.24111 -7.94582 1.000 22.54251 38 TYR C CA 1
ATOM 4233 C C . TYR C 3 37 ? -10.74105 -24.75673 -9.37754 1.000 24.78246 38 TYR C C 1
ATOM 4234 O O . TYR C 3 37 ? -11.50592 -25.16097 -10.26331 1.000 23.87186 38 TYR C O 1
ATOM 4252 N N . ARG C 3 38 ? -9.76108 -23.88968 -9.61115 1.000 21.68521 39 ARG C N 1
ATOM 4253 C CA . ARG C 3 38 ? -9.47713 -23.48803 -10.97648 1.000 21.78407 39 ARG C CA 1
ATOM 4254 C C . ARG C 3 38 ? -7.98751 -23.27971 -11.17164 1.000 25.40650 39 ARG C C 1
ATOM 4255 O O . ARG C 3 38 ? -7.23162 -23.03517 -10.23126 1.000 26.61023 39 ARG C O 1
ATOM 4276 N N . GLN C 3 39 ? -7.58510 -23.39035 -12.42658 1.000 23.86512 40 GLN C N 1
ATOM 4277 C CA . GLN C 3 39 ? -6.20447 -23.21435 -12.84649 1.000 24.59542 40 GLN C CA 1
ATOM 4278 C C . GLN C 3 39 ? -6.19233 -22.21219 -13.99255 1.000 28.56031 40 GLN C C 1
ATOM 4279 O O . GLN C 3 39 ? -6.54431 -22.54840 -15.12918 1.000 27.30420 40 GLN C O 1
ATOM 4293 N N . THR C 3 40 ? -5.80104 -20.98533 -13.68312 1.000 27.78327 41 THR C N 1
ATOM 4294 C CA . THR C 3 40 ? -5.67001 -19.95314 -14.69413 1.000 29.40950 41 THR C CA 1
ATOM 4295 C C . THR C 3 40 ? -4.37548 -20.20137 -15.47329 1.000 26.49075 41 THR C C 1
ATOM 4296 O O . THR C 3 40 ? -3.50373 -20.94810 -15.01388 1.000 28.48190 41 THR C O 1
ATOM 4307 N N . PRO C 3 41 ? -4.23555 -19.62092 -16.67034 1.000 27.61568 42 PRO C N 1
ATOM 4308 C CA . PRO C 3 41 ? -3.09796 -20.01693 -17.51869 1.000 31.95486 42 PRO C CA 1
ATOM 4309 C C . PRO C 3 41 ? -1.75812 -19.64282 -16.89856 1.000 34.21024 42 PRO C C 1
ATOM 4310 O O . PRO C 3 41 ? -1.55119 -18.52246 -16.42589 1.000 35.73321 42 PRO C O 1
ATOM 4321 N N . GLY C 3 42 ? -0.86330 -20.62520 -16.85223 1.000 32.15091 43 GLY C N 1
ATOM 4322 C CA . GLY C 3 42 ? 0.45497 -20.41806 -16.29833 1.000 31.53686 43 GLY C CA 1
ATOM 4323 C C . GLY C 3 42 ? 0.53707 -20.40808 -14.78905 1.000 30.79271 43 GLY C C 1
ATOM 4324 O O . GLY C 3 42 ? 1.59607 -20.06455 -14.25227 1.000 31.36270 43 GLY C O 1
ATOM 4328 N N . LYS C 3 43 ? -0.53191 -20.79805 -14.08907 1.000 29.06445 44 LYS C N 1
ATOM 4329 C CA . LYS C 3 43 ? -0.58665 -20.79834 -12.63330 1.000 30.55530 44 LYS C CA 1
ATOM 4330 C C . LYS C 3 43 ? -0.90403 -22.18829 -12.08913 1.000 29.78140 44 LYS C C 1
ATOM 4331 O O . LYS C 3 43 ? -1.27731 -23.10639 -12.82355 1.000 28.67613 44 LYS C O 1
ATOM 4350 N N . GLN C 3 44 ? -0.72313 -22.34184 -10.78363 1.000 26.59128 45 GLN C N 1
ATOM 4351 C CA . GLN C 3 44 ? -1.14543 -23.55377 -10.10107 1.000 26.28860 45 GLN C CA 1
ATOM 4352 C C . GLN C 3 44 ? -2.64907 -23.54256 -9.88163 1.000 24.39129 45 GLN C C 1
ATOM 4353 O O . GLN C 3 44 ? -3.30175 -22.49624 -9.89755 1.000 28.71986 45 GLN C O 1
ATOM 4367 N N . ARG C 3 45 ? -3.17367 -24.73463 -9.62360 1.000 25.71235 46 ARG C N 1
ATOM 4368 C CA . ARG C 3 45 ? -4.55716 -24.90625 -9.20818 1.000 25.95184 46 ARG C CA 1
ATOM 4369 C C . ARG C 3 45 ? -4.80502 -24.16594 -7.90332 1.000 25.18839 46 ARG C C 1
ATOM 4370 O O . ARG C 3 45 ? -3.99514 -24.24740 -6.97544 1.000 25.81155 46 ARG C O 1
ATOM 4391 N N . GLU C 3 46 ? -5.92355 -23.43788 -7.83939 1.000 23.54547 47 GLU C N 1
ATOM 4392 C CA . GLU C 3 46 ? -6.29957 -22.63357 -6.68787 1.000 24.38836 47 GLU C CA 1
ATOM 4393 C C . GLU C 3 46 ? -7.74323 -22.92767 -6.29391 1.000 23.82959 47 GLU C C 1
ATOM 4394 O O . GLU C 3 46 ? -8.58363 -23.25033 -7.13907 1.000 22.58688 47 GLU C O 1
ATOM 4406 N N . TRP C 3 47 ? -8.02952 -22.76451 -5.00861 1.000 22.22711 48 TRP C N 1
ATOM 4407 C CA . TRP C 3 47 ? -9.3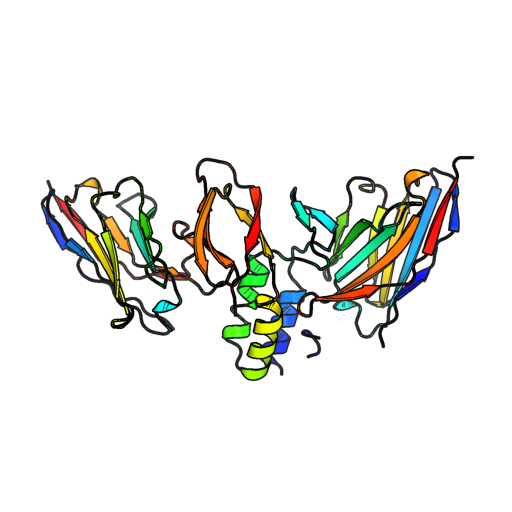8029 -22.93912 -4.49129 1.000 21.96470 48 TRP C CA 1
ATOM 4408 C C . TRP C 3 47 ? -10.27946 -21.77037 -4.88931 1.000 21.01605 48 TRP C C 1
ATOM 4409 O O . TRP C 3 47 ? -9.84276 -20.61564 -4.89596 1.000 24.49686 48 TRP C O 1
ATOM 4430 N N . VAL C 3 48 ? -11.54177 -22.08226 -5.21352 1.000 20.94628 49 VAL C N 1
ATOM 4431 C CA . VAL C 3 48 ? -12.56210 -21.08871 -5.54660 1.000 22.81811 49 VAL C CA 1
ATOM 4432 C C . VAL C 3 48 ? -13.68460 -21.05900 -4.50778 1.000 23.94645 49 VAL C C 1
ATOM 4433 O O . VAL C 3 48 ? -14.08660 -19.98757 -4.05591 1.000 22.67157 49 VAL C O 1
ATOM 4446 N N . THR C 3 49 ? -14.26368 -22.21780 -4.18772 1.000 23.90207 50 THR C N 1
ATOM 4447 C CA . THR C 3 49 ? -15.42629 -22.26108 -3.30541 1.000 21.03084 50 THR C CA 1
ATOM 4448 C C . THR C 3 49 ? -15.62512 -23.67284 -2.76257 1.000 23.67233 50 THR C C 1
ATOM 4449 O O . THR C 3 49 ? -15.32150 -24.65327 -3.44742 1.000 25.45488 50 THR C O 1
ATOM 4460 N N . THR C 3 50 ? -16.16308 -23.75465 -1.54033 1.000 22.75283 51 THR C N 1
ATOM 4461 C CA . THR C 3 50 ? -16.47591 -25.01016 -0.86486 1.000 20.80566 51 THR C CA 1
ATOM 4462 C C . THR C 3 50 ? -17.94534 -25.01228 -0.46931 1.000 27.13579 51 THR C C 1
ATOM 4463 O O . THR C 3 50 ? -18.48351 -23.97173 -0.08745 1.000 24.93003 51 THR C O 1
ATOM 4474 N N . ILE C 3 51 ? -18.58352 -26.18722 -0.50983 1.000 23.46966 52 ILE C N 1
ATOM 4475 C CA . ILE C 3 51 ? -19.92567 -26.36543 0.04202 1.000 22.35115 52 ILE C CA 1
ATOM 4476 C C . ILE C 3 51 ? -19.94402 -27.61227 0.92811 1.000 26.99228 52 ILE C C 1
ATOM 4477 O O . ILE C 3 51 ? -19.49779 -28.68665 0.51221 1.000 27.56346 52 ILE C O 1
ATOM 4493 N N . THR C 3 52 ? -20.43772 -27.46255 2.15491 1.000 25.60407 53 THR C N 1
ATOM 4494 C CA . THR C 3 52 ? -20.52037 -28.58620 3.07830 1.000 25.95147 53 THR C CA 1
ATOM 4495 C C . THR C 3 52 ? -21.70082 -29.49570 2.73244 1.000 26.24935 53 THR C C 1
ATOM 4496 O O . THR C 3 52 ? -22.53282 -29.18433 1.87604 1.000 31.09376 53 THR C O 1
ATOM 4507 N N . THR C 3 53 ? -21.79560 -30.62222 3.45216 1.000 33.01735 54 THR C N 1
ATOM 4508 C CA . THR C 3 53 ? -22.91358 -31.53891 3.25136 1.000 33.86583 54 THR C CA 1
ATOM 4509 C C . THR C 3 53 ? -24.25719 -30.92823 3.63750 1.000 36.66352 54 THR C C 1
ATOM 4510 O O . THR C 3 53 ? -25.29103 -31.43915 3.19681 1.000 42.05627 54 THR C O 1
ATOM 4521 N N . SER C 3 54 ? -24.27371 -29.87694 4.46228 1.000 35.21128 55 SER C N 1
ATOM 4522 C CA A SER C 3 54 ? -25.49662 -29.16555 4.81263 0.600 35.88004 55 SER C CA 1
ATOM 4523 C CA B SER C 3 54 ? -25.51219 -29.18444 4.79287 0.400 35.87159 55 SER C CA 1
ATOM 4524 C C . SER C 3 54 ? -25.79183 -27.99872 3.87795 1.000 35.80341 55 SER C C 1
ATOM 4525 O O . SER C 3 54 ? -26.82027 -27.33810 4.04210 1.000 35.97721 55 SER C O 1
ATOM 4540 N N . GLY C 3 55 ? -24.91580 -27.72436 2.91957 1.000 30.09336 56 GLY C N 1
ATOM 4541 C CA . GLY C 3 55 ? -25.15408 -26.67854 1.95183 1.000 30.94673 56 GLY C CA 1
ATOM 4542 C C . GLY C 3 55 ? -24.60465 -25.31883 2.30661 1.000 24.81866 56 GLY C C 1
ATOM 4543 O O . GLY C 3 55 ? -24.88402 -24.35502 1.58347 1.000 29.99296 56 GLY C O 1
ATOM 4547 N N . ASN C 3 56 ? -23.83712 -25.20243 3.38577 1.000 27.59159 57 ASN C N 1
ATOM 4548 C CA . ASN C 3 56 ? -23.21421 -23.92992 3.72180 1.000 32.86638 57 ASN C CA 1
ATOM 4549 C C . ASN C 3 56 ? -21.95303 -23.74157 2.89656 1.000 27.51026 57 ASN C C 1
ATOM 4550 O O . ASN C 3 56 ? -21.26536 -24.70789 2.56501 1.000 29.84791 57 ASN C O 1
ATOM 4561 N N . THR C 3 57 ? -21.63846 -22.48348 2.57753 1.000 28.75077 58 THR C N 1
ATOM 4562 C CA . THR C 3 57 ? -20.71868 -22.16602 1.49357 1.000 24.64536 58 THR C CA 1
ATOM 4563 C C . THR C 3 57 ? -19.67388 -21.14989 1.93713 1.000 25.33855 58 THR C C 1
ATOM 4564 O O . THR C 3 57 ? -19.86669 -20.41278 2.90460 1.000 24.70860 58 THR C O 1
ATOM 4575 N N . ASN C 3 58 ? -18.54798 -21.14458 1.22803 1.000 24.87711 59 ASN C N 1
ATOM 4576 C CA . ASN C 3 58 ? -17.52965 -20.11273 1.37645 1.000 29.04399 59 ASN C CA 1
ATOM 4577 C C . ASN C 3 58 ? -16.91482 -19.89024 0.00293 1.000 24.40399 59 ASN C C 1
ATOM 4578 O O . ASN C 3 58 ? -16.87946 -20.81086 -0.81858 1.000 24.47519 59 ASN C O 1
ATOM 4589 N N . TYR C 3 59 ? -16.44002 -18.66509 -0.24834 1.000 25.63488 60 TYR C N 1
ATOM 4590 C CA . TYR C 3 59 ? -15.94814 -18.26310 -1.55784 1.000 28.76697 60 TYR C CA 1
ATOM 4591 C C . TYR C 3 59 ? -14.62821 -17.51457 -1.45102 1.000 26.40500 60 TYR C C 1
ATOM 4592 O O . TYR C 3 59 ? -14.37234 -16.80757 -0.48303 1.000 26.27194 60 TYR C O 1
ATOM 4610 N N . ALA C 3 60 ? -13.79502 -17.66573 -2.47486 1.000 27.46859 61 ALA C N 1
ATOM 4611 C CA . ALA C 3 60 ? -12.63373 -16.80125 -2.63002 1.000 25.37609 61 ALA C CA 1
ATOM 4612 C C . ALA C 3 60 ? -13.08247 -15.35686 -2.82663 1.000 31.61681 61 ALA C C 1
ATOM 4613 O O . ALA C 3 60 ? -14.11632 -15.09369 -3.44663 1.000 30.87870 61 ALA C O 1
ATOM 4620 N N . ASP C 3 61 ? -12.27111 -14.41755 -2.31408 1.000 32.98939 62 ASP C N 1
ATOM 4621 C CA . ASP C 3 61 ? -12.60366 -12.99364 -2.39294 1.000 33.72603 62 ASP C CA 1
ATOM 4622 C C . ASP C 3 61 ? -12.84120 -12.53500 -3.83012 1.000 34.23190 62 ASP C C 1
ATOM 4623 O O . ASP C 3 61 ? -13.72369 -11.70714 -4.08648 1.000 38.88865 62 ASP C O 1
ATOM 4632 N N . SER C 3 62 ? -12.08047 -13.07380 -4.78335 1.000 36.11081 63 SER C N 1
ATOM 4633 C CA . SER C 3 62 ? -12.16321 -12.60584 -6.15944 1.000 36.80047 63 SER C CA 1
ATOM 4634 C C . SER C 3 62 ? -13.44187 -13.02656 -6.87700 1.000 35.95555 63 SER C C 1
ATOM 4635 O O . SER C 3 62 ? -13.67952 -12.51998 -7.98167 1.000 37.33355 63 SER C O 1
ATOM 4643 N N . VAL C 3 63 ? -14.25011 -13.92135 -6.29616 1.000 31.53150 64 VAL C N 1
ATOM 4644 C CA . VAL C 3 63 ? -15.49595 -14.36210 -6.91267 1.000 31.62312 64 VAL C CA 1
ATOM 4645 C C . VAL C 3 63 ? -16.72726 -14.10163 -6.05197 1.000 35.39080 64 VAL C C 1
ATOM 4646 O O . VAL C 3 63 ? -17.83851 -14.42305 -6.48723 1.000 33.29368 64 VAL C O 1
ATOM 4659 N N . LYS C 3 64 ? -16.56776 -13.55225 -4.84361 1.000 37.38039 65 LYS C N 1
ATOM 4660 C CA . LYS C 3 64 ? -17.70881 -13.29461 -3.96929 1.000 36.72073 65 LYS C CA 1
ATOM 4661 C C . LYS C 3 64 ? -18.71201 -12.36931 -4.63584 1.000 38.14704 65 LYS C C 1
ATOM 4662 O O . LYS C 3 64 ? -18.34129 -11.35399 -5.22973 1.000 40.97540 65 LYS C O 1
ATOM 4681 N N . GLY C 3 65 ? -19.99012 -12.72858 -4.52705 1.000 35.61641 66 GLY C N 1
ATOM 4682 C CA . GLY C 3 65 ? -21.05850 -11.98051 -5.14447 1.000 36.26804 66 GLY C CA 1
ATOM 4683 C C . GLY C 3 65 ? -21.28670 -12.26688 -6.61158 1.000 41.74096 66 GLY C C 1
ATOM 4684 O O . GLY C 3 65 ? -22.33995 -11.89208 -7.13737 1.000 40.54539 66 GLY C O 1
ATOM 4688 N N . ARG C 3 66 ? -20.33728 -12.90524 -7.29352 1.000 31.94189 67 ARG C N 1
ATOM 4689 C CA . ARG C 3 66 ? -20.47000 -13.24835 -8.70409 1.000 32.70537 67 ARG C CA 1
ATOM 4690 C C . ARG C 3 66 ? -20.73218 -14.72514 -8.92383 1.000 35.23644 67 ARG C C 1
ATOM 4691 O O . ARG C 3 66 ? -21.50150 -15.07510 -9.82242 1.000 34.11489 67 ARG C O 1
ATOM 4712 N N . PHE C 3 67 ? -20.12455 -15.59382 -8.11490 1.000 30.36279 68 PHE C N 1
ATOM 4713 C CA . PHE C 3 67 ? -20.26822 -17.03185 -8.27393 1.000 29.09746 68 PHE C CA 1
ATOM 4714 C C . PHE C 3 67 ? -21.12367 -17.59218 -7.14248 1.000 28.00094 68 PHE C C 1
ATOM 4715 O O . PHE C 3 67 ? -21.08598 -17.09972 -6.00862 1.000 31.13268 68 PHE C O 1
ATOM 4732 N N . THR C 3 68 ? -21.85083 -18.66520 -7.45870 1.000 26.60998 69 THR C N 1
ATOM 4733 C CA . THR C 3 68 ? -22.67223 -19.37162 -6.48324 1.000 26.65803 69 THR C CA 1
ATOM 4734 C C . THR C 3 68 ? -22.46330 -20.86451 -6.66929 1.000 28.95478 69 THR C C 1
ATOM 4735 O O . THR C 3 68 ? -22.71042 -21.39151 -7.75757 1.000 28.82578 69 THR C O 1
ATOM 4746 N N . ILE C 3 69 ? -22.00203 -21.52957 -5.62576 1.000 25.87645 70 ILE C N 1
ATOM 4747 C CA . ILE C 3 69 ? -21.94557 -22.98544 -5.57725 1.000 21.87334 70 ILE C CA 1
ATOM 4748 C C . ILE C 3 69 ? -23.25898 -23.49768 -4.99598 1.000 25.27204 70 ILE C C 1
ATOM 4749 O O . ILE C 3 69 ? -23.84570 -22.87762 -4.09776 1.000 28.16211 70 ILE C O 1
ATOM 4765 N N . SER C 3 70 ? -23.73486 -24.62742 -5.51064 1.000 24.46253 71 SER C N 1
ATOM 4766 C CA . SER C 3 70 ? -24.91066 -25.28003 -4.95323 1.000 24.71565 71 SER C CA 1
ATOM 4767 C C . SER C 3 70 ? -24.77961 -26.76497 -5.22563 1.000 26.67209 71 SER C C 1
ATOM 4768 O O . SER C 3 70 ? -24.00123 -27.18418 -6.08778 1.000 31.47045 71 SER C O 1
ATOM 4776 N N . ARG C 3 71 ? -25.54108 -27.55701 -4.48010 1.000 25.25674 72 ARG C N 1
ATOM 4777 C CA . ARG C 3 71 ? -25.55023 -28.99748 -4.66045 1.000 30.32624 72 ARG C CA 1
ATOM 4778 C C . ARG C 3 71 ? -26.99216 -29.47223 -4.72212 1.000 31.94067 72 ARG C C 1
ATOM 4779 O O . ARG C 3 71 ? -27.86995 -28.91429 -4.05517 1.000 29.68024 72 ARG C O 1
ATOM 4800 N N . ASP C 3 72 ? -27.23569 -30.47069 -5.56111 1.000 31.27992 73 ASP C N 1
ATOM 4801 C CA . ASP C 3 72 ? -28.53421 -31.12863 -5.65399 1.000 33.03109 73 ASP C CA 1
ATOM 4802 C C . ASP C 3 72 ? -28.26398 -32.60021 -5.36029 1.000 37.71655 73 ASP C C 1
ATOM 4803 O O . ASP C 3 72 ? -27.83731 -33.34845 -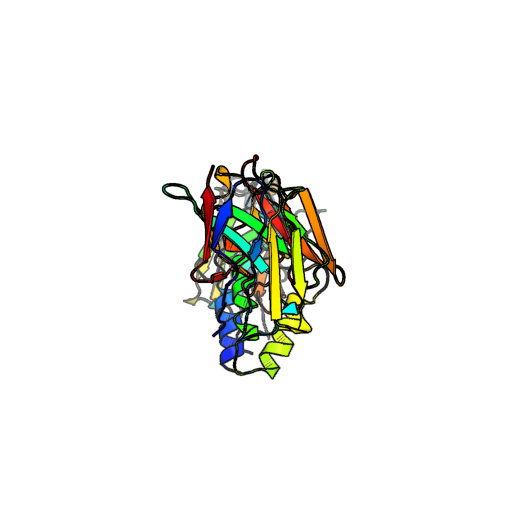6.24745 1.000 35.86946 73 ASP C O 1
ATOM 4812 N N . ASN C 3 73 ? -28.48034 -33.00174 -4.10483 1.000 39.32782 74 ASN C N 1
ATOM 4813 C CA . ASN C 3 73 ? -28.15124 -34.36481 -3.70564 1.000 38.17092 74 ASN C CA 1
ATOM 4814 C C . ASN C 3 73 ? -29.02013 -35.37560 -4.44074 1.000 41.67188 74 ASN C C 1
ATOM 4815 O O . ASN C 3 73 ? -28.57831 -36.49668 -4.71201 1.000 44.00770 74 ASN C O 1
ATOM 4826 N N . ALA C 3 74 ? -30.24994 -34.98541 -4.77824 1.000 38.10269 75 ALA C N 1
ATOM 4827 C CA . ALA C 3 74 ? -31.15400 -35.87245 -5.49796 1.000 43.85533 75 ALA C CA 1
ATOM 4828 C C . ALA C 3 74 ? -30.64807 -36.18968 -6.89864 1.000 47.46751 75 ALA C C 1
ATOM 4829 O O . ALA C 3 74 ? -30.95858 -37.25943 -7.43478 1.000 42.02352 75 ALA C O 1
ATOM 4836 N N . GLU C 3 75 ? -29.88178 -35.28167 -7.50254 1.000 37.10570 76 GLU C N 1
ATOM 4837 C CA . GLU C 3 75 ? -29.33186 -35.46596 -8.84055 1.000 41.62743 76 GLU C CA 1
ATOM 4838 C C . GLU C 3 75 ? -27.84208 -35.79143 -8.81745 1.000 42.52308 76 GLU C C 1
ATOM 4839 O O . GLU C 3 75 ? -27.24418 -35.94506 -9.88712 1.000 38.97742 76 GLU C O 1
ATOM 4851 N N . SER C 3 76 ? -27.24528 -35.91517 -7.62732 1.000 40.13439 77 SER C N 1
ATOM 4852 C CA . SER C 3 76 ? -25.82975 -36.25520 -7.47755 1.000 41.46762 77 SER C CA 1
ATOM 4853 C C . SER C 3 76 ? -24.94821 -35.28584 -8.25526 1.000 42.96756 77 SER C C 1
ATOM 4854 O O . SER C 3 76 ? -23.95138 -35.67970 -8.86861 1.000 37.31569 77 SER C O 1
ATOM 4862 N N . THR C 3 77 ? -25.34106 -34.00902 -8.25009 1.000 33.19863 78 THR C N 1
ATOM 4863 C CA . THR C 3 77 ? -24.72394 -32.99666 -9.09261 1.000 32.42009 78 THR C CA 1
ATOM 4864 C C . THR C 3 77 ? -24.34946 -31.77513 -8.26925 1.000 31.24529 78 THR C C 1
ATOM 4865 O O . THR C 3 77 ? -25.13808 -31.28833 -7.45513 1.000 33.84869 78 THR C O 1
ATOM 4876 N N . LEU C 3 78 ? -23.13225 -31.31102 -8.48974 1.000 26.62858 79 LEU C N 1
ATOM 4877 C CA . LEU C 3 78 ? -22.62967 -30.04777 -7.98305 1.000 24.57773 79 LEU C CA 1
ATOM 4878 C C . LEU C 3 78 ? -22.69639 -29.01202 -9.09585 1.000 25.84369 79 LEU C C 1
ATOM 4879 O O . LEU C 3 78 ? -22.41394 -29.32334 -10.25701 1.000 29.61032 79 LEU C O 1
ATOM 4895 N N . TYR C 3 79 ? -23.06355 -27.78471 -8.73441 1.000 28.32728 80 TYR C N 1
ATOM 4896 C CA . TYR C 3 79 ? -23.16186 -26.68993 -9.68450 1.000 28.75694 80 TYR C CA 1
ATOM 4897 C C . TYR C 3 79 ? -22.24671 -25.54452 -9.27957 1.000 28.93826 80 TYR C C 1
ATOM 4898 O O . TYR C 3 79 ? -21.94488 -25.35191 -8.09568 1.000 26.27956 80 TYR C O 1
ATOM 4916 N N . LEU C 3 80 ? -21.80676 -24.79263 -10.28984 1.000 25.54957 81 LEU C N 1
ATOM 4917 C CA . LEU C 3 80 ? -21.20157 -23.48051 -10.09556 1.000 25.92022 81 LEU C CA 1
ATOM 4918 C C . LEU C 3 80 ? -21.82695 -22.51992 -11.09273 1.000 28.96209 81 LEU C C 1
ATOM 4919 O O . LEU C 3 80 ? -21.57935 -22.61871 -12.29969 1.000 29.53578 81 LEU C O 1
ATOM 4935 N N . GLN C 3 81 ? -22.61582 -21.58881 -10.57736 1.000 28.72254 82 GLN C N 1
ATOM 4936 C CA . GLN C 3 81 ? -23.21165 -20.53140 -11.37807 1.000 29.56841 82 GLN C CA 1
ATOM 4937 C C . GLN C 3 81 ? -22.21099 -19.39060 -11.39738 1.000 32.63007 82 GLN C C 1
ATOM 4938 O O . GLN C 3 81 ? -21.83986 -18.89413 -10.33500 1.000 31.33054 82 GLN C O 1
ATOM 4952 N N . MET C 3 82 ? -21.76885 -18.99103 -12.58020 1.000 28.24507 83 MET C N 1
ATOM 4953 C CA . MET C 3 82 ? -20.73576 -17.97133 -12.72194 1.000 28.23797 83 MET C CA 1
ATOM 4954 C C . MET C 3 82 ? -21.36275 -16.80434 -13.46450 1.000 36.24279 83 MET C C 1
ATOM 4955 O O . MET C 3 82 ? -21.69901 -16.93648 -14.63865 1.000 33.37995 83 MET C O 1
ATOM 4969 N N . ASN C 3 83 ? -21.55296 -15.69130 -12.76426 1.000 32.71921 84 ASN C N 1
ATOM 4970 C CA . ASN C 3 83 ? -22.10883 -14.47096 -13.32476 1.000 37.54337 84 ASN C CA 1
ATOM 4971 C C . ASN C 3 83 ? -21.03010 -13.40238 -13.44179 1.000 35.82603 84 ASN C C 1
ATOM 4972 O O . ASN C 3 83 ? -20.00048 -13.46599 -12.76270 1.000 36.77569 84 ASN C O 1
ATOM 4983 N N . SER C 3 84 ? -21.28796 -12.41061 -14.30202 1.000 40.89917 85 SER C N 1
ATOM 4984 C CA . SER C 3 84 ? -20.43477 -11.22662 -14.43127 1.000 38.36319 85 SER C CA 1
ATOM 4985 C C . SER C 3 84 ? -18.98770 -11.62529 -14.70482 1.000 35.66564 85 SER C C 1
ATOM 4986 O O . SER C 3 84 ? -18.05205 -11.15478 -14.05805 1.000 40.18470 85 SER C O 1
ATOM 4994 N N . LEU C 3 85 ? -18.82181 -12.56052 -15.63335 1.000 38.57640 86 LEU C N 1
ATOM 4995 C CA . LEU C 3 85 ? -17.51429 -13.14339 -15.88463 1.000 38.26276 86 LEU C CA 1
ATOM 4996 C C . LEU C 3 85 ? -16.54085 -12.09554 -16.40752 1.000 40.63491 86 LEU C C 1
ATOM 4997 O O . LEU C 3 85 ? -16.91977 -11.15915 -17.11639 1.000 38.77206 86 LEU C O 1
ATOM 5013 N N . LYS C 3 86 ? -15.27833 -12.26541 -16.04019 1.000 44.00350 87 LYS C N 1
ATOM 5014 C CA . LYS C 3 86 ? -14.19155 -11.36919 -16.39986 1.000 40.72557 87 LYS C CA 1
ATOM 5015 C C . LYS C 3 86 ? -13.08700 -12.19533 -17.03370 1.000 43.49402 87 LYS C C 1
ATOM 5016 O O . LYS C 3 86 ? -13.00909 -13.40723 -16.80515 1.000 37.48931 87 LYS C O 1
ATOM 5035 N N . PRO C 3 87 ? -12.20303 -11.57107 -17.82803 1.000 44.24933 88 PRO C N 1
ATOM 5036 C CA . PRO C 3 87 ? -11.12761 -12.35381 -18.46361 1.000 44.74409 88 PRO C CA 1
ATOM 5037 C C . PRO C 3 87 ? -10.21008 -13.03694 -17.46652 1.000 37.29824 88 PRO C C 1
ATOM 5038 O O . PRO C 3 87 ? -9.63316 -14.08551 -17.77794 1.000 44.92031 88 PRO C O 1
ATOM 5049 N N . GLU C 3 88 ? -10.09144 -12.49042 -16.25909 1.000 40.76402 89 GLU C N 1
ATOM 5050 C CA . GLU C 3 88 ? -9.32359 -13.12115 -15.19629 1.000 45.44727 89 GLU C CA 1
ATOM 5051 C C . GLU C 3 88 ? -9.95382 -14.41319 -14.68899 1.000 40.01001 89 GLU C C 1
ATOM 5052 O O . GLU C 3 88 ? -9.28082 -15.16429 -13.97533 1.000 39.23694 89 GLU C O 1
ATOM 5064 N N . ASP C 3 89 ? -11.20081 -14.70636 -15.05089 1.000 35.55751 90 ASP C N 1
ATOM 5065 C CA . ASP C 3 89 ? -11.82772 -15.97543 -14.71176 1.000 32.44666 90 ASP C CA 1
ATOM 5066 C C . ASP C 3 89 ? -11.50173 -17.08761 -15.70257 1.000 31.62565 90 ASP C C 1
ATOM 5067 O O . ASP C 3 89 ? -11.90226 -18.23457 -15.47395 1.000 31.03405 90 ASP C O 1
ATOM 5076 N N . THR C 3 90 ? -10.80811 -16.77808 -16.79678 1.000 30.68481 91 THR C N 1
ATOM 5077 C CA . THR C 3 90 ? -10.41281 -17.80929 -17.74890 1.000 34.09865 91 THR C CA 1
ATOM 5078 C C . THR C 3 90 ? -9.54532 -18.84873 -17.05969 1.000 30.96750 91 THR C C 1
ATOM 5079 O O . THR C 3 90 ? -8.54359 -18.50545 -16.42977 1.000 34.05763 91 THR C O 1
ATOM 5090 N N . ALA C 3 91 ? -9.92414 -20.11675 -17.18127 1.000 27.61773 92 ALA C N 1
ATOM 5091 C CA . ALA C 3 91 ? -9.27479 -21.15441 -16.39819 1.000 29.02615 92 ALA C CA 1
ATOM 5092 C C . ALA C 3 91 ? -9.90275 -22.49405 -16.72154 1.000 31.68916 92 ALA C C 1
ATOM 5093 O O . ALA C 3 91 ? -11.00889 -22.56607 -17.26281 1.000 29.07674 92 ALA C O 1
ATOM 5100 N N . VAL C 3 92 ? -9.18241 -23.55274 -16.37007 1.000 27.32809 93 VAL C N 1
ATOM 5101 C CA . VAL C 3 92 ? -9.77020 -24.87902 -16.24734 1.000 27.15400 93 VAL C CA 1
ATOM 5102 C C . VAL C 3 92 ? -10.37404 -24.99126 -14.85618 1.000 26.96494 93 VAL C C 1
ATOM 5103 O O . VAL C 3 92 ? -9.68173 -24.75414 -13.86583 1.000 28.20690 93 VAL C O 1
ATOM 5116 N N . TYR C 3 93 ? -11.65398 -25.35767 -14.77959 1.000 26.79178 94 TYR C N 1
ATOM 5117 C CA . TYR C 3 93 ? -12.36361 -25.51446 -13.51256 1.000 25.63203 94 TYR C CA 1
ATOM 5118 C C . TYR C 3 93 ? -12.49013 -26.99672 -13.19493 1.000 26.43887 94 TYR C C 1
ATOM 5119 O O . TYR C 3 93 ? -12.87494 -27.77855 -14.06539 1.000 27.28546 94 TYR C O 1
ATOM 5137 N N . TYR C 3 94 ? -12.17820 -27.36245 -11.94798 1.000 24.13857 95 TYR C N 1
ATOM 5138 C CA . TYR C 3 94 ? -12.19710 -28.73850 -11.47226 1.000 24.88543 95 TYR C CA 1
ATOM 5139 C C . TYR C 3 94 ? -13.15103 -28.87121 -10.29403 1.000 26.14026 95 TYR C C 1
ATOM 5140 O O . TYR C 3 94 ? -13.12162 -28.03985 -9.38246 1.000 25.29611 95 TYR C O 1
ATOM 5158 N N . CYS C 3 95 ? -13.95938 -29.93456 -10.28682 1.000 25.93454 96 CYS C N 1
ATOM 5159 C CA . CYS C 3 95 ? -14.73560 -30.27866 -9.10241 1.000 25.26367 96 CYS C CA 1
ATOM 5160 C C . CYS C 3 95 ? -13.95037 -31.27594 -8.25356 1.000 26.68202 96 CYS C C 1
ATOM 5161 O O . CYS C 3 95 ? -13.15143 -32.07000 -8.76181 1.000 26.78848 96 CYS C O 1
ATOM 5168 N N . ASN C 3 96 ? -14.17376 -31.20631 -6.94620 1.000 25.62418 97 ASN C N 1
ATOM 5169 C CA . ASN C 3 96 ? -13.40284 -31.94818 -5.95257 1.000 24.55869 97 ASN C CA 1
ATOM 5170 C C . ASN C 3 96 ? -14.38148 -32.48241 -4.92741 1.000 27.06817 97 ASN C C 1
ATOM 5171 O O . ASN C 3 96 ? -15.20444 -31.72075 -4.41453 1.000 25.48978 97 ASN C O 1
ATOM 5182 N N . ALA C 3 97 ? -14.32371 -33.78740 -4.67086 1.000 24.68042 98 ALA C N 1
ATOM 5183 C CA . ALA C 3 97 ? -15.11141 -34.43275 -3.63092 1.000 27.56846 98 ALA C CA 1
ATOM 5184 C C . ALA C 3 97 ? -14.17623 -34.88066 -2.51999 1.000 27.86546 98 ALA C C 1
ATOM 5185 O O . ALA C 3 97 ? -13.16405 -35.53955 -2.78585 1.000 27.10030 98 ALA C O 1
ATOM 5192 N N . GLN C 3 98 ? -14.53653 -34.55127 -1.28317 1.000 26.20993 99 GLN C N 1
ATOM 5193 C CA . GLN C 3 98 ? -13.67558 -34.70107 -0.12357 1.000 27.32294 99 GLN C CA 1
ATOM 5194 C C . GLN C 3 98 ? -14.37674 -35.55614 0.91407 1.000 31.49922 99 GLN C C 1
ATOM 5195 O O . GLN C 3 98 ? -15.56307 -35.34604 1.18135 1.000 30.51221 99 GLN C O 1
ATOM 5209 N N . PHE C 3 99 ? -13.64904 -36.50003 1.50444 1.000 27.09064 100 PHE C N 1
ATOM 5210 C CA . PHE C 3 99 ? -14.13993 -37.28710 2.63087 1.000 29.45637 100 PHE C CA 1
ATOM 5211 C C . PHE C 3 99 ? -13.23896 -36.97080 3.80156 1.000 30.00919 100 PHE C C 1
ATOM 5212 O O . PHE C 3 99 ? -12.02705 -37.19888 3.73966 1.000 31.18754 100 PHE C O 1
ATOM 5229 N N . LEU C 3 100 ? -13.82320 -36.40566 4.84689 1.000 33.39733 101 LEU C N 1
ATOM 5230 C CA . LEU C 3 100 ? -13.02037 -35.70341 5.83155 1.000 33.15730 101 LEU C CA 1
ATOM 5231 C C . LEU C 3 100 ? -12.28418 -36.66678 6.74824 1.000 36.50705 101 LEU C C 1
ATOM 5232 O O . LEU C 3 100 ? -11.10808 -36.45011 7.05327 1.000 43.75622 101 LEU C O 1
ATOM 5248 N N . SER C 3 101 ? -12.93933 -37.75204 7.15899 1.000 29.80133 102 SER C N 1
ATOM 5249 C CA . SER C 3 101 ? -12.32452 -38.65336 8.12635 1.000 30.96018 102 SER C CA 1
ATOM 5250 C C . SER C 3 101 ? -11.19787 -39.46503 7.49861 1.000 38.59892 102 SER C C 1
ATOM 5251 O O . SER C 3 101 ? -10.16942 -39.70513 8.14175 1.000 35.67000 102 SER C O 1
ATOM 5259 N N . SER C 3 102 ? -11.38297 -39.92785 6.25964 1.000 34.91814 103 SER C N 1
ATOM 5260 C CA . SER C 3 102 ? -10.33801 -40.67864 5.57194 1.000 35.87163 103 SER C CA 1
ATOM 5261 C C . SER C 3 102 ? -9.31801 -39.79128 4.86403 1.000 32.42689 103 SER C C 1
ATOM 5262 O O . SER C 3 102 ? -8.32266 -40.31658 4.35565 1.000 39.59831 103 SER C O 1
ATOM 5270 N N . ARG C 3 103 ? -9.54077 -38.47804 4.82893 1.000 31.95389 104 ARG C N 1
ATOM 5271 C CA . ARG C 3 103 ? -8.73671 -37.53272 4.04806 1.000 30.84765 104 ARG C CA 1
ATOM 5272 C C . ARG C 3 103 ? -8.56079 -37.98318 2.60225 1.000 41.41062 104 ARG C C 1
ATOM 5273 O O . ARG C 3 103 ? -7.46098 -37.94866 2.04612 1.000 42.22355 104 ARG C O 1
ATOM 5294 N N . THR C 3 104 ? -9.65749 -38.41418 1.99215 1.000 33.46225 105 THR C N 1
ATOM 5295 C CA . THR C 3 104 ? -9.66286 -38.83708 0.60179 1.000 37.92951 105 THR C CA 1
ATOM 5296 C C . THR C 3 104 ? -10.17549 -37.69291 -0.26157 1.000 31.94202 105 THR C C 1
ATOM 5297 O O . THR C 3 104 ? -11.14976 -37.02772 0.10215 1.000 27.79962 105 THR C O 1
ATOM 5308 N N . ASN C 3 105 ? -9.52047 -37.48828 -1.40421 1.000 33.01836 106 ASN C N 1
ATOM 5309 C CA . ASN C 3 105 ? -9.88922 -36.47807 -2.38544 1.000 29.23162 106 ASN C CA 1
ATOM 5310 C C . ASN C 3 105 ? -10.11256 -37.16062 -3.72010 1.000 27.58312 106 ASN C C 1
ATOM 5311 O O . ASN C 3 105 ? -9.30212 -38.00443 -4.12353 1.000 31.58204 106 ASN C O 1
ATOM 5322 N N . TYR C 3 106 ? -11.19007 -36.79232 -4.39658 1.000 28.03395 107 TYR C N 1
ATOM 5323 C CA . TYR C 3 106 ? -11.45243 -37.19199 -5.76886 1.000 29.03618 107 TYR C CA 1
ATOM 5324 C C . TYR C 3 106 ? -11.54500 -35.93978 -6.62192 1.000 30.14913 107 TYR C C 1
ATOM 5325 O O . TYR C 3 106 ? -11.96837 -34.88902 -6.14084 1.000 26.08315 107 TYR C O 1
ATOM 5343 N N . TRP C 3 107 ? -11.15743 -36.06384 -7.88801 1.000 28.27886 108 TRP C N 1
ATOM 5344 C CA . TRP C 3 107 ? -11.03740 -34.91383 -8.76642 1.000 26.87400 108 TRP C CA 1
ATOM 5345 C C . TRP C 3 107 ? -11.59624 -35.23619 -10.13858 1.000 26.89226 108 TRP C C 1
ATOM 5346 O O . TRP C 3 107 ? -11.41691 -36.34551 -10.65013 1.000 28.73993 108 TRP C O 1
ATOM 5367 N N . GLY C 3 108 ? -12.22973 -34.26814 -10.73747 1.000 29.16290 109 GLY C N 1
ATOM 5368 C CA . GLY C 3 108 ? -12.57728 -34.37945 -12.12800 1.000 33.33279 109 GLY C CA 1
ATOM 5369 C C . GLY C 3 108 ? -11.44526 -33.90678 -13.00188 1.000 37.15020 109 GLY C C 1
ATOM 5370 O O . GLY C 3 108 ? -10.51626 -33.24448 -12.54081 1.000 31.36082 109 GLY C O 1
ATOM 5374 N N . LYS C 3 109 ? -11.51210 -34.27185 -14.27505 1.000 33.44228 110 LYS C N 1
ATOM 5375 C CA . LYS C 3 109 ? -10.44508 -33.90430 -15.19461 1.000 37.68678 110 LYS C CA 1
ATOM 5376 C C . LYS C 3 109 ? -10.54381 -32.44967 -15.64896 1.000 34.86469 110 LYS C C 1
ATOM 5377 O O . LYS C 3 109 ? -9.61006 -31.94858 -16.28680 1.000 41.39220 110 LYS C O 1
ATOM 5396 N N . GLY C 3 110 ? -11.64130 -31.77577 -15.34475 1.000 34.09364 111 GLY C N 1
ATOM 5397 C CA . GLY C 3 110 ? -11.73324 -30.33378 -15.46396 1.000 32.34420 111 GLY C CA 1
ATOM 5398 C C . GLY C 3 110 ? -12.36457 -29.89959 -16.77066 1.000 36.58159 111 GLY C C 1
ATOM 5399 O O . GLY C 3 110 ? -12.33302 -30.61559 -17.77871 1.000 35.10601 111 GLY C O 1
ATOM 5403 N N . THR C 3 111 ? -12.95840 -28.70217 -16.75533 1.000 29.66753 112 THR C N 1
ATOM 5404 C CA . THR C 3 111 ? -13.64367 -28.13691 -17.91248 1.000 36.34463 112 THR C CA 1
ATOM 5405 C C . THR C 3 111 ? -13.11982 -26.72872 -18.16088 1.000 31.57847 112 THR C C 1
ATOM 5406 O O . THR C 3 111 ? -12.96488 -25.94090 -17.22237 1.000 27.87163 112 THR C O 1
ATOM 5417 N N . GLN C 3 112 ? -12.81063 -26.43492 -19.41269 1.000 32.16568 113 GLN C N 1
ATOM 5418 C CA . GLN C 3 112 ? -12.21524 -25.16032 -19.78340 1.000 31.84693 113 GLN C CA 1
ATOM 5419 C C . GLN C 3 112 ? -13.28477 -24.07598 -19.87248 1.000 35.48562 113 GLN C C 1
ATOM 5420 O O . GLN C 3 112 ? -14.32725 -24.26764 -20.50665 1.000 36.79431 113 GLN C O 1
ATOM 5434 N N . VAL C 3 113 ? -12.98209 -22.91924 -19.29303 1.000 32.13400 114 VAL C N 1
ATOM 5435 C CA . VAL C 3 113 ? -13.80168 -21.71759 -19.38031 1.000 32.60710 114 VAL C CA 1
ATOM 5436 C C . VAL C 3 113 ? -12.90145 -20.63576 -19.94989 1.000 34.23722 114 VAL C C 1
ATOM 5437 O O . VAL C 3 113 ? -11.83985 -20.36061 -19.37600 1.000 36.67711 114 VAL C O 1
ATOM 5450 N N . THR C 3 114 ? -13.30241 -20.03893 -21.06911 1.000 34.94950 115 THR C N 1
ATOM 5451 C CA . THR C 3 114 ? -12.57178 -18.92899 -21.66560 1.000 39.62591 115 THR C CA 1
ATOM 5452 C C . THR C 3 114 ? -13.48124 -17.71610 -21.73448 1.000 39.16657 115 THR C C 1
ATOM 5453 O O . THR C 3 114 ? -14.58524 -17.80055 -22.27754 1.000 40.12044 115 THR C O 1
ATOM 5464 N N . VAL C 3 115 ? -13.01146 -16.59739 -21.19589 1.000 36.88840 116 VAL C N 1
ATOM 5465 C CA . VAL C 3 115 ? -13.78345 -15.36435 -21.14479 1.000 36.63669 116 VAL C CA 1
ATOM 5466 C C . VAL C 3 115 ? -13.05737 -14.35718 -22.01801 1.000 42.48384 116 VAL C C 1
ATOM 5467 O O . VAL C 3 115 ? -12.00278 -13.83100 -21.64058 1.000 44.74247 116 VAL C O 1
ATOM 5480 N N . SER C 3 116 ? -13.61919 -14.09190 -23.18834 1.000 44.60086 117 SER C N 1
ATOM 5481 C CA . SER C 3 116 ? -13.05656 -13.12577 -24.11434 1.000 53.59997 117 SER C CA 1
ATOM 5482 C C . SER C 3 116 ? -13.54408 -11.72261 -23.77833 1.000 59.18619 117 SER C C 1
ATOM 5483 O O . SER C 3 116 ? -14.63349 -11.53858 -23.22812 1.000 59.57177 117 SER C O 1
ATOM 5491 N N . SER C 3 117 ? -12.72325 -10.73129 -24.12876 1.000 57.90310 118 SER C N 1
ATOM 5492 C CA . SER C 3 117 ? -13.03523 -9.33325 -23.86948 1.000 64.72524 118 SER C CA 1
ATOM 5493 C C . SER C 3 117 ? -13.67164 -8.62449 -25.05620 1.000 75.41000 118 SER C C 1
ATOM 5494 O O . SER C 3 117 ? -14.33318 -7.59996 -24.85767 1.000 90.25322 118 SER C O 1
ATOM 5502 N N . GLY C 3 118 ? -13.49170 -9.13646 -26.27039 1.000 75.04927 119 GLY C N 1
ATOM 5503 C CA . GLY C 3 118 ? -14.08072 -8.52919 -27.45012 1.000 78.96960 119 GLY C CA 1
ATOM 5504 C C . GLY C 3 118 ? -13.24184 -7.39579 -28.00829 1.000 82.34313 119 GLY C C 1
ATOM 5505 O O . GLY C 3 118 ? -13.77006 -6.41842 -28.54109 1.000 84.46643 119 GLY C O 1
#